Protein AF-A0A2G9LUQ7-F1 (afdb_monomer)

Secondary structure (DSSP, 8-state):
-----EEES-GGGGGGHHHHHHHHHHHHSPPPPP----S--TTSSS---S-HHHHHHHHHTT-HHHHHHHHHHHHHHHHHH-EEEEEEEEGGGSEEEEEEE-SSGGGGGGHHHHHHHHHHHT--SEEEEEEESSS-EEEEEEE-HHHHHHHHHH----SS---HHHHHHHHHTT--TTPEEEEEE-----SSS-HHHHHHHHHHHSSEEEEEE-PPSS---EEEEEEEEETTEEEEEEEE-SSS-EEEEEEETTEEEEEEE-TT-EEEEEEEPPSEEEEEEE---SS-GGGSEEEEEE-S-SS-EEEEE-SS--HHHHHHHHHSTT-EEEEEBTTB------SEEEE-S--GGGS-HHHHHHHHHHHHTT-EEEEE--GGGGSHHHHHHHTTT-SEEEEEEEEEE-EEE-S--TTTTT--PPPEEEEEEEEEPTT-EEEEEETTEEEEEEEEETTEEEEEE---GGGB-GGGSTHHHHHHHHHHHHHTT---HHHHEEETT-EEEEEEEE-TTS-EEEEEEE--SSEEEEESEEEEEE---TTTT--S-SS--EEGGG------EEEEEEETHHHHHHHHHHHHHHHHHHHHHHTS--

Structure (mmCIF, N/CA/C/O backbone):
data_AF-A0A2G9LUQ7-F1
#
_entry.id   AF-A0A2G9LUQ7-F1
#
loop_
_atom_site.group_PDB
_atom_site.id
_atom_site.type_symbol
_atom_site.label_atom_id
_atom_site.label_alt_id
_atom_site.label_comp_id
_atom_site.label_asym_id
_atom_site.label_entity_id
_atom_site.label_seq_id
_atom_site.pdbx_PDB_ins_code
_atom_site.Cartn_x
_atom_site.Cartn_y
_atom_site.Cartn_z
_atom_site.occupancy
_atom_site.B_iso_or_equiv
_atom_site.auth_seq_id
_atom_site.auth_comp_id
_atom_site.auth_asym_id
_atom_site.auth_atom_id
_atom_site.pdbx_PDB_model_num
ATOM 1 N N . MET A 1 1 ? -30.993 6.635 41.232 1.00 43.72 1 MET A N 1
ATOM 2 C CA . MET A 1 1 ? -30.503 7.859 41.894 1.00 43.72 1 MET A CA 1
ATOM 3 C C . MET A 1 1 ? -30.486 7.572 43.381 1.00 43.72 1 MET A C 1
ATOM 5 O O . MET A 1 1 ? -31.549 7.466 43.979 1.00 43.72 1 MET A O 1
ATOM 9 N N . VAL A 1 2 ? -29.311 7.284 43.932 1.00 43.28 2 VAL A N 1
ATOM 10 C CA . VAL A 1 2 ? -29.129 7.077 45.373 1.00 43.28 2 VAL A CA 1
ATOM 11 C C . VAL A 1 2 ? -28.555 8.386 45.906 1.00 43.28 2 VAL A C 1
ATOM 13 O O . VAL A 1 2 ? -27.612 8.917 45.327 1.00 43.28 2 VAL A O 1
ATOM 16 N N . TRP A 1 3 ? -29.207 8.967 46.910 1.00 48.19 3 TRP A N 1
ATOM 17 C CA . TRP A 1 3 ? -28.890 10.291 47.446 1.00 48.19 3 TRP A CA 1
ATOM 18 C C . TRP A 1 3 ? -27.879 10.120 48.579 1.00 48.19 3 TRP A C 1
ATOM 20 O O . TRP A 1 3 ? -28.262 9.639 49.643 1.00 48.19 3 TRP A O 1
ATOM 30 N N . GLU A 1 4 ? -26.602 10.444 48.357 1.00 57.06 4 GLU A N 1
ATOM 31 C CA . GLU A 1 4 ? -25.546 10.017 49.292 1.00 57.06 4 GLU A CA 1
ATOM 32 C C . GLU A 1 4 ? -25.001 11.121 50.211 1.00 57.06 4 GLU A C 1
ATOM 34 O O . GLU A 1 4 ? -24.679 10.806 51.352 1.00 57.06 4 GLU A O 1
ATOM 39 N N . SER A 1 5 ? -24.942 12.404 49.818 1.00 65.19 5 SER A N 1
ATOM 40 C CA . SER A 1 5 ? -24.610 13.495 50.765 1.00 65.19 5 SER A CA 1
ATOM 41 C C . SER A 1 5 ? -24.759 14.912 50.186 1.00 65.19 5 SER A C 1
ATOM 43 O O . SER A 1 5 ? -24.704 15.121 48.973 1.00 65.19 5 SER A O 1
ATOM 45 N N . TRP A 1 6 ? -24.936 15.891 51.081 1.00 73.44 6 TRP A N 1
ATOM 46 C CA . TRP A 1 6 ? -24.823 17.325 50.796 1.00 73.44 6 TRP A CA 1
ATOM 47 C C . TRP A 1 6 ? -23.454 17.834 51.243 1.00 73.44 6 TRP A C 1
ATOM 49 O O . TRP A 1 6 ? -23.021 17.531 52.356 1.00 73.44 6 TRP A O 1
ATOM 59 N N . SER A 1 7 ? -22.810 18.663 50.426 1.00 78.94 7 SER A N 1
ATOM 60 C CA . SER A 1 7 ? -21.583 19.372 50.799 1.00 78.94 7 SER A CA 1
ATOM 61 C C . SER A 1 7 ? -21.677 20.852 50.415 1.00 78.94 7 SER A C 1
ATOM 63 O O . SER A 1 7 ? -22.489 21.241 49.577 1.00 78.94 7 SER A O 1
ATOM 65 N N . PHE A 1 8 ? -20.878 21.706 51.055 1.00 79.81 8 PHE A N 1
ATOM 66 C CA . PHE A 1 8 ? -20.805 23.136 50.742 1.00 79.81 8 PHE A CA 1
ATOM 67 C C . PHE A 1 8 ? -19.434 23.449 50.151 1.00 79.81 8 PHE A C 1
ATOM 69 O O . PHE A 1 8 ? -18.422 22.982 50.673 1.00 79.81 8 PHE A O 1
ATOM 76 N N . GLN A 1 9 ? -19.397 24.223 49.064 1.00 81.06 9 GLN A N 1
ATOM 77 C CA . GLN A 1 9 ? -18.142 24.652 48.445 1.00 81.06 9 GLN A CA 1
ATOM 78 C C . GLN A 1 9 ? -17.357 25.597 49.354 1.00 81.06 9 GLN A C 1
ATOM 80 O O . GLN A 1 9 ? -16.138 25.485 49.447 1.00 81.06 9 GLN A O 1
ATOM 85 N N . ASP A 1 10 ? -18.068 26.508 50.012 1.00 81.81 10 ASP A N 1
ATOM 86 C CA . ASP A 1 10 ? -17.504 27.431 50.982 1.00 81.81 10 ASP A CA 1
ATOM 87 C C . ASP A 1 10 ? -18.441 27.521 52.190 1.00 81.81 10 ASP A C 1
ATOM 89 O O . ASP A 1 10 ? -19.545 28.075 52.135 1.00 81.81 10 ASP A O 1
ATOM 93 N N . THR A 1 11 ? -18.023 26.946 53.315 1.00 82.12 11 THR A N 1
ATOM 94 C CA . THR A 1 11 ? -18.792 27.017 54.563 1.00 82.12 11 THR A CA 1
ATOM 95 C C . THR A 1 11 ? -18.866 28.446 55.097 1.00 82.12 11 THR A C 1
ATOM 97 O O . THR A 1 11 ? -19.777 28.754 55.870 1.00 82.12 11 THR A O 1
ATOM 100 N N . ALA A 1 12 ? -17.983 29.350 54.647 1.00 83.94 12 ALA A N 1
ATOM 101 C CA . ALA A 1 12 ? -18.000 30.738 55.066 1.00 83.94 12 ALA A CA 1
ATOM 102 C C . ALA A 1 12 ? -19.220 31.511 54.528 1.00 83.94 12 ALA A C 1
ATOM 104 O O . ALA A 1 12 ? -19.687 32.461 55.160 1.00 83.94 12 ALA A O 1
ATOM 105 N N . GLY A 1 13 ? -19.801 31.070 53.407 1.00 80.88 13 GLY A N 1
ATOM 106 C CA . GLY A 1 13 ? -21.020 31.662 52.852 1.00 80.88 13 GLY A CA 1
ATOM 107 C C . GLY A 1 13 ? -22.205 31.638 53.827 1.00 80.88 13 GLY A C 1
ATOM 108 O O . GLY A 1 13 ? -23.035 32.544 53.807 1.00 80.88 13 GLY A O 1
ATOM 109 N N . LEU A 1 14 ? -22.246 30.674 54.754 1.00 82.81 14 LEU A N 1
ATOM 110 C CA . LEU A 1 14 ? -23.303 30.572 55.767 1.00 82.81 14 LEU A CA 1
ATOM 111 C C . LEU A 1 14 ? -23.251 31.693 56.818 1.00 82.81 14 LEU A C 1
ATOM 113 O O . LEU A 1 14 ? -24.289 32.024 57.393 1.00 82.81 14 LEU A O 1
ATOM 117 N N . TRP A 1 15 ? -22.098 32.343 57.036 1.00 86.50 15 TRP A N 1
ATOM 118 C CA . TRP A 1 15 ? -21.996 33.485 57.960 1.00 86.50 15 TRP A CA 1
ATOM 119 C C . TRP A 1 15 ? -22.852 34.675 57.518 1.00 86.50 15 TRP A C 1
ATOM 121 O O . TRP A 1 15 ? -23.251 35.482 58.357 1.00 86.50 15 TRP A O 1
ATOM 131 N N . TRP A 1 16 ? -23.222 34.759 56.235 1.00 83.75 16 TRP A N 1
ATOM 132 C CA . TRP A 1 16 ? -24.143 35.783 55.739 1.00 83.75 16 TRP A CA 1
ATOM 133 C C . TRP A 1 16 ? -25.535 35.715 56.368 1.00 83.75 16 TRP A C 1
ATOM 135 O O . TRP A 1 16 ? -26.227 36.732 56.394 1.00 83.75 16 TRP A O 1
ATOM 145 N N . LEU A 1 17 ? -25.928 34.592 56.976 1.00 86.12 17 LEU A N 1
ATOM 146 C CA . LEU A 1 17 ? -27.158 34.512 57.770 1.00 86.12 17 LEU A CA 1
ATOM 147 C C . LEU A 1 17 ? -27.162 35.491 58.960 1.00 86.12 17 LEU A C 1
ATOM 149 O O . LEU A 1 17 ? -28.233 35.933 59.379 1.00 86.12 17 LEU A O 1
ATOM 153 N N . LEU A 1 18 ? -25.989 35.915 59.456 1.00 86.44 18 LEU A N 1
ATOM 154 C CA . LEU A 1 18 ? -25.878 36.955 60.487 1.00 86.44 18 LEU A CA 1
ATOM 155 C C . LEU A 1 18 ? -26.422 38.314 60.019 1.00 86.44 18 LEU A C 1
ATOM 157 O O . LEU A 1 18 ? -26.925 39.083 60.837 1.00 86.44 18 LEU A O 1
ATOM 161 N N . SER A 1 19 ? -26.393 38.605 58.714 1.00 82.94 19 SER A N 1
ATOM 162 C CA . SER A 1 19 ? -27.030 39.814 58.171 1.00 82.94 19 SER A CA 1
ATOM 163 C C . SER A 1 19 ? -28.553 39.788 58.354 1.00 82.94 19 SER A C 1
ATOM 165 O O . SER A 1 19 ? -29.164 40.820 58.627 1.00 82.94 19 SER A O 1
ATOM 167 N N . GLY A 1 20 ? -29.163 38.598 58.326 1.00 82.75 20 GLY A N 1
ATOM 168 C CA . GLY A 1 20 ? -30.579 38.403 58.634 1.00 82.75 20 GLY A CA 1
ATOM 169 C C . GLY A 1 20 ? -30.907 38.803 60.068 1.00 82.75 20 GLY A C 1
ATOM 170 O O . GLY A 1 20 ? -31.894 39.496 60.300 1.00 82.75 20 GLY A O 1
ATOM 171 N N . LEU A 1 21 ? -30.039 38.459 61.027 1.00 82.00 21 LEU A N 1
ATOM 172 C CA . LEU A 1 21 ? -30.194 38.880 62.421 1.00 82.00 21 LEU A CA 1
ATOM 173 C C . LEU A 1 21 ? -30.191 40.410 62.549 1.00 82.00 21 LEU A C 1
ATOM 175 O O . LEU A 1 21 ? -31.018 40.962 63.273 1.00 82.00 21 LEU A O 1
ATOM 179 N N . LEU A 1 22 ? -29.315 41.102 61.814 1.00 83.44 22 LEU A N 1
ATOM 180 C CA . LEU A 1 22 ? -29.279 42.565 61.792 1.00 83.44 22 LEU A CA 1
ATOM 181 C C . LEU A 1 22 ? -30.588 43.161 61.251 1.00 83.44 22 LEU A C 1
ATOM 183 O O . LEU A 1 22 ? -31.129 44.086 61.854 1.00 83.44 22 LEU A O 1
ATOM 187 N N . VAL A 1 23 ? -31.131 42.607 60.162 1.00 82.44 23 VAL A N 1
ATOM 188 C CA . VAL A 1 23 ? -32.421 43.040 59.597 1.00 82.44 23 VAL A CA 1
ATOM 189 C C . VAL A 1 23 ? -33.559 42.835 60.595 1.00 82.44 23 VAL A C 1
ATOM 191 O O . VAL A 1 23 ? -34.378 43.735 60.781 1.00 82.44 23 VAL A O 1
ATOM 194 N N . VAL A 1 24 ? -33.583 41.701 61.302 1.00 80.25 24 VAL A N 1
ATOM 195 C CA . VAL A 1 24 ? -34.562 41.453 62.371 1.00 80.25 24 VAL A CA 1
ATOM 196 C C . VAL A 1 24 ? -34.416 42.480 63.493 1.00 80.25 24 VAL A C 1
ATOM 198 O O . VAL A 1 24 ? -35.418 43.027 63.944 1.00 80.25 24 VAL A O 1
ATOM 201 N N . ILE A 1 25 ? -33.190 42.792 63.925 1.00 80.69 25 ILE A N 1
ATOM 202 C CA . ILE A 1 25 ? -32.943 43.801 64.964 1.00 80.69 25 ILE A CA 1
ATOM 203 C C . ILE A 1 25 ? -33.455 45.174 64.517 1.00 80.69 25 ILE A C 1
ATOM 205 O O . ILE A 1 25 ? -34.190 45.807 65.272 1.00 80.69 25 ILE A O 1
ATOM 209 N N . ILE A 1 26 ? -33.131 45.618 63.298 1.00 77.12 26 ILE A N 1
ATOM 210 C CA . ILE A 1 26 ? -33.601 46.902 62.753 1.00 77.12 26 ILE A CA 1
ATOM 211 C C . ILE A 1 26 ? -35.129 46.932 62.678 1.00 77.12 26 ILE A C 1
ATOM 213 O O . ILE A 1 26 ? -35.741 47.907 63.109 1.00 77.12 26 ILE A O 1
ATOM 217 N N . TYR A 1 27 ? -35.753 45.849 62.211 1.00 74.44 27 TYR A N 1
ATOM 218 C CA . TYR A 1 27 ? -37.210 45.731 62.157 1.00 74.44 27 TYR A CA 1
ATOM 219 C C . TYR A 1 27 ? -37.859 45.813 63.552 1.00 74.44 27 TYR A C 1
ATOM 221 O O . TYR A 1 27 ? -38.970 46.321 63.710 1.00 74.44 27 TYR A O 1
ATOM 229 N N . LEU A 1 28 ? -37.162 45.346 64.591 1.00 70.25 28 LEU A N 1
ATOM 230 C CA . LEU A 1 28 ? -37.629 45.404 65.977 1.00 70.25 28 LEU A CA 1
ATOM 231 C C . LEU A 1 28 ? -37.445 46.778 66.637 1.00 70.25 28 LEU A C 1
ATOM 233 O O . LEU A 1 28 ? -38.115 47.054 67.643 1.00 70.25 28 LEU A O 1
ATOM 237 N N . ILE A 1 29 ? -36.589 47.651 66.094 1.00 72.81 29 ILE A N 1
ATOM 238 C CA . ILE A 1 29 ? -36.412 49.016 66.596 1.00 72.81 29 ILE A CA 1
ATOM 239 C C . ILE A 1 29 ? -37.678 49.815 66.279 1.00 72.81 29 ILE A C 1
ATOM 241 O O . ILE A 1 29 ? -37.953 50.217 65.151 1.00 72.81 29 ILE A O 1
ATOM 245 N N . ARG A 1 30 ? -38.485 50.051 67.317 1.00 58.09 30 ARG A N 1
ATOM 246 C CA . ARG A 1 30 ? -39.738 50.793 67.185 1.00 58.09 30 ARG A CA 1
ATOM 247 C C . ARG A 1 30 ? -39.456 52.276 66.923 1.00 58.09 30 ARG A C 1
ATOM 249 O O . ARG A 1 30 ? -38.741 52.890 67.720 1.00 58.09 30 ARG A O 1
ATOM 256 N N . PRO A 1 31 ? -40.087 52.900 65.916 1.00 58.59 31 PRO A N 1
ATOM 257 C CA . PRO A 1 31 ? -40.121 54.352 65.839 1.00 58.59 31 PRO A CA 1
ATOM 258 C C . PRO A 1 31 ? -40.833 54.913 67.078 1.00 58.59 31 PRO A C 1
ATOM 260 O O . PRO A 1 31 ? -41.803 54.329 67.577 1.00 58.59 31 PRO A O 1
ATOM 263 N N . LYS A 1 32 ? -40.335 56.039 67.605 1.00 49.41 32 LYS A N 1
ATOM 264 C CA . LYS A 1 32 ? -40.944 56.708 68.763 1.00 49.41 32 LYS A CA 1
ATOM 265 C C . LYS A 1 32 ? -42.410 57.045 68.441 1.00 49.41 32 LYS A C 1
ATOM 267 O O . LYS A 1 32 ? -42.669 57.564 67.352 1.00 49.41 32 LYS A O 1
ATOM 272 N N . PRO A 1 33 ? -43.369 56.759 69.343 1.00 59.53 33 PRO A N 1
ATOM 273 C CA . PRO A 1 33 ? -44.766 57.110 69.123 1.00 59.53 33 PRO A CA 1
ATOM 274 C C . PRO A 1 33 ? -44.883 58.612 68.869 1.00 59.53 33 PRO A C 1
ATOM 276 O O . PRO A 1 33 ? -44.291 59.405 69.599 1.00 59.53 33 PRO A O 1
ATOM 279 N N . ARG A 1 34 ? -45.642 59.012 67.847 1.00 56.34 34 ARG A N 1
ATOM 280 C CA . ARG A 1 34 ? -46.006 60.421 67.677 1.00 56.34 34 ARG A CA 1
ATOM 281 C C . ARG A 1 34 ? -47.052 60.771 68.728 1.00 56.34 34 ARG A C 1
ATOM 283 O O . ARG A 1 34 ? -48.087 60.112 68.808 1.00 56.34 34 ARG A O 1
ATOM 290 N N . GLU A 1 35 ? -46.775 61.789 69.533 1.00 59.22 35 GLU A N 1
ATOM 291 C CA . GLU A 1 35 ? -47.746 62.309 70.489 1.00 59.22 35 GLU A CA 1
ATOM 292 C C . GLU A 1 35 ? -48.876 63.006 69.728 1.00 59.22 35 GLU A C 1
ATOM 294 O O . GLU A 1 35 ? -48.674 64.020 69.063 1.00 59.22 35 GLU A O 1
ATOM 299 N N . MET A 1 36 ? -50.076 62.440 69.809 1.00 61.41 36 MET A N 1
ATOM 300 C CA . MET A 1 36 ? -51.302 63.052 69.309 1.00 61.41 36 MET A CA 1
ATOM 301 C C . MET A 1 36 ? -52.170 63.417 70.510 1.00 61.41 36 MET A C 1
ATOM 303 O O . MET A 1 36 ? -52.431 62.577 71.371 1.00 61.41 36 MET A O 1
ATOM 307 N N . LYS A 1 37 ? -52.619 64.674 70.586 1.00 59.44 37 LYS A N 1
ATOM 308 C CA . LYS A 1 37 ? -53.565 65.113 71.618 1.00 59.44 37 LYS A CA 1
ATOM 309 C C . LYS A 1 37 ? -54.962 64.622 71.244 1.00 59.44 37 LYS A C 1
ATOM 311 O O . LYS A 1 37 ? -55.503 65.039 70.225 1.00 59.44 37 LYS A O 1
ATOM 316 N N . ILE A 1 38 ? -55.532 63.749 72.072 1.00 57.12 38 ILE A N 1
ATOM 317 C CA . ILE A 1 38 ? -56.888 63.206 71.913 1.00 57.12 38 ILE A CA 1
ATOM 318 C C . ILE A 1 38 ? -57.732 63.534 73.160 1.00 57.12 38 ILE A C 1
ATOM 320 O O . ILE A 1 38 ? -57.219 63.369 74.268 1.00 57.12 38 ILE A O 1
ATOM 324 N N . PRO A 1 39 ? -59.001 63.983 73.038 1.00 52.22 39 PRO A N 1
ATOM 325 C CA . PRO A 1 39 ? -59.731 64.617 74.147 1.00 52.22 39 PRO A CA 1
ATOM 326 C C . PRO A 1 39 ? -60.454 63.677 75.131 1.00 52.22 39 PRO A C 1
ATOM 328 O O . PRO A 1 39 ? -61.321 64.136 75.865 1.00 52.22 39 PRO A O 1
ATOM 331 N N . SER A 1 40 ? -60.161 62.374 75.188 1.00 60.66 40 SER A N 1
ATOM 332 C CA . SER A 1 40 ? -60.711 61.505 76.247 1.00 60.66 40 SER A CA 1
ATOM 333 C C . SER A 1 40 ? -59.892 60.222 76.439 1.00 60.66 40 SER A C 1
ATOM 335 O O . SER A 1 40 ? -59.704 59.430 75.520 1.00 60.66 40 SER A O 1
ATOM 337 N N . LEU A 1 41 ? -59.394 60.004 77.664 1.00 59.09 41 LEU A N 1
ATOM 338 C CA . LEU A 1 41 ? -58.559 58.848 78.043 1.00 59.09 41 LEU A CA 1
ATOM 339 C C . LEU A 1 41 ? -59.366 57.599 78.452 1.00 59.09 41 LEU A C 1
ATOM 341 O O . LEU A 1 41 ? -58.784 56.561 78.769 1.00 59.09 41 LEU A O 1
ATOM 345 N N . MET A 1 42 ? -60.699 57.684 78.466 1.00 57.47 42 MET A N 1
ATOM 346 C CA . MET A 1 42 ? -61.556 56.700 79.138 1.00 57.47 42 MET A CA 1
ATOM 347 C C . MET A 1 42 ? -61.666 55.351 78.399 1.00 57.47 42 MET A C 1
ATOM 349 O O . MET A 1 42 ? -61.981 54.345 79.024 1.00 57.47 42 MET A O 1
ATOM 353 N N . PHE A 1 43 ? -61.323 55.288 77.105 1.00 55.19 43 PHE A N 1
ATOM 354 C CA . PHE A 1 43 ? -61.396 54.052 76.304 1.00 55.19 43 PHE A CA 1
ATOM 355 C C . PHE A 1 43 ? -60.106 53.209 76.275 1.00 55.19 43 PHE A C 1
ATOM 357 O O . PHE A 1 43 ? -60.154 52.041 75.901 1.00 55.19 43 PHE A O 1
ATOM 364 N N . PHE A 1 44 ? -58.952 53.744 76.694 1.00 58.38 44 PHE A N 1
ATOM 365 C CA . PHE A 1 44 ? -57.655 53.047 76.567 1.00 58.38 44 PHE A CA 1
ATOM 366 C C . PHE A 1 44 ? -57.160 52.349 77.845 1.00 58.38 44 PHE A C 1
ATOM 368 O O . PHE A 1 44 ? -56.140 51.656 77.816 1.00 58.38 44 PHE A O 1
ATOM 375 N N . LEU A 1 45 ? -57.870 52.500 78.967 1.00 56.66 45 LEU A N 1
ATOM 376 C CA . LEU A 1 45 ? -57.484 51.915 80.258 1.00 56.66 45 LEU A CA 1
ATOM 377 C C . LEU A 1 45 ? -58.078 50.519 80.521 1.00 56.66 45 LEU A C 1
ATOM 379 O O . LEU A 1 45 ? -57.624 49.844 81.440 1.00 56.66 45 LEU A O 1
ATOM 383 N N . ALA A 1 46 ? -59.013 50.040 79.692 1.00 52.91 46 ALA A N 1
ATOM 384 C CA . ALA A 1 46 ? -59.708 48.764 79.909 1.00 52.91 46 ALA A CA 1
ATOM 385 C C . ALA A 1 46 ? -59.066 47.533 79.236 1.00 52.91 46 ALA A C 1
ATOM 387 O O . ALA A 1 46 ? -59.596 46.431 79.347 1.00 52.91 46 ALA A O 1
ATOM 388 N N . GLN A 1 47 ? -57.915 47.657 78.565 1.00 52.94 47 GLN A N 1
ATOM 389 C CA . GLN A 1 47 ? -57.260 46.486 77.968 1.00 52.94 47 GLN A CA 1
ATOM 390 C C . GLN A 1 47 ? -55.736 46.623 77.932 1.00 52.94 47 GLN A C 1
ATOM 392 O O . GLN A 1 47 ? -55.099 46.751 76.889 1.00 52.94 47 GLN A O 1
ATOM 397 N N . LYS A 1 48 ? -55.121 46.589 79.116 1.00 55.38 48 LYS A N 1
ATOM 398 C CA . LYS A 1 48 ? -53.675 46.387 79.269 1.00 55.38 48 LYS A CA 1
ATOM 399 C C . LYS A 1 48 ? -53.397 45.242 80.234 1.00 55.38 48 LYS A C 1
ATOM 401 O O . LYS A 1 48 ? -53.031 45.466 81.382 1.00 55.38 48 LYS A O 1
ATOM 406 N N . ARG A 1 49 ? -53.503 44.008 79.741 1.00 53.34 49 ARG A N 1
ATOM 407 C CA . ARG A 1 49 ? -52.698 42.866 80.205 1.00 53.34 49 ARG A CA 1
ATOM 408 C C . ARG A 1 49 ? -52.891 41.679 79.258 1.00 53.34 49 ARG A C 1
ATOM 410 O O . ARG A 1 49 ? -54.018 41.407 78.876 1.00 53.34 49 ARG A O 1
ATOM 417 N N . ALA A 1 50 ? -51.772 41.010 78.952 1.00 48.28 50 ALA A N 1
ATOM 418 C CA . ALA A 1 50 ? -51.576 39.905 77.995 1.00 48.28 50 ALA A CA 1
ATOM 419 C C . ALA A 1 50 ? -51.528 40.378 76.517 1.00 48.28 50 ALA A C 1
ATOM 421 O O . ALA A 1 50 ? -52.418 41.076 76.065 1.00 48.28 50 ALA A O 1
ATOM 422 N N . GLU A 1 51 ? -50.513 40.154 75.675 1.00 53.75 51 GLU A N 1
ATOM 423 C CA . GLU A 1 51 ? -49.330 39.285 75.679 1.00 53.75 51 GLU A CA 1
ATOM 424 C C . GLU A 1 51 ? -48.219 39.980 74.849 1.00 53.75 51 GLU A C 1
ATOM 426 O O . GLU A 1 51 ? -48.322 40.124 73.624 1.00 53.75 51 GLU A O 1
ATOM 431 N N . ARG A 1 52 ? -47.131 40.448 75.481 1.00 53.03 52 ARG A N 1
ATOM 432 C CA . ARG A 1 52 ? -46.012 41.085 74.742 1.00 53.03 52 ARG A CA 1
ATOM 433 C C . ARG A 1 52 ? -45.245 40.098 73.852 1.00 53.03 52 ARG A C 1
ATOM 435 O O . ARG A 1 52 ? -44.697 40.519 72.842 1.00 53.03 52 ARG A O 1
ATOM 442 N N . LEU A 1 53 ? -45.231 38.812 74.208 1.00 50.31 53 LEU A N 1
ATOM 443 C CA . LEU A 1 53 ? -44.497 37.766 73.485 1.00 50.31 53 LEU A CA 1
ATOM 444 C C . LEU A 1 53 ? -45.315 37.148 72.336 1.00 50.31 53 LEU A C 1
ATOM 446 O O . LEU A 1 53 ? -44.769 36.903 71.265 1.00 50.31 53 LEU A O 1
ATOM 450 N N . ALA A 1 54 ? -46.632 36.976 72.492 1.00 51.44 54 ALA A N 1
ATOM 451 C CA . ALA A 1 54 ? -47.473 36.456 71.409 1.00 51.44 54 ALA A CA 1
ATOM 452 C C . ALA A 1 54 ? -47.684 37.489 70.287 1.00 51.44 54 ALA A C 1
ATOM 454 O O . ALA A 1 54 ? -47.670 37.135 69.112 1.00 51.44 54 ALA A O 1
ATOM 455 N N . SER A 1 55 ? -47.802 38.783 70.614 1.00 56.88 55 SER A N 1
ATOM 456 C CA . SER A 1 55 ? -47.867 39.856 69.604 1.00 56.88 55 SER A CA 1
ATOM 457 C C . SER A 1 55 ? -46.553 40.049 68.830 1.00 56.88 55 SER A C 1
ATOM 459 O O . SER A 1 55 ? -46.595 40.459 67.671 1.00 56.88 55 SER A O 1
ATOM 461 N N . PHE A 1 56 ? -45.410 39.704 69.436 1.00 56.44 56 PHE A N 1
ATOM 462 C CA . PHE A 1 56 ? -44.085 39.698 68.807 1.00 56.44 56 PHE A CA 1
ATOM 463 C C . PHE A 1 56 ? -44.007 38.660 67.676 1.00 56.44 56 PHE A C 1
ATOM 465 O O . PHE A 1 56 ? -43.823 39.040 66.520 1.00 56.44 56 PHE A O 1
ATOM 472 N N . PHE A 1 57 ? -4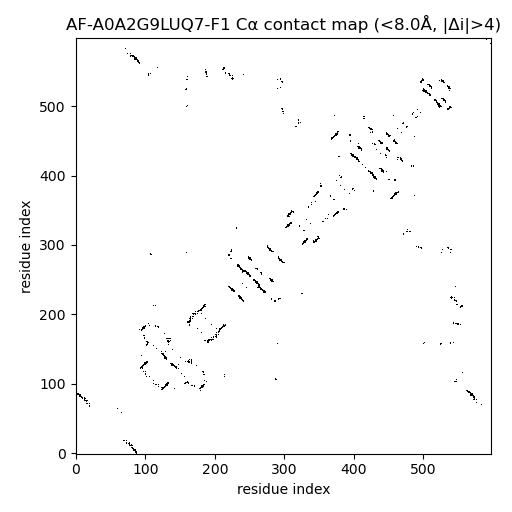4.264 37.377 67.966 1.00 58.59 57 PHE A N 1
ATOM 473 C CA . PHE A 1 57 ? -44.244 36.320 66.942 1.00 58.59 57 PHE A CA 1
ATOM 474 C C . PHE A 1 57 ? -45.381 36.466 65.931 1.00 58.59 57 PHE A C 1
ATOM 476 O O . PHE A 1 57 ? -45.192 36.249 64.737 1.00 58.59 57 PHE A O 1
ATOM 483 N N . ARG A 1 58 ? -46.566 36.892 66.382 1.00 60.41 58 ARG A N 1
ATOM 484 C CA . ARG A 1 58 ? -47.732 37.046 65.507 1.00 60.41 58 ARG A CA 1
ATOM 485 C C . ARG A 1 58 ? -47.566 38.187 64.504 1.00 60.41 58 ARG A C 1
ATOM 487 O O . ARG A 1 58 ? -48.201 38.119 63.464 1.00 60.41 58 ARG A O 1
ATOM 494 N N . ARG A 1 59 ? -46.752 39.216 64.778 1.00 61.09 59 ARG A N 1
ATOM 495 C CA . ARG A 1 59 ? -46.435 40.280 63.806 1.00 61.09 59 ARG A CA 1
ATOM 496 C C . ARG A 1 59 ? -45.242 39.909 62.924 1.00 61.09 59 ARG A C 1
ATOM 498 O O . ARG A 1 59 ? -45.336 40.113 61.723 1.00 61.09 59 ARG A O 1
ATOM 505 N N . PHE A 1 60 ? -44.212 39.279 63.496 1.00 61.16 60 PHE A N 1
ATOM 506 C CA . PHE A 1 60 ? -43.075 38.706 62.764 1.00 61.16 60 PHE A CA 1
ATOM 507 C C . PHE A 1 60 ? -43.546 37.736 61.662 1.00 61.16 60 PHE A C 1
ATOM 509 O O . PHE A 1 60 ? -43.161 37.859 60.511 1.00 61.16 60 PHE A O 1
ATOM 516 N N . ILE A 1 61 ? -44.482 36.835 61.971 1.00 61.81 61 ILE A N 1
ATOM 517 C CA . ILE A 1 61 ? -45.017 35.862 61.000 1.00 61.81 61 ILE A CA 1
ATOM 518 C C . ILE A 1 61 ? -46.040 36.492 60.030 1.00 61.81 61 ILE A C 1
ATOM 520 O O . ILE A 1 61 ? -46.292 35.946 58.961 1.00 61.81 61 ILE A O 1
ATOM 524 N N . LYS A 1 62 ? -46.652 37.633 60.377 1.00 64.56 62 LYS A N 1
ATOM 525 C CA . LYS A 1 62 ? -47.715 38.262 59.567 1.00 64.56 62 LYS A CA 1
ATOM 526 C C . LYS A 1 62 ? -47.244 39.393 58.660 1.00 64.56 62 LYS A C 1
ATOM 528 O O . LYS A 1 62 ? -48.066 39.898 57.897 1.00 64.56 62 LYS A O 1
ATOM 533 N N . ASP A 1 63 ? -45.980 39.804 58.733 1.00 74.88 63 ASP A N 1
ATOM 534 C CA . ASP A 1 63 ? -45.431 40.769 57.786 1.00 74.88 63 ASP A CA 1
ATOM 535 C C . ASP A 1 63 ? -44.731 40.040 56.629 1.00 74.88 63 ASP A C 1
ATOM 537 O O . ASP A 1 63 ? -43.597 39.579 56.792 1.00 74.88 63 ASP A O 1
ATOM 541 N N . PRO A 1 64 ? -45.384 39.900 55.458 1.00 75.06 64 PRO A N 1
ATOM 542 C CA . PRO A 1 64 ? -44.802 39.178 54.337 1.00 75.06 64 PRO A CA 1
ATOM 543 C C . PRO A 1 64 ? -43.495 39.820 53.871 1.00 75.06 64 PRO A C 1
ATOM 545 O O . PRO A 1 64 ? -42.580 39.082 53.535 1.00 75.06 64 PRO A O 1
ATOM 548 N N . MET A 1 65 ? -43.347 41.150 53.939 1.00 79.81 65 MET A N 1
ATOM 549 C CA . MET A 1 65 ? -42.115 41.835 53.519 1.00 79.81 65 MET A CA 1
ATOM 550 C C . MET A 1 65 ? -40.899 41.346 54.301 1.00 79.81 65 MET A C 1
ATOM 552 O O . MET A 1 65 ? -39.861 41.028 53.730 1.00 79.81 65 MET A O 1
ATOM 556 N N . MET A 1 66 ? -41.032 41.222 55.618 1.00 80.50 66 MET A N 1
ATOM 557 C CA . MET A 1 66 ? -39.942 40.751 56.464 1.00 80.50 66 MET A CA 1
ATOM 558 C C . MET A 1 66 ? -39.594 39.278 56.170 1.00 80.50 66 MET A C 1
ATOM 560 O O . MET A 1 66 ? -38.417 38.919 56.158 1.00 80.50 66 MET A O 1
ATOM 564 N N . LEU A 1 67 ? -40.589 38.437 55.860 1.00 82.12 67 LEU A N 1
ATOM 565 C CA . LEU A 1 67 ? -40.354 37.058 55.415 1.00 82.12 67 LEU A CA 1
ATOM 566 C C . LEU A 1 67 ? -39.624 37.003 54.062 1.00 82.12 67 LEU A C 1
ATOM 568 O O . LEU A 1 67 ? -38.715 36.188 53.914 1.00 82.12 67 LEU A O 1
ATOM 572 N N . PHE A 1 68 ? -39.957 37.887 53.114 1.00 83.88 68 PHE A N 1
ATOM 573 C CA . PHE A 1 68 ? -39.259 38.001 51.827 1.00 83.88 68 PHE A CA 1
ATOM 574 C C . PHE A 1 68 ? -37.788 38.393 52.002 1.00 83.88 68 PHE A C 1
ATOM 576 O O . PHE A 1 68 ? -36.917 37.733 51.440 1.00 83.88 68 PHE A O 1
ATOM 583 N N . HIS A 1 69 ? -37.490 39.387 52.845 1.00 85.38 69 HIS A N 1
ATOM 584 C CA . HIS A 1 69 ? -36.109 39.803 53.120 1.00 85.38 69 HIS A CA 1
ATOM 585 C C . HIS A 1 69 ? -35.288 38.685 53.779 1.00 85.38 69 HIS A C 1
ATOM 587 O O . HIS A 1 69 ? -34.138 38.456 53.407 1.00 85.38 69 HIS A O 1
ATOM 593 N N . LEU A 1 70 ? -35.873 37.948 54.728 1.00 86.50 70 LEU A N 1
ATOM 594 C CA . LEU A 1 70 ? -35.205 36.804 55.356 1.00 86.50 70 LEU A CA 1
ATOM 595 C C . LEU A 1 70 ? -34.966 35.657 54.372 1.00 86.50 70 LEU A C 1
ATOM 597 O O . LEU A 1 70 ? -33.894 35.053 54.386 1.00 86.50 70 LEU A O 1
ATOM 601 N N . LEU A 1 71 ? -35.937 35.374 53.502 1.00 87.38 71 LEU A N 1
ATOM 602 C CA . LEU A 1 71 ? -35.815 34.350 52.471 1.00 87.38 71 LEU A CA 1
ATOM 603 C C . LEU A 1 71 ? -34.767 34.733 51.416 1.00 87.38 71 L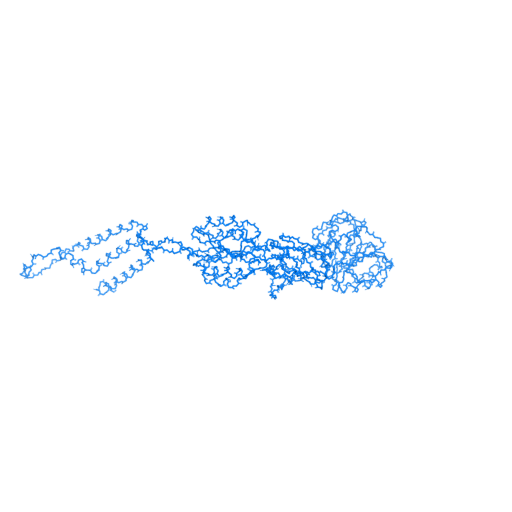EU A C 1
ATOM 605 O O . LEU A 1 71 ? -33.997 33.877 50.987 1.00 87.38 71 LEU A O 1
ATOM 609 N N . LEU A 1 72 ? -34.679 36.016 51.058 1.00 86.56 72 LEU A N 1
ATOM 610 C CA . LEU A 1 72 ? -33.651 36.540 50.164 1.00 86.56 72 LEU A CA 1
ATOM 611 C C . LEU A 1 72 ? -32.252 36.385 50.771 1.00 86.56 72 LEU A C 1
ATOM 613 O O . LEU A 1 72 ? -31.345 35.907 50.098 1.00 86.56 72 LEU A O 1
ATOM 617 N N . ILE A 1 73 ? -32.079 36.734 52.049 1.00 88.44 73 ILE A N 1
ATOM 618 C CA . ILE A 1 73 ? -30.800 36.583 52.760 1.00 88.44 73 ILE A CA 1
ATOM 619 C C . ILE A 1 73 ? -30.404 35.109 52.876 1.00 88.44 73 ILE A C 1
ATOM 621 O O . ILE A 1 73 ? -29.245 34.770 52.639 1.00 88.44 73 ILE A O 1
ATOM 625 N N . LEU A 1 74 ? -31.354 34.224 53.191 1.00 89.06 74 LEU A N 1
ATOM 626 C CA . LEU A 1 74 ? -31.128 32.778 53.209 1.00 89.06 74 LEU A CA 1
ATOM 627 C C . LEU A 1 74 ? -30.645 32.279 51.845 1.00 89.06 74 LEU A C 1
ATOM 629 O O . LEU A 1 74 ? -29.679 31.525 51.756 1.00 89.06 74 LEU A O 1
ATOM 633 N N . LEU A 1 75 ? -31.302 32.718 50.778 1.00 87.31 75 LEU A N 1
ATOM 634 C CA . LEU A 1 75 ? -30.998 32.290 49.425 1.00 87.31 75 LEU A CA 1
ATOM 635 C C . LEU A 1 75 ? -29.653 32.860 48.941 1.00 87.31 75 LEU A C 1
ATOM 637 O O . LEU A 1 75 ? -28.883 32.129 48.327 1.00 87.31 75 LEU A O 1
ATOM 641 N N . LEU A 1 76 ? -29.308 34.101 49.297 1.00 86.50 76 LEU A N 1
ATOM 642 C CA . LEU A 1 76 ? -27.979 34.681 49.061 1.00 86.50 76 LEU A CA 1
ATOM 643 C C . LEU A 1 76 ? -26.881 33.921 49.812 1.00 86.50 76 LEU A C 1
ATOM 645 O O . LEU A 1 76 ? -25.856 33.598 49.215 1.00 86.50 76 LEU A O 1
ATOM 649 N N . ALA A 1 77 ? -27.105 33.581 51.084 1.00 88.44 77 ALA A N 1
ATOM 650 C CA . ALA A 1 77 ? -26.172 32.770 51.865 1.00 88.44 77 ALA A CA 1
ATOM 651 C C . ALA A 1 77 ? -25.970 31.379 51.236 1.00 88.44 77 ALA A C 1
ATOM 653 O O . ALA A 1 77 ? -24.843 30.892 51.168 1.00 88.44 77 ALA A O 1
ATOM 654 N N . LEU A 1 78 ? -27.034 30.764 50.706 1.00 88.19 78 LEU A N 1
ATOM 655 C CA . LEU A 1 78 ? -26.946 29.504 49.963 1.00 88.19 78 LEU A CA 1
ATOM 656 C C . LEU A 1 78 ? -26.220 29.670 48.620 1.00 88.19 78 LEU A C 1
ATOM 658 O O . LEU A 1 78 ? -25.398 28.828 48.283 1.00 88.19 78 LEU A O 1
ATOM 662 N N . ILE A 1 79 ? -26.449 30.748 47.864 1.00 86.62 79 ILE A N 1
ATOM 663 C CA . ILE A 1 79 ? -25.699 31.022 46.625 1.00 86.62 79 ILE A CA 1
ATOM 664 C C . ILE A 1 79 ? -24.199 31.152 46.923 1.00 86.62 79 ILE A C 1
ATOM 666 O O . ILE A 1 79 ? -23.392 30.531 46.236 1.00 86.62 79 ILE A O 1
ATOM 670 N N . LEU A 1 80 ? -23.838 31.922 47.955 1.00 85.06 80 LEU A N 1
ATOM 671 C CA . LEU A 1 80 ? -22.451 32.157 48.374 1.00 85.06 80 LEU A CA 1
ATOM 672 C C . LEU A 1 80 ? -21.786 30.897 48.928 1.00 85.06 80 LEU A C 1
ATOM 674 O O . LEU A 1 80 ? -20.609 30.666 48.675 1.00 85.06 80 LEU A O 1
ATOM 678 N N . SER A 1 81 ? -22.533 30.074 49.665 1.00 85.25 81 SER A N 1
ATOM 679 C CA . SER A 1 81 ? -22.003 28.831 50.223 1.00 85.25 81 SER A CA 1
ATOM 680 C C . SER A 1 81 ? -21.831 27.727 49.172 1.00 85.25 81 SER A C 1
ATOM 682 O O . SER A 1 81 ? -21.047 26.795 49.363 1.00 85.25 81 SER A O 1
ATOM 684 N N . GLY A 1 82 ? -22.543 27.840 48.045 1.00 82.62 82 GLY A N 1
ATOM 685 C CA . GLY A 1 82 ? -22.444 26.926 46.913 1.00 82.62 82 GLY A CA 1
ATOM 686 C C . GLY A 1 82 ? -22.734 25.476 47.307 1.00 82.62 82 GLY A C 1
ATOM 687 O O . GLY A 1 82 ? -21.818 24.654 47.243 1.00 82.62 82 GLY A O 1
ATOM 688 N N . PRO A 1 83 ? -23.966 25.133 47.736 1.00 83.31 83 PRO A N 1
ATOM 689 C CA . PRO A 1 83 ? -24.325 23.761 48.049 1.00 83.31 83 PRO A CA 1
ATOM 690 C C . PRO A 1 83 ? -24.168 22.886 46.806 1.00 83.31 83 PRO A C 1
ATOM 692 O O . PRO A 1 83 ? -24.631 23.214 45.704 1.00 83.31 83 PRO A O 1
ATOM 695 N N . LYS A 1 84 ? -23.503 21.761 47.023 1.00 81.44 84 LYS A N 1
ATOM 696 C CA . LYS A 1 84 ? -23.216 20.725 46.048 1.00 81.44 84 LYS A CA 1
ATOM 697 C C . LYS A 1 84 ? -23.942 19.450 46.444 1.00 81.44 84 LYS A C 1
ATOM 699 O O . LYS A 1 84 ? -24.072 19.121 47.624 1.00 81.44 84 LYS A O 1
ATOM 704 N N . PHE A 1 85 ? -24.405 18.743 45.427 1.00 76.81 85 PHE A N 1
ATOM 705 C CA . PHE A 1 85 ? -25.048 17.447 45.573 1.00 76.81 85 PHE A CA 1
ATOM 706 C C . PHE A 1 85 ? -24.243 16.387 44.858 1.00 76.81 85 PHE A C 1
ATOM 708 O O . PHE A 1 85 ? -24.123 16.454 43.637 1.00 76.81 85 PHE A O 1
ATOM 715 N N . ALA A 1 86 ? -23.766 15.388 45.593 1.00 70.50 86 ALA A N 1
ATOM 716 C CA . ALA A 1 86 ? -23.155 14.223 44.977 1.00 70.50 86 ALA A CA 1
ATOM 717 C C . ALA A 1 86 ? -24.243 13.384 44.285 1.00 70.50 86 ALA A C 1
ATOM 719 O O . ALA A 1 86 ? -25.150 12.855 44.933 1.00 70.50 86 ALA A O 1
ATOM 720 N N . ILE A 1 87 ? -24.163 13.286 42.960 1.00 69.56 87 ILE A N 1
ATOM 721 C CA . ILE A 1 87 ? -24.985 12.409 42.129 1.00 69.56 87 ILE A CA 1
ATOM 722 C C . ILE A 1 87 ? -24.084 11.296 41.607 1.00 69.56 87 ILE A C 1
ATOM 724 O O . ILE A 1 87 ? -23.024 11.559 41.042 1.00 69.56 87 ILE A O 1
ATOM 728 N N . THR A 1 88 ? -24.519 10.052 41.777 1.00 61.44 88 THR A N 1
ATOM 729 C CA . THR A 1 88 ? -23.858 8.890 41.180 1.00 61.44 88 THR A CA 1
ATOM 730 C C . THR A 1 88 ? -24.367 8.701 39.753 1.00 61.44 88 THR A C 1
ATOM 732 O O . THR A 1 88 ? -25.514 8.294 39.550 1.00 61.44 88 THR A O 1
ATOM 735 N N . GLU A 1 89 ? -23.521 9.000 38.770 1.00 63.78 89 GLU A N 1
ATOM 736 C CA . GLU A 1 89 ? -23.760 8.732 37.348 1.00 63.78 89 GLU A CA 1
ATOM 737 C C . GLU A 1 89 ? -22.878 7.575 36.863 1.00 63.78 89 GLU A C 1
ATOM 739 O O . GLU A 1 89 ? -21.845 7.259 37.454 1.00 63.78 89 GLU A O 1
ATOM 744 N N . ASN A 1 90 ? -23.283 6.912 35.779 1.00 62.59 90 ASN A N 1
ATOM 745 C CA . ASN A 1 90 ? -22.451 5.884 35.162 1.00 62.59 90 ASN A CA 1
ATOM 746 C C . ASN A 1 90 ? -21.332 6.564 34.366 1.00 62.59 90 ASN A C 1
ATOM 748 O O . ASN A 1 90 ? -21.579 7.102 33.291 1.00 62.59 90 ASN A O 1
ATOM 752 N N . ALA A 1 91 ? -20.096 6.478 34.853 1.00 58.81 91 ALA A N 1
ATOM 753 C CA . ALA A 1 91 ? -18.908 7.047 34.214 1.00 58.81 91 ALA A CA 1
ATOM 754 C C . ALA A 1 91 ? -18.712 6.529 32.775 1.00 58.81 91 ALA A C 1
ATOM 756 O O . ALA A 1 91 ? -18.305 7.260 31.875 1.00 58.81 91 ALA A O 1
ATOM 757 N N . ALA A 1 92 ? -19.126 5.278 32.531 1.00 57.56 92 ALA A N 1
ATOM 758 C CA . ALA A 1 92 ? -19.127 4.645 31.214 1.00 57.56 92 ALA A CA 1
ATOM 759 C C . ALA A 1 92 ? -20.056 5.327 30.187 1.00 57.56 92 ALA A C 1
ATOM 761 O O . ALA A 1 92 ? -20.068 4.919 29.025 1.00 57.56 92 ALA A O 1
ATOM 762 N N . ALA A 1 93 ? -20.853 6.317 30.593 1.00 63.34 93 ALA A N 1
ATOM 763 C CA . ALA A 1 93 ? -21.699 7.106 29.711 1.00 63.34 93 ALA A CA 1
ATOM 764 C C . ALA A 1 93 ? -21.081 8.457 29.317 1.00 63.34 93 ALA A C 1
ATOM 766 O O . ALA A 1 93 ? -21.641 9.089 28.440 1.00 63.34 93 ALA A O 1
ATOM 767 N N . GLN A 1 94 ? -19.954 8.903 29.887 1.00 76.81 94 GLN A N 1
ATOM 768 C CA . GLN A 1 94 ? -19.436 10.263 29.657 1.00 76.81 94 GLN A CA 1
ATOM 769 C C . GLN A 1 94 ? -18.484 10.349 28.449 1.00 76.81 94 GLN A C 1
ATOM 771 O O . GLN A 1 94 ? -18.946 10.504 27.319 1.00 76.81 94 GLN A O 1
ATOM 776 N N . GLN A 1 95 ? -17.168 10.229 28.655 1.00 88.25 95 GLN A N 1
ATOM 777 C CA . GLN A 1 95 ? -16.162 10.335 27.591 1.00 88.25 95 GLN A CA 1
ATOM 778 C C . GLN A 1 95 ? -15.572 8.966 27.246 1.00 88.25 95 GLN A C 1
ATOM 780 O O . GLN A 1 95 ? -15.016 8.280 28.108 1.00 88.25 95 GLN A O 1
ATOM 785 N N . LYS A 1 96 ? -15.654 8.583 25.968 1.00 93.06 96 LYS A N 1
ATOM 786 C CA . LYS A 1 96 ? -15.073 7.346 25.443 1.00 93.06 96 LYS A CA 1
ATOM 787 C C . LYS A 1 96 ? -14.030 7.588 24.372 1.00 93.06 96 LYS A C 1
ATOM 789 O O . LYS A 1 96 ? -14.256 8.351 23.437 1.00 93.06 96 LYS A O 1
ATOM 794 N N . VAL A 1 97 ? -12.922 6.868 24.489 1.00 96.44 97 VAL A N 1
ATOM 795 C CA . VAL A 1 97 ? -11.900 6.760 23.450 1.00 96.44 97 VAL A CA 1
ATOM 796 C C . VAL A 1 97 ? -11.989 5.361 22.866 1.00 96.44 97 VAL A C 1
ATOM 798 O O . VAL A 1 97 ? -11.831 4.369 23.574 1.00 96.44 97 VAL A O 1
ATOM 801 N N . ILE A 1 98 ? -12.313 5.279 21.585 1.00 97.56 98 ILE A N 1
ATOM 802 C CA . ILE A 1 98 ? -12.629 4.032 20.903 1.00 97.56 98 ILE A CA 1
ATOM 803 C C . ILE A 1 98 ? -11.585 3.802 19.821 1.00 97.56 98 ILE A C 1
ATOM 805 O O . ILE A 1 98 ? -11.412 4.649 18.949 1.00 97.56 98 ILE A O 1
ATOM 809 N N . VAL A 1 99 ? -10.929 2.647 19.859 1.00 98.38 99 VAL A N 1
ATOM 810 C CA . VAL A 1 99 ? -10.081 2.154 18.773 1.00 98.38 99 VAL A CA 1
ATOM 811 C C . VAL A 1 99 ? -10.843 1.042 18.068 1.00 98.38 99 VAL A C 1
ATOM 813 O O . VAL A 1 99 ? -11.237 0.062 18.702 1.00 98.38 99 VAL A O 1
ATOM 816 N N . LEU A 1 100 ? -11.088 1.216 16.774 1.00 98.31 100 LEU A N 1
ATOM 817 C CA . LEU A 1 100 ? -11.769 0.240 15.932 1.00 98.31 100 LEU A CA 1
ATOM 818 C C . LEU A 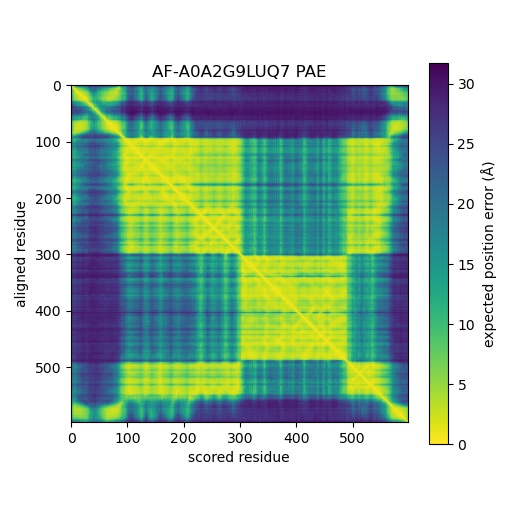1 100 ? -10.821 -0.211 14.831 1.00 98.31 100 LEU A C 1
ATOM 820 O O . LEU A 1 100 ? -10.402 0.606 14.014 1.00 98.31 100 LEU A O 1
ATOM 824 N N . ASP A 1 101 ? -10.535 -1.504 14.792 1.00 97.81 101 ASP A N 1
ATOM 825 C CA . ASP A 1 101 ? -9.755 -2.090 13.713 1.00 97.81 101 ASP A CA 1
ATOM 826 C C . ASP A 1 101 ? -10.550 -2.154 12.406 1.00 97.81 101 ASP A C 1
ATOM 828 O O . ASP A 1 101 ? -11.724 -2.549 12.382 1.00 97.81 101 ASP A O 1
ATOM 832 N N . ILE A 1 102 ? -9.913 -1.705 11.328 1.00 97.25 102 ILE A N 1
ATOM 833 C CA . ILE A 1 102 ? -10.449 -1.672 9.970 1.00 97.25 102 ILE A CA 1
ATOM 834 C C . ILE A 1 102 ? -9.488 -2.313 8.964 1.00 97.25 102 ILE A C 1
ATOM 836 O O . ILE A 1 102 ? -9.657 -2.084 7.767 1.00 97.25 102 ILE A O 1
ATOM 840 N N . SER A 1 103 ? -8.505 -3.089 9.420 1.00 97.00 103 SER A N 1
ATOM 841 C CA . SER A 1 103 ? -7.567 -3.807 8.559 1.00 97.00 103 SER A CA 1
ATOM 842 C C . SER A 1 103 ? -8.240 -4.903 7.718 1.00 97.00 103 SER A C 1
ATOM 844 O O . SER A 1 103 ? -9.447 -5.164 7.826 1.00 97.00 103 SER A O 1
ATOM 846 N N . SER A 1 104 ? -7.463 -5.544 6.842 1.00 96.31 104 SER A N 1
ATOM 847 C CA . SER A 1 104 ? -7.981 -6.555 5.921 1.00 96.31 104 SER A CA 1
ATOM 848 C C . SER A 1 104 ? -8.554 -7.772 6.650 1.00 96.31 104 SER A C 1
ATOM 850 O O . SER A 1 104 ? -9.686 -8.162 6.355 1.00 96.31 104 SER A O 1
ATOM 852 N N . SER A 1 105 ? -7.861 -8.317 7.653 1.00 95.56 105 SER A N 1
ATOM 853 C CA . SER A 1 105 ? -8.287 -9.480 8.457 1.00 95.56 105 SER A CA 1
ATOM 854 C C . SER A 1 105 ? -9.668 -9.301 9.101 1.00 95.56 105 SER A C 1
ATOM 856 O O . SER A 1 105 ? -10.431 -10.261 9.242 1.00 95.56 105 SER A O 1
ATOM 858 N N . MET A 1 106 ? -10.091 -8.059 9.358 1.00 96.31 106 MET A N 1
ATOM 859 C CA . MET A 1 106 ? -11.439 -7.733 9.837 1.00 96.31 106 MET A CA 1
ATOM 860 C C . MET A 1 106 ? -12.554 -8.060 8.822 1.00 96.31 106 MET A C 1
ATOM 862 O O . MET A 1 106 ? -13.736 -8.090 9.190 1.00 96.31 106 MET A O 1
ATOM 866 N N . LYS A 1 107 ? -12.228 -8.340 7.554 1.00 95.19 107 LYS A N 1
ATOM 867 C CA . LYS A 1 107 ? -13.169 -8.862 6.545 1.00 95.19 107 LYS A CA 1
ATOM 868 C C . LYS A 1 107 ? -13.493 -10.341 6.751 1.00 95.19 107 LYS A C 1
ATOM 870 O O . LYS A 1 107 ? -14.555 -10.776 6.301 1.00 95.19 107 LYS A O 1
ATOM 875 N N . ALA A 1 108 ? -12.651 -11.093 7.461 1.00 94.31 108 ALA A N 1
ATOM 876 C CA . ALA A 1 108 ? -12.871 -12.514 7.688 1.00 94.31 108 ALA A CA 1
ATOM 877 C C . ALA A 1 108 ? -14.121 -12.763 8.547 1.00 94.31 108 ALA A C 1
ATOM 879 O O . ALA A 1 108 ? -14.335 -12.097 9.563 1.00 94.31 108 ALA A O 1
ATOM 880 N N . GLN A 1 109 ? -14.973 -13.710 8.133 1.00 89.94 109 GLN A N 1
ATOM 881 C CA . GLN A 1 109 ? -16.151 -14.199 8.882 1.00 89.94 109 GLN A CA 1
ATOM 882 C C . GLN A 1 109 ? -17.034 -13.117 9.555 1.00 89.94 109 GLN A C 1
ATOM 884 O O . GLN A 1 109 ? -17.611 -13.330 10.624 1.00 89.94 109 GLN A O 1
ATOM 889 N N . GLY A 1 110 ? -17.155 -11.921 8.965 1.00 90.75 110 GLY A N 1
ATOM 890 C CA . GLY A 1 110 ? -17.968 -10.836 9.533 1.00 90.75 110 GLY A CA 1
ATOM 891 C C . GLY A 1 110 ? -17.426 -10.224 10.838 1.00 90.75 110 GLY A C 1
ATOM 892 O O . GLY A 1 110 ? -18.200 -9.617 11.594 1.00 90.75 110 GLY A O 1
ATOM 893 N N . ARG A 1 111 ? -16.114 -10.339 11.104 1.00 94.81 111 ARG A N 1
ATOM 894 C CA . ARG A 1 111 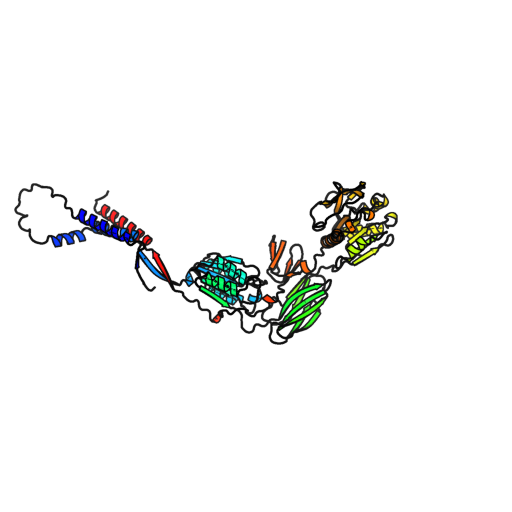? -15.408 -9.708 12.239 1.00 94.81 111 ARG A CA 1
ATOM 895 C C . ARG A 1 111 ? -15.715 -8.214 12.343 1.00 94.81 111 ARG A C 1
ATOM 897 O O . ARG A 1 111 ? -16.179 -7.756 13.389 1.00 94.81 111 ARG A O 1
ATOM 904 N N . PHE A 1 112 ? -15.584 -7.465 11.246 1.00 96.44 112 PHE A N 1
ATOM 905 C CA . PHE A 1 112 ? -15.868 -6.027 11.213 1.00 96.44 112 PHE A CA 1
ATOM 906 C C . PHE A 1 112 ? -17.320 -5.690 11.578 1.00 96.44 112 PHE A C 1
ATOM 908 O O . PHE A 1 112 ? -17.573 -4.753 12.335 1.00 96.44 112 PHE A O 1
ATOM 915 N N . ALA A 1 113 ? -18.296 -6.460 11.088 1.00 95.75 113 ALA A N 1
ATOM 916 C CA . ALA A 1 113 ? -19.702 -6.232 11.425 1.00 95.75 113 ALA A CA 1
ATOM 917 C C . ALA A 1 113 ? -19.957 -6.439 12.929 1.00 95.75 113 ALA A C 1
ATOM 919 O O . ALA A 1 113 ? -20.665 -5.647 13.558 1.00 95.75 113 ALA A O 1
ATOM 920 N N . SER A 1 114 ? -19.328 -7.460 13.519 1.00 95.31 114 SER A N 1
ATOM 921 C CA . SER A 1 114 ? -19.350 -7.696 14.967 1.00 95.31 114 SER A CA 1
ATOM 922 C C . SER A 1 114 ? -18.708 -6.535 15.730 1.00 95.31 114 SER A C 1
ATOM 924 O O . SER A 1 114 ? -19.326 -5.994 16.649 1.00 95.31 114 SER A O 1
ATOM 926 N N . ALA A 1 115 ? -17.529 -6.083 15.295 1.00 96.44 115 ALA A N 1
ATOM 927 C CA . ALA A 1 115 ? -16.802 -4.974 15.903 1.00 96.44 115 ALA A CA 1
ATOM 928 C C . ALA A 1 115 ? -17.605 -3.664 15.875 1.00 96.44 115 ALA A C 1
ATOM 930 O O . ALA A 1 115 ? -17.820 -3.023 16.907 1.00 96.44 115 ALA A O 1
ATOM 931 N N . LYS A 1 116 ? -18.154 -3.316 14.708 1.00 96.75 116 LYS A N 1
ATOM 932 C CA . LYS A 1 116 ? -19.017 -2.146 14.506 1.00 96.75 116 LYS A CA 1
ATOM 933 C C . LYS A 1 116 ? -20.242 -2.178 15.421 1.00 96.75 116 LYS A C 1
ATOM 935 O O . LYS A 1 116 ? -20.578 -1.166 16.034 1.00 96.75 116 LYS A O 1
ATOM 940 N N . ASN A 1 117 ? -20.888 -3.335 15.569 1.00 95.12 117 ASN A N 1
ATOM 941 C CA . ASN A 1 117 ? -22.038 -3.494 16.461 1.00 95.12 117 ASN A CA 1
ATOM 942 C C . ASN A 1 117 ? -21.670 -3.319 17.942 1.00 95.12 117 ASN A C 1
ATOM 944 O O . ASN A 1 117 ? -22.446 -2.722 18.693 1.00 95.12 117 ASN A O 1
ATOM 948 N N . ILE A 1 118 ? -20.501 -3.807 18.366 1.00 94.44 118 ILE A N 1
ATOM 949 C CA . ILE A 1 118 ? -19.992 -3.619 19.733 1.00 94.44 118 ILE A CA 1
ATOM 950 C C . ILE A 1 118 ? -19.777 -2.131 20.004 1.00 94.44 118 ILE A C 1
ATOM 952 O O . ILE A 1 118 ? -20.281 -1.621 21.005 1.00 94.44 118 ILE A O 1
ATOM 956 N N . VAL A 1 119 ? -19.116 -1.419 19.090 1.00 95.44 119 VAL A N 1
ATOM 957 C CA . VAL A 1 119 ? -18.887 0.026 19.217 1.00 95.44 119 VAL A CA 1
ATOM 958 C C . VAL A 1 119 ? -20.213 0.794 19.284 1.00 95.44 119 VAL A C 1
ATOM 960 O O . VAL A 1 119 ? -20.416 1.588 20.201 1.00 95.44 119 VAL A O 1
ATOM 963 N N . LEU A 1 120 ? -21.159 0.517 18.378 1.00 94.81 120 LEU A N 1
ATOM 964 C CA . LEU A 1 120 ? -22.461 1.201 18.324 1.00 94.81 120 LEU A CA 1
ATOM 965 C C . LEU A 1 120 ? -23.291 1.045 19.607 1.00 94.81 120 LEU A C 1
ATOM 967 O O . LEU A 1 120 ? -23.996 1.978 19.999 1.00 94.81 120 LEU A O 1
ATOM 971 N N . LYS A 1 121 ? -23.213 -0.120 20.263 1.00 91.75 121 LYS A N 1
ATOM 972 C CA . LYS A 1 121 ? -23.894 -0.392 21.541 1.00 91.75 121 LYS A CA 1
ATOM 973 C C . LYS A 1 121 ? -23.218 0.279 22.738 1.00 91.75 121 LYS A C 1
ATOM 975 O O . LYS A 1 121 ? -23.838 0.390 23.790 1.00 91.75 121 LYS A O 1
ATOM 980 N N . ASN A 1 122 ? -21.969 0.715 22.585 1.00 91.19 122 ASN A N 1
ATOM 981 C CA . ASN A 1 122 ? -21.125 1.187 23.676 1.00 91.19 122 ASN A CA 1
ATOM 982 C C . ASN A 1 122 ? -20.632 2.624 23.474 1.00 91.19 122 ASN A C 1
ATOM 984 O O . ASN A 1 122 ? -19.608 2.986 24.042 1.00 91.19 122 ASN A O 1
ATOM 988 N N . LEU A 1 123 ? -21.358 3.463 22.734 1.00 92.56 123 LEU A N 1
ATOM 989 C CA . LEU A 1 123 ? -21.056 4.896 22.642 1.00 92.56 123 LEU A CA 1
ATOM 990 C C . LEU A 1 123 ? -21.284 5.601 23.994 1.00 92.56 123 LEU A C 1
ATOM 992 O O . LEU A 1 123 ? -22.218 5.262 24.722 1.00 92.56 123 LEU A O 1
ATOM 996 N N . GLY A 1 124 ? -20.422 6.560 24.331 1.00 89.75 124 GLY A N 1
ATOM 997 C CA . GLY A 1 124 ? -20.615 7.515 25.429 1.00 89.75 124 GLY A CA 1
ATOM 998 C C . GLY A 1 124 ? -21.301 8.793 24.938 1.00 89.75 124 GLY A C 1
ATOM 999 O O . GLY A 1 124 ? -21.620 8.910 23.757 1.00 89.75 124 GLY A O 1
ATOM 1000 N N . GLU A 1 125 ? -21.506 9.770 25.816 1.00 89.50 125 GLU A N 1
ATOM 1001 C CA . GLU A 1 125 ? -21.993 11.120 25.502 1.00 89.50 125 GLU A CA 1
ATOM 1002 C C . GLU A 1 125 ? -21.013 11.876 24.599 1.00 89.50 125 GLU A C 1
ATOM 1004 O O . GLU A 1 125 ? -21.430 12.627 23.714 1.00 89.50 125 GLU A O 1
ATOM 1009 N N . ARG A 1 126 ? -19.713 11.638 24.792 1.00 92.75 126 ARG A N 1
ATOM 1010 C CA . ARG A 1 126 ? -18.619 12.179 23.990 1.00 92.75 126 ARG A CA 1
ATOM 1011 C C . ARG A 1 126 ? -17.687 11.061 23.543 1.00 92.75 126 ARG A C 1
ATOM 1013 O O . ARG A 1 126 ? -17.271 10.237 24.354 1.00 92.75 126 ARG A O 1
ATOM 1020 N N . ASN A 1 127 ? -17.376 11.011 22.252 1.00 95.69 127 ASN A N 1
ATOM 1021 C CA . ASN A 1 127 ? -16.673 9.891 21.633 1.00 95.69 127 ASN A CA 1
ATOM 1022 C C . ASN A 1 127 ? -15.519 10.388 20.766 1.00 95.69 127 ASN A C 1
ATOM 1024 O O . ASN A 1 127 ? -15.727 11.150 19.823 1.00 95.69 127 ASN A O 1
ATOM 1028 N N . THR A 1 128 ? -14.326 9.881 21.034 1.00 97.44 128 THR A N 1
ATOM 1029 C CA . THR A 1 128 ? -13.182 9.960 20.127 1.00 97.44 128 THR A CA 1
ATOM 1030 C C . THR A 1 128 ? -13.021 8.595 19.467 1.00 97.44 128 THR A C 1
ATOM 1032 O O . THR A 1 128 ? -12.973 7.591 20.172 1.00 97.44 128 THR A O 1
ATOM 1035 N N . ILE A 1 129 ? -12.978 8.539 18.134 1.00 98.19 129 ILE A N 1
ATOM 1036 C CA . ILE A 1 129 ? -12.861 7.291 17.365 1.00 98.19 129 ILE A CA 1
ATOM 1037 C C . ILE A 1 129 ? -11.562 7.328 16.567 1.00 98.19 129 ILE A C 1
ATOM 1039 O O . ILE A 1 129 ? -11.368 8.207 15.726 1.00 98.19 129 ILE A O 1
ATOM 1043 N N . ILE A 1 130 ? -10.704 6.345 16.819 1.00 98.44 130 ILE A N 1
ATOM 1044 C CA . ILE A 1 130 ? -9.473 6.077 16.087 1.00 98.44 130 ILE A CA 1
ATOM 1045 C C . ILE A 1 130 ? -9.689 4.792 15.290 1.00 98.44 130 ILE A C 1
ATOM 1047 O O . ILE A 1 130 ? -10.100 3.772 15.843 1.00 98.44 130 ILE A O 1
ATOM 1051 N N . LEU A 1 131 ? -9.443 4.849 13.987 1.00 98.12 131 LEU A N 1
ATOM 1052 C CA . LEU A 1 131 ? -9.496 3.696 13.101 1.00 98.12 131 LEU A CA 1
ATOM 1053 C C . LEU A 1 131 ? -8.085 3.118 12.973 1.00 98.12 131 LEU A C 1
ATOM 1055 O O . LEU A 1 131 ? -7.156 3.855 12.632 1.00 98.12 131 LEU A O 1
ATOM 1059 N N . ALA A 1 132 ? -7.927 1.831 13.279 1.00 96.75 132 ALA A N 1
ATOM 1060 C CA . ALA A 1 132 ? -6.665 1.126 13.103 1.00 96.75 132 ALA A CA 1
ATOM 1061 C C . ALA A 1 132 ? -6.604 0.524 11.695 1.00 96.75 132 ALA A C 1
ATOM 1063 O O . ALA A 1 132 ? -7.457 -0.263 11.302 1.00 96.75 132 ALA A O 1
ATOM 1064 N N . ALA A 1 133 ? -5.606 0.959 10.945 1.00 94.06 133 ALA A N 1
ATOM 1065 C CA . ALA A 1 133 ? -5.195 0.451 9.644 1.00 94.06 133 ALA A CA 1
ATOM 1066 C C . ALA A 1 133 ? -3.658 0.461 9.647 1.00 94.06 133 ALA A C 1
ATOM 1068 O O . ALA A 1 133 ? -3.052 0.711 10.690 1.00 94.06 133 ALA A O 1
ATOM 1069 N N . ASP A 1 134 ? -3.016 0.289 8.500 1.00 93.75 134 ASP A N 1
ATOM 1070 C CA . ASP A 1 134 ? -1.561 0.387 8.330 1.00 93.75 134 ASP A CA 1
ATOM 1071 C C . ASP A 1 134 ? -1.000 1.768 8.722 1.00 93.75 134 ASP A C 1
ATOM 1073 O O . ASP A 1 134 ? 0.179 1.932 9.024 1.00 93.75 134 ASP A O 1
ATOM 1077 N N . THR A 1 135 ? -1.851 2.795 8.758 1.00 93.50 135 THR A N 1
ATOM 1078 C CA . THR A 1 135 ? -1.578 4.030 9.498 1.00 93.50 135 THR A CA 1
ATOM 1079 C C . THR A 1 135 ? -2.823 4.458 10.269 1.00 93.50 135 THR A C 1
ATOM 1081 O O . THR A 1 135 ? -3.892 4.568 9.661 1.00 93.50 135 THR A O 1
ATOM 1084 N N . PRO A 1 136 ? -2.714 4.735 11.581 1.00 95.12 136 PRO A N 1
ATOM 1085 C CA . PRO A 1 136 ? -3.857 5.141 12.388 1.00 95.12 136 PRO A CA 1
ATOM 1086 C C . PRO A 1 136 ? -4.521 6.426 11.888 1.00 95.12 136 PRO A C 1
ATOM 1088 O O . PRO A 1 136 ? -3.848 7.413 11.588 1.00 95.12 136 PRO A O 1
ATOM 1091 N N . LEU A 1 137 ? -5.856 6.445 11.880 1.00 95.62 137 LEU A N 1
ATOM 1092 C CA . LEU A 1 137 ? -6.647 7.618 11.507 1.00 95.62 137 LEU A CA 1
ATOM 1093 C C . LEU A 1 137 ? -7.561 8.049 12.655 1.00 95.62 137 LEU A C 1
ATOM 1095 O O . LEU A 1 137 ? -8.476 7.326 13.048 1.00 95.62 137 LEU A O 1
ATOM 1099 N N . VAL A 1 138 ? -7.370 9.270 13.155 1.00 97.69 138 VAL A N 1
ATOM 1100 C CA . VAL A 1 138 ? -8.297 9.888 14.114 1.00 97.69 138 VAL A CA 1
ATOM 1101 C C . VAL A 1 138 ? -9.513 10.411 13.350 1.00 97.69 138 VAL A C 1
ATOM 1103 O O . VAL A 1 138 ? -9.479 11.484 12.753 1.00 97.69 138 VAL A O 1
ATOM 1106 N N . ALA A 1 139 ? -10.587 9.627 13.334 1.00 97.00 139 ALA A N 1
ATOM 1107 C CA . ALA A 1 139 ? -11.764 9.888 12.510 1.00 97.00 139 ALA A CA 1
ATOM 1108 C C . ALA A 1 139 ? -12.813 10.777 13.202 1.00 97.00 139 ALA A C 1
ATOM 1110 O O . ALA A 1 139 ? -13.608 11.436 12.532 1.00 97.00 139 ALA A O 1
ATOM 1111 N N . LEU A 1 140 ? -12.829 10.802 14.537 1.00 97.56 140 LEU A N 1
ATOM 1112 C CA . LEU A 1 140 ? -13.701 11.665 15.336 1.00 97.56 140 LEU A CA 1
ATOM 1113 C C . LEU A 1 140 ? -12.995 12.063 16.627 1.00 97.56 140 LEU A C 1
ATOM 1115 O O . LEU A 1 140 ? -12.375 11.213 17.260 1.00 97.56 140 LEU A O 1
ATOM 1119 N N . ILE A 1 141 ? -13.142 13.319 17.044 1.00 96.81 141 ILE A N 1
ATOM 1120 C CA . ILE A 1 141 ? -12.633 13.825 18.322 1.00 96.81 141 ILE A CA 1
ATOM 1121 C C . ILE A 1 141 ? -13.806 14.429 19.082 1.00 96.81 141 ILE A C 1
ATOM 1123 O O . ILE A 1 141 ? -14.469 15.320 18.555 1.00 96.81 141 ILE A O 1
ATOM 1127 N N . ASP A 1 142 ? -14.041 13.950 20.306 1.00 93.94 142 ASP A N 1
ATOM 1128 C CA . ASP A 1 142 ? -15.029 14.518 21.232 1.00 93.94 142 ASP A CA 1
ATOM 1129 C C . ASP A 1 142 ? -16.423 14.716 20.583 1.00 93.94 142 ASP A C 1
ATOM 1131 O O . ASP A 1 142 ? -17.086 15.733 20.756 1.00 93.94 142 ASP A O 1
ATOM 1135 N N . GLY A 1 143 ? -16.866 13.756 19.769 1.00 95.31 143 GLY A N 1
ATOM 1136 C CA . GLY A 1 143 ? -18.119 13.835 19.017 1.00 95.31 143 GLY A CA 1
ATOM 1137 C C . GLY A 1 143 ? -19.324 13.278 19.774 1.00 95.31 143 GLY A C 1
ATOM 1138 O O . GLY A 1 143 ? -19.211 12.386 20.620 1.00 95.31 143 GLY A O 1
ATOM 1139 N N . SER A 1 144 ? -20.511 13.775 19.443 1.00 95.19 144 SER A N 1
ATOM 1140 C CA . SER A 1 144 ? -21.785 13.270 19.964 1.00 95.19 144 SER A CA 1
ATOM 1141 C C . SER A 1 144 ? -22.071 11.826 19.504 1.00 95.19 144 SER A C 1
ATOM 1143 O O . SER A 1 144 ? -21.539 11.370 18.485 1.00 95.19 144 SER A O 1
ATOM 1145 N N . PRO A 1 145 ? -22.982 11.090 20.174 1.00 94.50 145 PRO A N 1
ATOM 1146 C CA . PRO A 1 145 ? -23.372 9.749 19.738 1.00 94.50 145 PRO A CA 1
ATOM 1147 C C . PRO A 1 145 ? -23.975 9.732 18.326 1.00 94.50 145 PRO A C 1
ATOM 1149 O O . PRO A 1 145 ? -23.896 8.725 17.627 1.00 94.50 145 PRO A O 1
ATOM 1152 N N . ALA A 1 146 ? -24.625 10.822 17.906 1.00 95.94 146 ALA A N 1
ATOM 1153 C CA . ALA A 1 146 ? -25.214 10.935 16.574 1.00 95.94 146 ALA A CA 1
ATOM 1154 C C . ALA A 1 146 ? -24.131 11.053 15.488 1.00 95.94 146 ALA A C 1
ATOM 1156 O O . ALA A 1 146 ? -24.198 10.348 14.480 1.00 95.94 146 ALA A O 1
ATOM 1157 N N . GLU A 1 147 ? -23.106 11.877 15.722 1.00 96.88 147 GLU A N 1
ATOM 1158 C CA . GLU A 1 147 ? -21.948 12.013 14.826 1.00 96.88 147 GLU A CA 1
ATOM 1159 C C . GLU A 1 147 ? -21.163 10.704 14.737 1.00 96.88 147 GLU A C 1
ATOM 1161 O O . GLU A 1 147 ? -20.872 10.243 13.634 1.00 96.88 147 GLU A O 1
ATOM 1166 N N . ALA A 1 148 ? -20.921 10.045 15.875 1.00 96.50 148 ALA A N 1
ATOM 1167 C CA . ALA A 1 148 ? -20.274 8.737 15.922 1.00 96.50 148 ALA A CA 1
ATOM 1168 C C . ALA A 1 148 ? -21.031 7.680 15.097 1.00 96.50 148 ALA A C 1
ATOM 1170 O O . ALA A 1 148 ? -20.421 6.961 14.308 1.00 96.50 148 ALA A O 1
ATOM 1171 N N . ARG A 1 149 ? -22.367 7.608 15.211 1.00 96.94 149 ARG A N 1
ATOM 1172 C CA . ARG A 1 149 ? -23.189 6.692 14.395 1.00 96.94 149 ARG A CA 1
ATOM 1173 C C . ARG A 1 149 ? -23.114 7.012 12.903 1.00 96.94 149 ARG A C 1
ATOM 1175 O O . ARG A 1 149 ? -23.007 6.091 12.098 1.00 96.94 149 ARG A O 1
ATOM 1182 N N . SER A 1 150 ? -23.161 8.294 12.543 1.00 96.88 150 SER A N 1
ATOM 1183 C CA . SER A 1 150 ? -23.059 8.751 11.151 1.00 96.88 150 SER A CA 1
ATOM 1184 C C . SER A 1 150 ? -21.697 8.417 10.535 1.00 96.88 150 SER A C 1
ATOM 1186 O O . SER A 1 150 ? -21.633 7.945 9.400 1.00 96.88 150 SER A O 1
ATOM 1188 N N . LEU A 1 151 ? -20.613 8.593 11.298 1.00 97.06 151 LEU A N 1
ATOM 1189 C CA . LEU A 1 151 ? -19.268 8.192 10.893 1.00 97.06 151 LEU A CA 1
ATOM 1190 C C . LEU A 1 151 ? -19.195 6.675 10.700 1.00 97.06 151 LEU A C 1
ATOM 1192 O O . LEU A 1 151 ? -18.885 6.213 9.605 1.00 97.06 151 LEU A O 1
ATOM 1196 N N . LEU A 1 152 ? -19.543 5.899 11.730 1.00 96.06 152 LEU A N 1
ATOM 1197 C CA . LEU A 1 152 ? -19.468 4.436 11.693 1.00 96.06 152 LEU A CA 1
ATOM 1198 C C . LEU A 1 152 ? -20.321 3.843 10.571 1.00 96.06 152 LEU A C 1
ATOM 1200 O O . LEU A 1 152 ? -19.947 2.815 10.017 1.00 96.06 152 LEU A O 1
ATOM 1204 N N . ALA A 1 153 ? -21.436 4.478 10.190 1.00 95.75 153 ALA A N 1
ATOM 1205 C CA . ALA A 1 153 ? -22.247 4.056 9.049 1.00 95.75 153 ALA A CA 1
ATOM 1206 C C . ALA A 1 153 ? -21.454 4.032 7.729 1.00 95.75 153 ALA A C 1
ATOM 1208 O O . ALA A 1 153 ? -21.683 3.130 6.927 1.00 95.75 153 ALA A O 1
ATOM 1209 N N . LYS A 1 154 ? -20.509 4.964 7.546 1.00 94.62 154 LYS A N 1
ATOM 1210 C CA . LYS A 1 154 ? -19.680 5.120 6.338 1.00 94.62 154 LYS A CA 1
ATOM 1211 C C . LYS A 1 154 ? -18.373 4.326 6.377 1.00 94.62 154 LYS A C 1
ATOM 1213 O O . LYS A 1 154 ? -17.782 4.109 5.328 1.00 94.62 154 LYS A O 1
ATOM 1218 N N . VAL A 1 155 ? -17.914 3.920 7.562 1.00 95.25 155 VAL A N 1
ATOM 1219 C CA . VAL A 1 155 ? -16.671 3.152 7.716 1.00 95.25 155 VAL A CA 1
ATOM 1220 C C . VAL A 1 155 ? -16.872 1.716 7.226 1.00 95.25 155 VAL A C 1
ATOM 1222 O O . VAL A 1 155 ? -17.837 1.040 7.609 1.00 95.25 155 VAL A O 1
ATOM 1225 N N . SER A 1 156 ? -15.924 1.261 6.411 1.00 94.31 156 SER A N 1
ATOM 1226 C CA . SER A 1 156 ? -15.766 -0.105 5.912 1.00 94.31 156 SER A CA 1
ATOM 1227 C C . SER A 1 156 ? -14.320 -0.566 6.125 1.00 94.31 156 SER A C 1
ATOM 1229 O O . SER A 1 156 ? -13.431 0.287 6.130 1.00 94.31 156 SER A O 1
ATOM 1231 N N . PRO A 1 157 ? -14.067 -1.878 6.263 1.00 95.31 157 PRO A N 1
ATOM 1232 C CA . PRO A 1 157 ? -12.711 -2.397 6.373 1.00 95.31 157 PRO A CA 1
ATOM 1233 C C . PRO A 1 157 ? -11.948 -2.175 5.062 1.00 95.31 157 PRO A C 1
ATOM 1235 O O . PRO A 1 157 ? -12.518 -2.287 3.968 1.00 95.31 157 PRO A O 1
ATOM 1238 N N . LEU A 1 158 ? -10.669 -1.850 5.187 1.00 95.31 158 LEU A N 1
ATOM 1239 C CA . LEU A 1 158 ? -9.725 -1.644 4.094 1.00 95.31 158 LEU A CA 1
ATOM 1240 C C . LEU A 1 158 ? -9.075 -2.975 3.706 1.00 95.31 158 LEU A C 1
ATOM 1242 O O . LEU A 1 158 ? -9.305 -3.997 4.344 1.00 95.31 158 LEU A O 1
ATOM 1246 N N . ASP A 1 159 ? -8.303 -2.984 2.626 1.00 95.88 159 ASP A N 1
ATOM 1247 C CA . ASP A 1 159 ? -7.424 -4.101 2.276 1.00 95.88 159 ASP A CA 1
ATOM 1248 C C . ASP A 1 159 ? -5.969 -3.798 2.649 1.00 95.88 159 ASP A C 1
ATOM 1250 O O . ASP A 1 159 ? -5.070 -4.006 1.847 1.00 95.88 159 ASP A O 1
ATOM 1254 N N . THR A 1 160 ? -5.729 -3.259 3.841 1.00 95.69 160 THR A N 1
ATOM 1255 C CA . THR A 1 160 ? -4.384 -2.933 4.338 1.00 95.69 160 THR A CA 1
ATOM 1256 C C . THR A 1 160 ? -4.034 -3.758 5.574 1.00 95.69 160 THR A C 1
ATOM 1258 O O . THR A 1 160 ? -4.904 -4.399 6.168 1.00 95.69 160 THR A O 1
ATOM 1261 N N . GLU A 1 161 ? -2.753 -3.761 5.944 1.00 95.00 161 GLU A N 1
ATOM 1262 C CA . GLU A 1 161 ? -2.290 -4.336 7.212 1.00 95.00 161 GLU A CA 1
ATOM 1263 C C . GLU A 1 161 ? -2.855 -3.568 8.420 1.00 95.00 161 GLU A C 1
ATOM 1265 O O . GLU A 1 161 ? -3.349 -2.448 8.280 1.00 95.00 161 GLU A O 1
ATOM 1270 N N . SER A 1 162 ? -2.761 -4.146 9.617 1.00 93.62 162 SER A N 1
ATOM 1271 C CA . SER A 1 162 ? -3.101 -3.483 10.877 1.00 93.62 162 SER A CA 1
ATOM 1272 C C . SER A 1 162 ? -1.862 -2.938 11.595 1.00 93.62 162 SER A C 1
ATOM 1274 O O . SER A 1 162 ? -0.960 -3.693 11.955 1.00 93.62 162 SER A O 1
ATOM 1276 N N . ALA A 1 163 ? -1.842 -1.635 11.891 1.00 96.12 163 ALA A N 1
ATOM 1277 C CA . ALA A 1 163 ? -0.939 -1.019 12.869 1.00 96.12 163 ALA A CA 1
ATOM 1278 C C . ALA A 1 163 ? -1.691 -0.743 14.188 1.00 96.12 163 ALA A C 1
ATOM 1280 O O . ALA A 1 163 ? -1.751 0.388 14.688 1.00 96.12 163 ALA A O 1
ATOM 1281 N N . LEU A 1 164 ? -2.331 -1.783 14.744 1.00 96.94 164 LEU A N 1
ATOM 1282 C CA . LEU A 1 164 ? -3.191 -1.682 15.929 1.00 96.94 164 LEU A CA 1
ATOM 1283 C C . LEU A 1 164 ? -2.486 -1.030 17.121 1.00 96.94 164 LEU A C 1
ATOM 1285 O O . LEU A 1 164 ? -3.069 -0.164 17.776 1.00 96.94 164 LEU A O 1
ATOM 1289 N N . GLY A 1 165 ? -1.241 -1.419 17.408 1.00 96.75 165 GLY A N 1
ATOM 1290 C CA . GLY A 1 165 ? -0.487 -0.852 18.524 1.00 96.75 165 GLY A CA 1
ATOM 1291 C C . GLY A 1 165 ? -0.291 0.656 18.385 1.00 96.75 165 GLY A C 1
ATOM 1292 O O . GLY A 1 165 ? -0.517 1.392 19.343 1.00 96.75 165 GLY A O 1
ATOM 1293 N N . ASP A 1 166 ? 0.011 1.143 17.181 1.00 97.69 166 ASP A N 1
ATOM 1294 C CA . ASP A 1 166 ? 0.172 2.575 16.908 1.00 97.69 166 ASP A CA 1
ATOM 1295 C C . ASP A 1 166 ? -1.162 3.332 17.031 1.00 97.69 166 ASP A C 1
ATOM 1297 O O . ASP A 1 166 ? -1.208 4.469 17.516 1.00 97.69 166 ASP A O 1
ATOM 1301 N N . ALA A 1 167 ? -2.281 2.700 16.662 1.00 97.75 167 ALA A N 1
ATOM 1302 C CA . ALA A 1 167 ? -3.616 3.268 16.848 1.00 97.75 167 ALA A CA 1
ATOM 1303 C C . ALA A 1 167 ? -4.003 3.361 18.331 1.00 97.75 167 ALA A C 1
ATOM 1305 O O . ALA A 1 167 ? -4.558 4.371 18.773 1.00 97.75 167 ALA A O 1
ATOM 1306 N N . VAL A 1 168 ? -3.652 2.345 19.121 1.00 97.69 168 VAL A N 1
ATOM 1307 C CA . VAL A 1 168 ? -3.817 2.348 20.579 1.00 97.69 168 VAL A CA 1
ATOM 1308 C C . VAL A 1 168 ? -2.912 3.402 21.228 1.00 97.69 168 VAL A C 1
ATOM 1310 O O . VAL A 1 168 ? -3.376 4.148 22.088 1.00 97.69 168 VAL A O 1
ATOM 1313 N N . MET A 1 169 ? -1.667 3.558 20.773 1.00 97.38 169 MET A N 1
ATOM 1314 C CA . MET A 1 169 ? -0.782 4.641 21.224 1.00 97.38 169 MET A CA 1
ATOM 1315 C C . MET A 1 169 ? -1.328 6.023 20.859 1.00 97.38 169 MET A C 1
ATOM 1317 O O . MET A 1 169 ? -1.264 6.949 21.665 1.00 97.38 169 MET A O 1
ATOM 1321 N N . THR A 1 170 ? -1.941 6.167 19.686 1.00 97.69 170 THR A N 1
ATOM 1322 C CA . THR A 1 170 ? -2.634 7.405 19.308 1.00 97.69 170 THR A CA 1
ATOM 1323 C C . THR A 1 170 ? -3.797 7.690 20.257 1.00 97.69 170 THR A C 1
ATOM 1325 O O . THR A 1 170 ? -3.991 8.834 20.669 1.00 97.69 170 THR A O 1
ATOM 1328 N N . ALA A 1 171 ? -4.537 6.658 20.670 1.00 96.94 171 ALA A N 1
ATOM 1329 C CA . ALA A 1 171 ? -5.626 6.781 21.633 1.00 96.94 171 ALA A CA 1
ATOM 1330 C C . ALA A 1 171 ? -5.162 7.263 23.019 1.00 96.94 171 ALA A C 1
ATOM 1332 O O . ALA A 1 171 ? -5.910 7.994 23.668 1.00 96.94 171 ALA A O 1
ATOM 1333 N N . VAL A 1 172 ? -3.933 6.941 23.451 1.00 96.62 172 VAL A N 1
ATOM 1334 C CA . VAL A 1 172 ? -3.350 7.438 24.717 1.00 96.62 172 VAL A CA 1
ATOM 1335 C C . VAL A 1 172 ? -3.368 8.968 24.777 1.00 96.62 172 VAL A C 1
ATOM 1337 O O . VAL A 1 172 ? -3.691 9.528 25.820 1.00 96.62 172 VAL A O 1
ATOM 1340 N N . ASN A 1 173 ? -3.117 9.652 23.656 1.00 95.44 173 ASN A N 1
ATOM 1341 C CA . ASN A 1 173 ? -3.103 11.121 23.593 1.00 95.44 173 ASN A CA 1
ATOM 1342 C C . ASN A 1 173 ? -4.485 11.759 23.804 1.00 95.44 173 ASN A C 1
ATOM 1344 O O . ASN A 1 173 ? -4.578 12.939 24.138 1.00 95.44 173 ASN A O 1
ATOM 1348 N N . TYR A 1 174 ? -5.554 10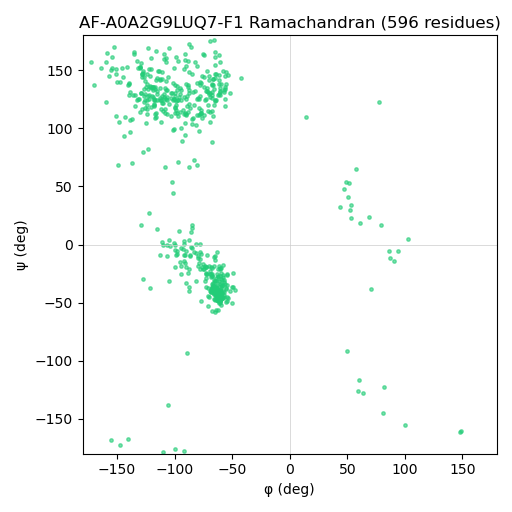.990 23.598 1.00 94.50 174 TYR A N 1
ATOM 1349 C CA . TYR A 1 174 ? -6.936 11.436 23.779 1.00 94.50 174 TYR A CA 1
ATOM 1350 C C . TYR A 1 174 ? -7.587 10.850 25.036 1.00 94.50 174 TYR A C 1
ATOM 1352 O O . TYR A 1 174 ? -8.688 11.267 25.407 1.00 94.50 174 TYR A O 1
ATOM 1360 N N . ALA A 1 175 ? -6.931 9.886 25.685 1.00 92.12 175 ALA A N 1
ATOM 1361 C CA . ALA A 1 175 ? -7.378 9.299 26.933 1.00 92.12 175 ALA A CA 1
ATOM 1362 C C . ALA A 1 175 ? -7.054 10.235 28.106 1.00 92.12 175 ALA A C 1
ATOM 1364 O O . ALA A 1 175 ? -5.926 10.685 28.290 1.00 92.12 175 ALA A O 1
ATOM 1365 N N . GLY A 1 176 ? -8.068 10.522 28.918 1.00 84.38 176 GLY A N 1
ATOM 1366 C CA . GLY A 1 176 ? -7.919 11.168 30.221 1.00 84.38 176 GLY A CA 1
ATOM 1367 C C . GLY A 1 176 ? -8.194 10.193 31.364 1.00 84.38 176 GLY A C 1
ATOM 1368 O O . GLY A 1 176 ? -8.867 9.176 31.171 1.00 84.38 176 GLY A O 1
ATOM 1369 N N . LYS A 1 177 ? -7.778 10.555 32.585 1.00 80.44 177 LYS A N 1
ATOM 1370 C CA . LYS A 1 177 ? -8.004 9.752 33.807 1.00 80.44 177 LYS A CA 1
ATOM 1371 C C . LYS A 1 177 ? -9.478 9.455 34.107 1.00 80.44 177 LYS A C 1
ATOM 1373 O O . LYS A 1 177 ? -9.759 8.547 34.879 1.00 80.44 177 LYS A O 1
ATOM 1378 N N . GLU A 1 178 ? -10.401 10.208 33.508 1.00 82.31 178 GLU A N 1
ATOM 1379 C CA . GLU A 1 178 ? -11.849 10.007 33.636 1.00 82.31 178 GLU A CA 1
ATOM 1380 C C . GLU A 1 178 ? -12.494 9.352 32.397 1.00 82.31 178 GLU A C 1
ATOM 1382 O O . GLU A 1 178 ? -13.693 9.090 32.379 1.00 82.31 178 GLU A O 1
ATOM 1387 N N . SER A 1 179 ? -11.711 9.065 31.353 1.00 87.12 179 SER A N 1
ATOM 1388 C CA . SER A 1 179 ? -12.208 8.490 30.100 1.00 87.12 179 SER A CA 1
ATOM 1389 C C . SER A 1 179 ? -12.252 6.960 30.130 1.00 87.12 179 SER A C 1
ATOM 1391 O O . SER A 1 179 ? -11.408 6.312 30.752 1.00 87.12 179 SER A O 1
ATOM 1393 N N . PHE A 1 180 ? -13.215 6.378 29.415 1.00 90.94 180 PHE A N 1
ATOM 1394 C CA . PHE A 1 180 ? -13.305 4.936 29.176 1.00 90.94 180 PHE A CA 1
ATOM 1395 C C . PHE A 1 180 ? -12.702 4.593 27.819 1.00 90.94 180 PHE A C 1
ATOM 1397 O O . PHE A 1 180 ? -13.144 5.108 26.793 1.00 90.94 180 PHE A O 1
ATOM 1404 N N . ALA A 1 181 ? -11.730 3.690 27.804 1.00 94.25 181 ALA A N 1
ATOM 1405 C CA . ALA A 1 181 ? -11.134 3.187 26.581 1.00 94.25 181 ALA A CA 1
ATOM 1406 C C . ALA A 1 181 ? -11.811 1.881 26.133 1.00 94.25 181 ALA A C 1
ATOM 1408 O O . ALA A 1 181 ? -12.009 0.964 26.932 1.00 94.25 181 ALA A O 1
ATOM 1409 N N . LEU A 1 182 ? -12.149 1.787 24.847 1.00 95.25 182 LEU A N 1
ATOM 1410 C CA . LEU A 1 182 ? -12.673 0.579 24.209 1.00 95.25 182 LEU A CA 1
ATOM 1411 C C . LEU A 1 182 ?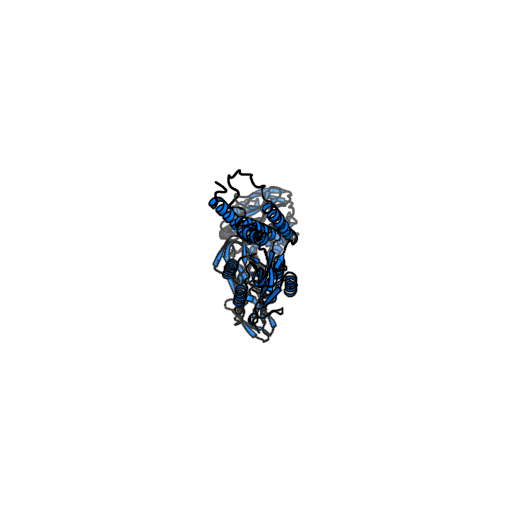 -11.844 0.276 22.960 1.00 95.25 182 LEU A C 1
ATOM 1413 O O . LEU A 1 182 ? -11.863 1.053 22.012 1.00 95.25 182 LEU A O 1
ATOM 1417 N N . VAL A 1 183 ? -11.148 -0.855 22.943 1.00 97.50 183 VAL A N 1
ATOM 1418 C CA . VAL A 1 183 ? -10.378 -1.324 21.783 1.00 97.50 183 VAL A CA 1
ATOM 1419 C C . VAL A 1 183 ? -11.070 -2.556 21.224 1.00 97.50 183 VAL A C 1
ATOM 1421 O O . VAL A 1 183 ? -11.256 -3.533 21.949 1.00 97.50 183 VAL A O 1
ATOM 1424 N N . VAL A 1 184 ? -11.473 -2.509 19.956 1.00 97.56 184 VAL A N 1
ATOM 1425 C CA . VAL A 1 184 ? -12.159 -3.611 19.273 1.00 97.56 184 VAL A CA 1
ATOM 1426 C C . VAL A 1 184 ? -11.378 -3.990 18.022 1.00 97.56 184 VAL A C 1
ATOM 1428 O O . VAL A 1 184 ? -11.301 -3.206 17.079 1.00 97.56 184 VAL A O 1
ATOM 1431 N N . SER A 1 185 ? -10.805 -5.188 18.035 1.00 96.94 185 SER A N 1
ATOM 1432 C CA . SER A 1 185 ? -9.957 -5.748 16.978 1.00 96.94 185 SER A CA 1
ATOM 1433 C C . SER A 1 185 ? -10.063 -7.274 17.021 1.00 96.94 185 SER A C 1
ATOM 1435 O O . SER A 1 185 ? -10.651 -7.843 17.947 1.00 96.94 185 SER A O 1
ATOM 1437 N N . ASP A 1 186 ? -9.528 -7.960 16.025 1.00 94.50 186 ASP A N 1
ATOM 1438 C CA . ASP A 1 186 ? -9.234 -9.383 16.127 1.00 94.50 186 ASP A CA 1
ATOM 1439 C C . ASP A 1 186 ? -7.904 -9.670 16.848 1.00 94.50 186 ASP A C 1
ATOM 1441 O O . ASP A 1 186 ? -7.661 -10.820 17.204 1.00 94.50 186 ASP A O 1
ATOM 1445 N N . PHE A 1 187 ? -7.114 -8.632 17.160 1.00 95.25 187 PHE A N 1
ATOM 1446 C CA . PHE A 1 187 ? -5.812 -8.712 17.827 1.00 95.25 187 PHE A CA 1
ATOM 1447 C C . PHE A 1 187 ? -4.848 -9.675 17.124 1.00 95.25 187 PHE A C 1
ATOM 1449 O O . PHE A 1 187 ? -4.074 -10.355 17.801 1.00 95.25 187 PHE A O 1
ATOM 1456 N N . GLY A 1 188 ? -4.927 -9.760 15.792 1.00 92.19 188 GLY A N 1
ATOM 1457 C CA . GLY A 1 188 ? -3.985 -10.514 14.968 1.00 92.19 188 GLY A CA 1
ATOM 1458 C C . GLY A 1 188 ? -2.585 -9.885 14.924 1.00 92.19 188 GLY A C 1
ATOM 1459 O O . GLY A 1 188 ? -2.357 -8.813 15.502 1.00 92.19 188 GLY A O 1
ATOM 1460 N N . PRO A 1 189 ? -1.613 -10.551 14.278 1.00 92.44 189 PRO A N 1
ATOM 1461 C CA . PRO A 1 189 ? -0.306 -9.964 14.020 1.00 92.44 189 PRO A CA 1
ATOM 1462 C C . PRO A 1 189 ? -0.438 -8.723 13.135 1.00 92.44 189 PRO A C 1
ATOM 1464 O O . PRO A 1 189 ? -1.269 -8.669 12.235 1.00 92.44 189 PRO A O 1
ATOM 1467 N N . GLY A 1 190 ? 0.424 -7.739 13.361 1.00 90.44 190 GLY A N 1
ATOM 1468 C CA . GLY A 1 190 ? 0.409 -6.487 12.615 1.00 90.44 190 GLY A CA 1
ATOM 1469 C C . GLY A 1 190 ? 1.771 -5.810 12.621 1.00 90.44 190 GLY A C 1
ATOM 1470 O O . GLY A 1 190 ? 2.776 -6.400 13.026 1.00 90.44 190 GLY A O 1
ATOM 1471 N N . THR A 1 191 ? 1.801 -4.560 12.179 1.00 92.06 191 THR A N 1
ATOM 1472 C CA . THR A 1 191 ? 3.010 -3.733 12.136 1.00 92.06 191 THR A CA 1
ATOM 1473 C C . THR A 1 191 ? 3.023 -2.672 13.237 1.00 92.06 191 THR A C 1
ATOM 1475 O O . THR A 1 191 ? 2.032 -2.437 13.931 1.00 92.06 191 THR A O 1
ATOM 1478 N N . GLY A 1 192 ? 4.180 -2.033 13.419 1.00 92.81 192 GLY A N 1
ATOM 1479 C CA . GLY A 1 192 ? 4.349 -0.954 14.390 1.00 92.81 192 GLY A CA 1
ATOM 1480 C C . GLY A 1 192 ? 4.560 -1.450 15.820 1.00 92.81 192 GLY A C 1
ATOM 1481 O O . GLY A 1 192 ? 5.252 -2.440 16.063 1.00 92.81 192 GLY A O 1
ATOM 1482 N N . THR A 1 193 ? 4.020 -0.703 16.780 1.00 93.69 193 THR A N 1
ATOM 1483 C CA . THR A 1 193 ? 4.160 -0.980 18.216 1.00 93.69 193 THR A CA 1
ATOM 1484 C C . THR A 1 193 ? 3.487 -2.301 18.605 1.00 93.69 193 THR A C 1
ATOM 1486 O O . THR A 1 193 ? 2.397 -2.608 18.128 1.00 93.69 193 THR A O 1
ATOM 1489 N N . ASP A 1 194 ? 4.085 -3.050 19.539 1.00 93.75 194 ASP A N 1
ATOM 1490 C CA . ASP A 1 194 ? 3.445 -4.228 20.139 1.00 93.75 194 ASP A CA 1
ATOM 1491 C C . ASP A 1 194 ? 2.084 -3.841 20.764 1.00 93.75 194 ASP A C 1
ATOM 1493 O O . ASP A 1 194 ? 2.045 -3.006 21.684 1.00 93.75 194 ASP A O 1
ATOM 1497 N N . PRO A 1 195 ? 0.956 -4.426 20.309 1.00 93.94 195 PRO A N 1
ATOM 1498 C CA . PRO A 1 195 ? -0.350 -4.068 20.837 1.00 93.94 195 PRO A CA 1
ATOM 1499 C C . PRO A 1 195 ? -0.506 -4.392 22.330 1.00 93.94 195 PRO A C 1
ATOM 1501 O O . PRO A 1 195 ? -1.273 -3.708 23.007 1.00 93.94 195 PRO A O 1
ATOM 1504 N N . ALA A 1 196 ? 0.228 -5.364 22.887 1.00 93.88 196 ALA A N 1
ATOM 1505 C CA . ALA A 1 196 ? 0.176 -5.666 24.318 1.00 93.88 196 ALA A CA 1
ATOM 1506 C C . ALA A 1 196 ? 0.714 -4.491 25.146 1.00 93.88 196 ALA A C 1
ATOM 1508 O O . ALA A 1 196 ? 0.049 -4.025 26.075 1.00 93.88 196 ALA A O 1
ATOM 1509 N N . LEU A 1 197 ? 1.871 -3.955 24.745 1.00 94.56 197 LEU A N 1
ATOM 1510 C CA . LEU A 1 197 ? 2.490 -2.789 25.373 1.00 94.56 197 LEU A CA 1
ATOM 1511 C C . LEU A 1 197 ? 1.614 -1.537 25.218 1.00 94.56 197 LEU A C 1
ATOM 1513 O O . LEU A 1 197 ? 1.416 -0.783 26.173 1.00 94.56 197 LEU A O 1
ATOM 1517 N N . ALA A 1 198 ? 1.038 -1.330 24.031 1.00 95.94 198 ALA A N 1
ATOM 1518 C CA . ALA A 1 198 ? 0.153 -0.196 23.783 1.00 95.94 198 ALA A CA 1
ATOM 1519 C C . ALA A 1 198 ? -1.116 -0.254 24.658 1.00 95.94 198 ALA A C 1
ATOM 1521 O O . ALA A 1 198 ? -1.544 0.761 25.215 1.00 95.94 198 ALA A O 1
ATOM 1522 N N . LEU A 1 199 ? -1.702 -1.445 24.844 1.00 95.94 199 LEU A N 1
ATOM 1523 C CA . LEU A 1 199 ? -2.851 -1.642 25.733 1.00 95.94 199 LEU A CA 1
ATOM 1524 C C . LEU A 1 199 ? -2.502 -1.361 27.201 1.00 95.94 199 LEU A C 1
ATOM 1526 O O . LEU A 1 199 ? -3.341 -0.830 27.929 1.00 95.94 199 LEU A O 1
ATOM 1530 N N . GLU A 1 200 ? -1.290 -1.685 27.655 1.00 95.25 200 GLU A N 1
ATOM 1531 C CA . GLU A 1 200 ? -0.827 -1.318 28.999 1.00 95.25 200 GLU A CA 1
ATOM 1532 C C . GLU A 1 200 ? -0.725 0.201 29.174 1.00 95.25 200 GLU A C 1
ATOM 1534 O O . GLU A 1 200 ? -1.233 0.738 30.164 1.00 95.25 200 GLU A O 1
ATOM 1539 N N . ALA A 1 201 ? -0.160 0.903 28.189 1.00 95.69 201 ALA A N 1
ATOM 1540 C CA . ALA A 1 201 ? -0.090 2.362 28.194 1.00 95.69 201 ALA A CA 1
ATOM 1541 C C . ALA A 1 201 ? -1.491 3.003 28.220 1.00 95.69 201 ALA A C 1
ATOM 1543 O O . ALA A 1 201 ? -1.761 3.889 29.036 1.00 95.69 201 ALA A O 1
ATOM 1544 N N . LEU A 1 202 ? -2.421 2.511 27.394 1.00 95.50 202 LEU A N 1
ATOM 1545 C CA . LEU A 1 202 ? -3.800 3.003 27.370 1.00 95.50 202 LEU A CA 1
ATOM 1546 C C . LEU A 1 202 ? -4.552 2.694 28.670 1.00 95.50 202 LEU A C 1
ATOM 1548 O O . LEU A 1 202 ? -5.326 3.528 29.146 1.00 95.50 202 LEU A O 1
ATOM 1552 N N . ARG A 1 203 ? -4.298 1.537 29.292 1.00 94.56 203 ARG A N 1
ATOM 1553 C CA . ARG A 1 203 ? -4.851 1.195 30.610 1.00 94.56 203 ARG A CA 1
ATOM 1554 C C . ARG A 1 203 ? -4.363 2.155 31.695 1.00 94.56 203 ARG A C 1
ATOM 1556 O O . ARG A 1 203 ? -5.145 2.497 32.571 1.00 94.56 203 ARG A O 1
ATOM 1563 N N . ALA A 1 204 ? -3.107 2.596 31.639 1.00 93.88 204 ALA A N 1
ATOM 1564 C CA . ALA A 1 204 ? -2.561 3.565 32.590 1.00 93.88 204 ALA A CA 1
ATOM 1565 C C . ALA A 1 204 ? -3.104 4.994 32.381 1.00 93.88 204 ALA A C 1
ATOM 1567 O O . ALA A 1 204 ? -3.180 5.769 33.337 1.00 93.88 204 ALA A O 1
ATOM 1568 N N . ALA A 1 205 ? -3.480 5.348 31.148 1.00 93.19 205 ALA A N 1
ATOM 1569 C CA . ALA A 1 205 ? -3.983 6.676 30.790 1.00 93.19 205 ALA A CA 1
ATOM 1570 C C . ALA A 1 205 ? -5.503 6.856 30.977 1.00 93.19 205 ALA A C 1
ATOM 1572 O O . ALA A 1 205 ? -5.973 7.989 31.091 1.00 93.19 205 ALA A O 1
ATOM 1573 N N . SER A 1 206 ? -6.271 5.763 31.010 1.00 89.31 206 SER A N 1
ATOM 1574 C CA . SER A 1 206 ? -7.740 5.764 31.085 1.00 89.31 206 SER A CA 1
ATOM 1575 C C . SER A 1 206 ? -8.264 5.322 32.455 1.00 89.31 206 SER A C 1
ATOM 1577 O O . SER A 1 206 ? -7.564 4.670 33.226 1.00 89.31 206 SER A O 1
ATOM 1579 N N . MET A 1 207 ? -9.519 5.663 32.771 1.00 85.19 207 MET A N 1
ATOM 1580 C CA . MET A 1 207 ? -10.189 5.176 33.987 1.00 85.19 207 MET A CA 1
ATOM 1581 C C . MET A 1 207 ? -10.374 3.654 33.938 1.00 85.19 207 MET A C 1
ATOM 1583 O O . MET A 1 207 ? -10.271 2.961 34.950 1.00 85.19 207 MET A O 1
ATOM 1587 N N . ASN A 1 208 ? -10.694 3.138 32.751 1.00 89.12 208 ASN A N 1
ATOM 1588 C CA . ASN A 1 208 ? -10.869 1.721 32.487 1.00 89.12 208 ASN A CA 1
ATOM 1589 C C . ASN A 1 208 ? -10.623 1.434 31.002 1.00 89.12 208 ASN A C 1
ATOM 1591 O O . ASN A 1 208 ? -10.940 2.264 30.148 1.00 89.12 208 ASN A O 1
ATOM 1595 N N . LEU A 1 209 ? -10.142 0.226 30.712 1.00 91.75 209 LEU A N 1
ATOM 1596 C CA . LEU A 1 209 ? -9.895 -0.269 29.363 1.00 91.75 209 LEU A CA 1
ATOM 1597 C C . LEU A 1 209 ? -10.607 -1.604 29.151 1.00 91.75 209 LEU A C 1
ATOM 1599 O O . LEU A 1 209 ? -10.322 -2.590 29.838 1.00 91.75 209 LEU A O 1
ATOM 1603 N N . ASP A 1 210 ? -11.468 -1.648 28.140 1.00 93.06 210 ASP A N 1
ATOM 1604 C CA . ASP A 1 210 ? -12.030 -2.879 27.602 1.00 93.06 210 ASP A CA 1
ATOM 1605 C C . ASP A 1 210 ? -11.399 -3.193 26.239 1.00 93.06 210 ASP A C 1
ATOM 1607 O O . ASP A 1 210 ? -11.617 -2.484 25.261 1.00 93.06 210 ASP A O 1
ATOM 1611 N N . ALA A 1 211 ? -10.612 -4.270 26.181 1.00 95.06 211 ALA A N 1
ATOM 1612 C CA . ALA A 1 211 ? -10.088 -4.845 24.944 1.00 95.06 211 ALA A CA 1
ATOM 1613 C C . ALA A 1 211 ? -10.972 -6.032 24.537 1.00 95.06 211 ALA A C 1
ATOM 1615 O O . ALA A 1 211 ? -11.035 -7.032 25.262 1.00 95.06 211 ALA A O 1
ATOM 1616 N N . VAL A 1 212 ? -11.694 -5.897 23.424 1.00 95.62 212 VAL A N 1
ATOM 1617 C CA . VAL A 1 212 ? -12.736 -6.834 22.986 1.00 95.62 212 VAL A CA 1
ATOM 1618 C C . VAL A 1 212 ? -12.345 -7.478 21.663 1.00 95.62 212 VAL A C 1
ATOM 1620 O O . VAL A 1 212 ? -12.280 -6.803 20.637 1.00 95.62 212 VAL A O 1
ATOM 1623 N N . GLY A 1 213 ? -12.085 -8.783 21.705 1.00 95.44 213 GLY A N 1
ATOM 1624 C CA . GLY A 1 213 ? -11.684 -9.584 20.555 1.00 95.44 213 GLY A CA 1
ATOM 1625 C C . GLY A 1 213 ? -12.877 -10.014 19.713 1.00 95.44 213 GLY A C 1
ATOM 1626 O O . GLY A 1 213 ? -13.860 -10.535 20.252 1.00 95.44 213 GLY A O 1
ATOM 1627 N N . VAL A 1 214 ? -12.782 -9.829 18.395 1.00 95.38 214 VAL A N 1
ATOM 1628 C CA . VAL A 1 214 ? -13.778 -10.329 17.427 1.00 95.38 214 VAL A CA 1
ATOM 1629 C C . VAL A 1 214 ? -13.297 -11.526 16.607 1.00 95.38 214 VAL A C 1
ATOM 1631 O O . VAL A 1 214 ? -14.074 -12.043 15.804 1.00 95.38 214 VAL A O 1
ATOM 1634 N N . ALA A 1 215 ? -12.062 -11.988 16.828 1.00 91.69 215 ALA A N 1
ATOM 1635 C CA . ALA A 1 215 ? -11.547 -13.212 16.227 1.00 91.69 215 ALA A CA 1
ATOM 1636 C C . ALA A 1 215 ? -12.460 -14.404 16.553 1.00 91.69 215 ALA A C 1
ATOM 1638 O O . ALA A 1 215 ? -12.955 -14.555 17.674 1.00 91.69 215 ALA A O 1
ATOM 1639 N N . LYS A 1 216 ? -12.691 -15.248 15.550 1.00 88.50 216 LYS A N 1
ATOM 1640 C CA . LYS A 1 216 ? -13.443 -16.495 15.692 1.00 88.50 216 LYS A CA 1
ATOM 1641 C C . LYS A 1 216 ? -12.488 -17.649 16.012 1.00 88.50 216 LYS A C 1
ATOM 1643 O O . LYS A 1 216 ? -11.321 -17.569 15.630 1.00 88.50 216 LYS A O 1
ATOM 1648 N N . PRO A 1 217 ? -12.957 -18.681 16.736 1.00 86.50 217 PRO A N 1
ATOM 1649 C CA . PRO A 1 217 ? -12.149 -19.865 17.003 1.00 86.50 217 PRO A CA 1
ATOM 1650 C C . PRO A 1 217 ? -11.841 -20.607 15.700 1.00 86.50 217 PRO A C 1
ATOM 1652 O O . PRO A 1 217 ? -12.668 -20.613 14.789 1.00 86.50 217 PRO A O 1
ATOM 1655 N N . ASP A 1 218 ? -10.660 -21.221 15.651 1.00 87.69 218 ASP A N 1
ATOM 1656 C CA . ASP A 1 218 ? -10.187 -22.090 14.568 1.00 87.69 218 ASP A CA 1
ATOM 1657 C C . ASP A 1 218 ? -10.357 -21.499 13.150 1.00 87.69 218 ASP A C 1
ATOM 1659 O O . ASP A 1 218 ? -10.969 -22.134 12.285 1.00 87.69 218 ASP A O 1
ATOM 1663 N N . PRO A 1 219 ? -9.851 -20.274 12.890 1.00 92.44 219 PRO A N 1
ATOM 1664 C CA . PRO A 1 219 ? -9.969 -19.668 11.573 1.00 92.44 219 PRO A CA 1
ATOM 1665 C C . PRO A 1 219 ? -9.126 -20.443 10.559 1.00 92.44 219 PRO A C 1
ATOM 1667 O O . PRO A 1 219 ? -7.986 -20.818 10.843 1.00 92.44 219 PRO A O 1
ATOM 1670 N N . ARG A 1 220 ? -9.671 -20.650 9.361 1.00 94.75 220 ARG A N 1
ATOM 1671 C CA . ARG A 1 220 ? -8.973 -21.309 8.259 1.00 94.75 220 ARG A CA 1
ATOM 1672 C C . ARG A 1 220 ? -8.479 -20.280 7.263 1.00 94.75 220 ARG A C 1
ATOM 1674 O O . ARG A 1 220 ? -9.266 -19.441 6.830 1.00 94.75 220 ARG A O 1
ATOM 1681 N N . ASN A 1 221 ? -7.207 -20.360 6.878 1.00 96.50 221 ASN A N 1
ATOM 1682 C CA . ASN A 1 221 ? -6.667 -19.493 5.835 1.00 96.50 221 ASN A CA 1
ATOM 1683 C C . ASN A 1 221 ? -5.524 -20.134 5.039 1.00 96.50 221 ASN A C 1
ATOM 1685 O O . ASN A 1 221 ? -4.639 -20.776 5.615 1.00 96.50 221 ASN A O 1
ATOM 1689 N N . VAL A 1 222 ? -5.520 -19.913 3.724 1.00 97.00 222 VAL A N 1
ATOM 1690 C CA . VAL A 1 222 ? -4.357 -20.126 2.861 1.00 97.00 222 VAL A CA 1
ATOM 1691 C C . VAL A 1 222 ? -4.228 -18.912 1.952 1.00 97.00 222 VAL A C 1
ATOM 1693 O O . VAL A 1 222 ? -5.113 -18.653 1.152 1.00 97.00 222 VAL A O 1
ATOM 1696 N N . GLY A 1 223 ? -3.110 -18.198 2.044 1.00 96.88 223 GLY A N 1
ATOM 1697 C CA . GLY A 1 223 ? -2.990 -16.865 1.455 1.00 96.88 223 GLY A CA 1
ATOM 1698 C C . GLY A 1 223 ? -1.749 -16.667 0.602 1.00 96.88 223 GLY A C 1
ATOM 1699 O O . GLY A 1 223 ? -0.706 -17.280 0.854 1.00 96.88 223 GLY A O 1
ATOM 1700 N N . ILE A 1 224 ? -1.834 -15.772 -0.387 1.00 97.94 224 ILE A N 1
ATOM 1701 C CA . ILE A 1 224 ? -0.662 -15.257 -1.104 1.00 97.94 224 ILE A CA 1
ATOM 1702 C C . ILE A 1 224 ? 0.001 -14.183 -0.234 1.00 97.94 224 ILE A C 1
ATOM 1704 O O . ILE A 1 224 ? -0.532 -13.086 -0.060 1.00 97.94 224 ILE A O 1
ATOM 1708 N N . ILE A 1 225 ? 1.193 -14.485 0.280 1.00 97.38 225 ILE A N 1
ATOM 1709 C CA . ILE A 1 225 ? 1.894 -13.635 1.252 1.00 97.38 225 ILE A CA 1
ATOM 1710 C C . ILE A 1 225 ? 2.987 -12.765 0.629 1.00 97.38 225 ILE A C 1
ATOM 1712 O O . ILE A 1 225 ? 3.381 -11.777 1.236 1.00 97.38 225 ILE A O 1
ATOM 1716 N N . ASP A 1 226 ? 3.489 -13.096 -0.565 1.00 96.44 226 ASP A N 1
ATOM 1717 C CA . ASP A 1 226 ? 4.476 -12.257 -1.255 1.00 96.44 226 ASP A CA 1
ATOM 1718 C C . ASP A 1 226 ? 4.557 -12.522 -2.767 1.00 96.44 226 ASP A C 1
ATOM 1720 O O . ASP A 1 226 ? 4.231 -13.611 -3.253 1.00 96.44 226 ASP A O 1
ATOM 1724 N N . LEU A 1 227 ? 5.043 -11.514 -3.498 1.00 95.19 227 LEU A N 1
ATOM 1725 C CA . LEU A 1 227 ? 5.393 -11.580 -4.914 1.00 95.19 227 LEU A CA 1
ATOM 1726 C C . LEU A 1 227 ? 6.797 -11.014 -5.143 1.00 95.19 227 LEU A C 1
ATOM 1728 O O . LEU A 1 227 ? 7.020 -9.807 -5.047 1.00 95.19 227 LEU A O 1
ATOM 1732 N N . THR A 1 228 ? 7.725 -11.870 -5.563 1.00 90.69 228 THR A N 1
ATOM 1733 C CA . THR A 1 228 ? 9.088 -11.462 -5.919 1.00 90.69 228 THR A CA 1
ATOM 1734 C C . THR A 1 228 ? 9.308 -11.579 -7.428 1.00 90.69 228 THR A C 1
ATOM 1736 O O . THR A 1 228 ? 9.300 -12.669 -8.001 1.00 90.69 228 THR A O 1
ATOM 1739 N N . PHE A 1 229 ? 9.524 -10.446 -8.100 1.00 86.88 229 PHE A N 1
ATOM 1740 C CA . PHE A 1 229 ? 9.728 -10.392 -9.552 1.00 86.88 229 PHE A CA 1
ATOM 1741 C C . PHE A 1 229 ? 11.202 -10.573 -9.939 1.00 86.88 229 PHE A C 1
ATOM 1743 O O . PHE A 1 229 ? 12.090 -9.926 -9.384 1.00 86.88 229 PHE A O 1
ATOM 1750 N N . SER A 1 230 ? 11.460 -11.394 -10.960 1.00 76.62 230 SER A N 1
ATOM 1751 C CA . SER A 1 230 ? 12.791 -11.629 -11.529 1.00 76.62 230 SER A CA 1
ATOM 1752 C C . SER A 1 230 ? 12.734 -11.703 -13.054 1.00 76.62 230 SER A C 1
ATOM 1754 O O . SER A 1 230 ? 12.274 -12.689 -13.628 1.00 76.62 230 SER A O 1
ATOM 1756 N N . LYS A 1 231 ? 13.238 -10.667 -13.738 1.00 72.81 231 LYS A N 1
ATOM 1757 C CA . LYS A 1 231 ? 13.261 -10.536 -15.211 1.00 72.81 231 LYS A CA 1
ATOM 1758 C C . LYS A 1 231 ? 11.890 -10.799 -15.861 1.00 72.81 231 LYS A C 1
ATOM 1760 O O . LYS A 1 231 ? 11.106 -9.878 -16.030 1.00 72.81 231 LYS A O 1
ATOM 1765 N N . ARG A 1 232 ? 11.616 -12.050 -16.247 1.00 77.75 232 ARG A N 1
ATOM 1766 C CA . ARG A 1 232 ? 10.382 -12.511 -16.912 1.00 77.75 232 ARG A CA 1
ATOM 1767 C C . ARG A 1 232 ? 9.579 -13.497 -16.066 1.00 77.75 232 ARG A C 1
ATOM 1769 O O . ARG A 1 232 ? 8.710 -14.184 -16.589 1.00 77.75 232 ARG A O 1
ATOM 1776 N N . LYS A 1 233 ? 9.898 -13.618 -14.786 1.00 87.56 233 LYS A N 1
ATOM 1777 C CA . LYS A 1 233 ? 9.260 -14.547 -13.869 1.00 87.56 233 LYS A CA 1
ATOM 1778 C C . LYS A 1 233 ? 8.809 -13.829 -12.609 1.00 87.56 233 LYS A C 1
ATOM 1780 O O . LYS A 1 233 ? 9.357 -12.785 -12.251 1.00 87.56 233 LYS A O 1
ATOM 1785 N N . VAL A 1 234 ? 7.821 -14.402 -11.945 1.00 92.81 234 VAL A N 1
ATOM 1786 C CA . VAL A 1 234 ? 7.393 -14.004 -10.608 1.00 92.81 234 VAL A CA 1
ATOM 1787 C C . VAL A 1 234 ? 7.385 -15.236 -9.723 1.00 92.81 234 VAL A C 1
ATOM 1789 O O . VAL A 1 234 ? 6.822 -16.267 -10.083 1.00 92.81 234 VAL A O 1
ATOM 1792 N N . MET A 1 235 ? 8.059 -15.134 -8.587 1.00 95.81 235 MET A N 1
ATOM 1793 C CA . MET A 1 235 ? 7.956 -16.099 -7.509 1.00 95.81 235 MET A CA 1
ATOM 1794 C C . MET A 1 235 ? 6.795 -15.674 -6.619 1.00 95.81 235 MET A C 1
ATOM 1796 O O . MET A 1 235 ? 6.791 -14.560 -6.096 1.00 95.81 235 MET A O 1
ATOM 1800 N N . VAL A 1 236 ? 5.811 -16.552 -6.484 1.00 97.25 236 VAL A N 1
ATOM 1801 C CA . VAL A 1 236 ? 4.647 -16.367 -5.618 1.00 97.25 236 VAL A CA 1
ATOM 1802 C C . VAL A 1 236 ? 4.879 -17.185 -4.357 1.00 97.25 236 VAL A C 1
ATOM 1804 O O . VAL A 1 236 ? 5.115 -18.391 -4.460 1.00 97.25 236 VAL A O 1
ATOM 1807 N N . LEU A 1 237 ? 4.820 -16.541 -3.191 1.00 97.75 237 LEU A N 1
ATOM 1808 C CA . LEU A 1 237 ? 4.855 -17.222 -1.898 1.00 97.75 237 LEU A CA 1
ATOM 1809 C C . LEU A 1 237 ? 3.429 -17.389 -1.378 1.00 97.75 237 LEU A C 1
ATOM 1811 O O . LEU A 1 237 ? 2.687 -16.414 -1.256 1.00 97.75 237 LEU A O 1
ATOM 1815 N N . ILE A 1 238 ? 3.057 -18.630 -1.078 1.00 97.88 238 ILE A N 1
ATOM 1816 C CA . ILE A 1 238 ? 1.755 -19.002 -0.526 1.00 97.88 238 ILE A CA 1
ATOM 1817 C C . ILE A 1 238 ? 1.989 -19.666 0.825 1.00 97.88 238 ILE A C 1
ATOM 1819 O O . ILE A 1 238 ? 2.863 -20.526 0.937 1.00 97.88 238 ILE A O 1
ATOM 1823 N N . LYS A 1 239 ? 1.207 -19.304 1.842 1.00 97.50 239 LYS A N 1
ATOM 1824 C CA . LYS A 1 239 ? 1.292 -19.908 3.175 1.00 97.50 239 LYS A CA 1
ATOM 1825 C C . LYS A 1 239 ? -0.022 -20.562 3.567 1.00 97.50 239 LYS A C 1
ATOM 1827 O O . LYS A 1 239 ? -1.082 -19.965 3.416 1.00 97.50 239 LYS A O 1
ATOM 1832 N N . ASN A 1 240 ? 0.068 -21.777 4.100 1.00 97.12 240 ASN A N 1
ATOM 1833 C CA . ASN A 1 240 ? -1.043 -22.462 4.748 1.00 97.12 240 ASN A CA 1
ATOM 1834 C C . ASN A 1 240 ? -1.009 -22.165 6.251 1.00 97.12 240 ASN A C 1
ATOM 1836 O O . ASN A 1 240 ? -0.065 -22.565 6.930 1.00 97.12 240 ASN A O 1
ATOM 1840 N N . TYR A 1 241 ? -2.030 -21.478 6.767 1.00 96.12 241 TYR A N 1
ATOM 1841 C CA . TYR A 1 241 ? -2.163 -21.135 8.190 1.00 96.12 241 TYR A CA 1
ATOM 1842 C C . TYR A 1 241 ? -2.944 -22.182 8.987 1.00 96.12 241 TYR A C 1
ATOM 1844 O O . TYR A 1 241 ? -3.131 -22.020 10.193 1.00 96.12 241 TYR A O 1
ATOM 1852 N N . ASN A 1 242 ? -3.399 -23.255 8.339 1.00 95.50 242 ASN A N 1
ATOM 1853 C CA . ASN A 1 242 ? -4.120 -24.340 8.986 1.00 95.50 242 ASN A CA 1
ATOM 1854 C C . ASN A 1 242 ? -3.159 -25.334 9.652 1.00 95.50 242 ASN A C 1
ATOM 1856 O O . ASN A 1 242 ? -2.007 -25.505 9.243 1.00 95.50 242 ASN A O 1
ATOM 1860 N N . ASP A 1 243 ? -3.678 -26.064 10.638 1.00 94.44 243 ASP A N 1
ATOM 1861 C CA . ASP A 1 243 ? -2.950 -27.133 11.339 1.00 94.44 243 ASP A CA 1
ATOM 1862 C C . ASP A 1 243 ? -2.939 -28.467 10.575 1.00 94.44 243 ASP A C 1
ATOM 1864 O O . ASP A 1 243 ? -2.363 -29.453 11.033 1.00 94.44 243 ASP A O 1
ATOM 1868 N N . GLN A 1 244 ? -3.565 -28.507 9.398 1.00 94.56 244 GLN A N 1
ATOM 1869 C CA . GLN A 1 244 ? -3.586 -29.661 8.503 1.00 94.56 244 GLN A CA 1
ATOM 1870 C C . GLN A 1 244 ? -2.977 -29.303 7.150 1.00 94.56 244 GLN A C 1
ATOM 1872 O O . GLN A 1 244 ? -3.041 -28.154 6.708 1.00 94.56 244 GLN A O 1
ATOM 1877 N N . GLU A 1 245 ? -2.391 -30.302 6.491 1.00 95.00 245 GLU A N 1
ATOM 1878 C CA . GLU A 1 245 ? -1.943 -30.168 5.107 1.00 95.00 245 GLU A CA 1
ATOM 1879 C C . GLU A 1 245 ? -3.127 -29.934 4.163 1.00 95.00 245 GLU A C 1
ATOM 1881 O O . GLU A 1 245 ? -4.233 -30.432 4.391 1.00 95.00 245 GLU A O 1
ATOM 1886 N N . GLN A 1 246 ? -2.899 -29.153 3.111 1.00 94.00 246 GLN A N 1
ATOM 1887 C CA . GLN A 1 246 ? -3.907 -28.830 2.112 1.00 94.00 246 GLN A CA 1
ATOM 1888 C C . GLN A 1 246 ? -3.307 -28.823 0.712 1.00 94.00 246 GLN A C 1
ATOM 1890 O O . GLN A 1 246 ? -2.237 -28.262 0.480 1.00 94.00 246 GLN A O 1
ATOM 1895 N N . THR A 1 247 ? -4.047 -29.396 -0.234 1.00 94.38 247 THR A N 1
ATOM 1896 C CA . THR A 1 247 ? -3.765 -29.258 -1.663 1.00 94.38 247 THR A CA 1
ATOM 1897 C C . THR A 1 247 ? -4.669 -28.175 -2.231 1.00 94.38 247 THR A C 1
ATOM 1899 O O . THR A 1 247 ? -5.891 -28.339 -2.255 1.00 94.38 247 THR A O 1
ATOM 1902 N N . VAL A 1 248 ? -4.084 -27.074 -2.703 1.00 94.62 248 VAL A N 1
ATOM 1903 C CA . VAL A 1 248 ? -4.842 -25.909 -3.173 1.00 94.62 248 VAL A CA 1
ATOM 1904 C C . VAL A 1 248 ? -4.552 -25.638 -4.654 1.00 94.62 248 VAL A C 1
ATOM 1906 O O . VAL A 1 248 ? -3.384 -25.531 -5.044 1.00 94.62 248 VAL A O 1
ATOM 1909 N N . PRO A 1 249 ? -5.582 -25.526 -5.517 1.00 96.06 249 PRO A N 1
ATOM 1910 C CA . PRO A 1 249 ? -5.385 -25.142 -6.906 1.00 96.06 249 PRO A CA 1
ATOM 1911 C C . PRO A 1 249 ? -5.013 -23.662 -7.031 1.00 96.06 249 PRO A C 1
ATOM 1913 O O . PRO A 1 249 ? -5.670 -22.788 -6.465 1.00 96.06 249 PRO A O 1
ATOM 1916 N N . LEU A 1 250 ? -4.006 -23.367 -7.845 1.00 96.75 250 LEU A N 1
ATOM 1917 C CA . LEU A 1 250 ? -3.597 -22.016 -8.214 1.00 96.75 250 LEU A CA 1
ATOM 1918 C C . LEU A 1 250 ? -3.773 -21.819 -9.718 1.00 96.75 250 LEU A C 1
ATOM 1920 O O . LEU A 1 250 ? -3.381 -22.658 -10.528 1.00 96.75 250 LEU A O 1
ATOM 1924 N N . THR A 1 251 ? -4.361 -20.691 -10.100 1.00 96.56 251 THR A N 1
ATOM 1925 C CA . THR A 1 251 ? -4.605 -20.323 -11.498 1.00 96.56 251 THR A CA 1
ATOM 1926 C C . THR A 1 251 ? -3.834 -19.065 -11.872 1.00 96.56 251 THR A C 1
ATOM 1928 O O . THR A 1 251 ? -3.810 -18.094 -11.113 1.00 96.56 251 THR A O 1
ATOM 1931 N N . TYR A 1 252 ? -3.207 -19.086 -13.046 1.00 95.50 252 TYR A N 1
ATOM 1932 C CA . TYR A 1 252 ? -2.531 -17.936 -13.636 1.00 95.50 252 TYR A CA 1
ATOM 1933 C C . TYR A 1 252 ? -2.733 -17.947 -15.156 1.00 95.50 252 TYR A C 1
ATOM 1935 O O . TYR A 1 252 ? -2.215 -18.815 -15.861 1.00 95.50 252 TYR A O 1
ATOM 1943 N N . GLY A 1 253 ? -3.533 -17.007 -15.666 1.00 90.12 253 GLY A N 1
ATOM 1944 C CA . GLY A 1 253 ? -4.002 -17.056 -17.053 1.00 90.12 253 GLY A CA 1
ATOM 1945 C C . GLY A 1 253 ? -4.786 -18.347 -17.323 1.00 90.12 253 GLY A C 1
ATOM 1946 O O . GLY A 1 253 ? -5.724 -18.671 -16.598 1.00 90.12 253 GLY A O 1
ATOM 1947 N N . GLU A 1 254 ? -4.386 -19.103 -18.345 1.00 88.56 254 GLU A N 1
ATOM 1948 C CA . GLU A 1 254 ? -4.964 -20.421 -18.660 1.00 88.56 254 GLU A CA 1
ATOM 1949 C C . GLU A 1 254 ? -4.297 -21.576 -17.891 1.00 88.56 254 GLU A C 1
ATOM 1951 O O . GLU A 1 254 ? -4.784 -22.709 -17.911 1.00 88.56 254 GLU A O 1
ATOM 1956 N N . GLN A 1 255 ? -3.180 -21.310 -17.207 1.00 92.38 255 GLN A N 1
ATOM 1957 C CA . GLN A 1 255 ? -2.417 -22.327 -16.494 1.00 92.38 255 GLN A CA 1
ATOM 1958 C C . GLN A 1 255 ? -3.051 -22.628 -15.135 1.00 92.38 255 GLN A C 1
ATOM 1960 O O . GLN A 1 255 ? -3.477 -21.726 -14.408 1.00 92.38 255 GLN A O 1
ATOM 1965 N N . LYS A 1 256 ? -3.078 -23.917 -14.784 1.00 94.94 256 LYS A N 1
ATOM 1966 C CA . LYS A 1 256 ? -3.523 -24.414 -13.481 1.00 94.94 256 LYS A CA 1
ATOM 1967 C C . LYS A 1 256 ? -2.410 -25.228 -12.844 1.00 94.94 256 LYS A C 1
ATOM 1969 O O . LYS A 1 256 ? -1.829 -26.096 -13.492 1.00 94.94 256 LYS A O 1
ATOM 1974 N N . PHE A 1 257 ? -2.163 -24.968 -11.574 1.00 95.06 257 PHE A N 1
ATOM 1975 C CA . PHE A 1 257 ? -1.174 -25.643 -10.751 1.00 95.06 257 PHE A CA 1
ATOM 1976 C C . PHE A 1 257 ? -1.877 -26.219 -9.524 1.00 95.06 257 PHE A C 1
ATOM 1978 O O . PHE A 1 257 ? -2.842 -25.634 -9.038 1.00 95.06 257 PHE A O 1
ATOM 1985 N N . LEU A 1 258 ? -1.413 -27.364 -9.034 1.00 95.06 258 LEU A N 1
ATOM 1986 C CA . LEU A 1 258 ? -1.819 -27.909 -7.741 1.00 95.06 258 LEU A CA 1
ATOM 1987 C C . LEU A 1 258 ? -0.638 -27.746 -6.793 1.00 95.06 258 LEU A C 1
ATOM 1989 O O . LEU A 1 258 ? 0.474 -28.150 -7.132 1.00 95.06 258 LEU A O 1
ATOM 1993 N N . LEU A 1 259 ? -0.877 -27.104 -5.654 1.00 94.56 259 LEU A N 1
ATOM 1994 C CA . LEU A 1 259 ? 0.134 -26.857 -4.636 1.00 94.56 259 LEU A CA 1
ATOM 1995 C C . LEU A 1 259 ? -0.173 -27.706 -3.413 1.00 94.56 259 LEU A C 1
ATOM 1997 O O . LEU A 1 259 ? -1.237 -27.542 -2.821 1.00 94.56 259 LEU A O 1
ATOM 2001 N N . ASP A 1 260 ? 0.769 -28.558 -3.025 1.00 94.00 260 ASP A N 1
ATOM 2002 C CA . ASP A 1 260 ? 0.708 -29.296 -1.768 1.00 94.00 260 ASP A CA 1
ATOM 2003 C C . ASP A 1 260 ? 1.399 -28.474 -0.678 1.00 94.00 260 ASP A C 1
ATOM 2005 O O . ASP A 1 260 ? 2.610 -28.243 -0.717 1.00 94.00 260 ASP A O 1
ATOM 2009 N N . LEU A 1 261 ? 0.612 -27.993 0.280 1.00 95.50 261 LEU A N 1
ATOM 2010 C CA . LEU A 1 261 ? 1.069 -27.175 1.395 1.00 95.50 261 LEU A CA 1
ATOM 2011 C C . LEU A 1 261 ? 0.934 -27.972 2.691 1.00 95.50 261 LEU A C 1
ATOM 2013 O O . LEU A 1 261 ? -0.174 -28.274 3.134 1.00 95.50 261 LEU A O 1
ATOM 2017 N N . GLY A 1 262 ? 2.055 -28.259 3.350 1.00 95.94 262 GLY A N 1
ATOM 2018 C CA . GLY A 1 262 ? 2.038 -28.799 4.709 1.00 95.94 262 GLY A CA 1
ATOM 2019 C C . GLY A 1 262 ? 1.380 -27.832 5.703 1.00 95.94 262 GLY A C 1
ATOM 2020 O O . GLY A 1 262 ? 1.238 -26.635 5.428 1.00 95.94 262 GLY A O 1
ATOM 2021 N N . ALA A 1 263 ? 0.999 -28.339 6.873 1.00 95.50 263 ALA A N 1
ATOM 2022 C CA . ALA A 1 263 ? 0.475 -27.516 7.963 1.00 95.50 263 ALA A CA 1
ATOM 2023 C C . ALA A 1 263 ? 1.470 -26.409 8.360 1.00 95.50 263 ALA A C 1
ATOM 2025 O O . ALA A 1 263 ? 2.668 -26.674 8.480 1.00 95.50 263 ALA A O 1
ATOM 2026 N N . GLN A 1 264 ? 0.979 -25.181 8.566 1.00 95.19 264 GLN A N 1
ATOM 2027 C CA . GLN A 1 264 ? 1.786 -24.007 8.949 1.00 95.19 264 GLN A CA 1
ATOM 2028 C C . GLN A 1 264 ? 2.993 -23.723 8.025 1.00 95.19 264 GLN A C 1
ATOM 2030 O O . GLN A 1 264 ? 3.969 -23.098 8.447 1.00 95.19 264 GLN A O 1
ATOM 2035 N N . SER A 1 265 ? 2.966 -24.199 6.775 1.00 96.31 265 SER A N 1
ATOM 2036 C CA . SER A 1 265 ? 4.116 -24.156 5.864 1.00 96.31 265 SER A CA 1
ATOM 2037 C C . SER A 1 265 ? 3.942 -23.156 4.723 1.00 96.31 265 SER A C 1
ATOM 2039 O O . SER A 1 265 ? 2.827 -22.760 4.374 1.00 96.31 265 SER A O 1
ATOM 2041 N N . VAL A 1 266 ? 5.072 -22.761 4.135 1.00 96.50 266 VAL A N 1
ATOM 2042 C CA . VAL A 1 266 ? 5.141 -21.877 2.968 1.00 96.50 266 VAL A CA 1
ATOM 2043 C C . VAL A 1 266 ? 5.554 -22.695 1.748 1.00 96.50 266 VAL A C 1
ATOM 2045 O O . VAL A 1 266 ? 6.536 -23.436 1.800 1.00 96.50 266 VAL A O 1
ATOM 2048 N N . ALA A 1 267 ? 4.841 -22.520 0.639 1.00 95.38 267 ALA A N 1
ATOM 2049 C CA . ALA A 1 267 ? 5.242 -22.998 -0.677 1.00 95.38 267 ALA A CA 1
ATOM 2050 C C . ALA A 1 267 ? 5.605 -21.817 -1.583 1.00 95.38 267 ALA A C 1
ATOM 2052 O O . ALA A 1 267 ? 5.031 -20.731 -1.489 1.00 95.38 267 ALA A O 1
ATOM 2053 N N . ALA A 1 268 ? 6.546 -22.054 -2.493 1.00 94.94 268 ALA A N 1
ATOM 2054 C CA . ALA A 1 268 ? 6.935 -21.103 -3.522 1.00 94.94 268 ALA A CA 1
ATOM 2055 C C . ALA A 1 268 ? 6.675 -21.710 -4.900 1.00 94.94 268 ALA A C 1
ATOM 2057 O O . ALA A 1 268 ? 7.071 -22.847 -5.166 1.00 94.94 268 ALA A O 1
ATOM 2058 N N . ILE A 1 269 ? 6.054 -20.942 -5.790 1.00 95.56 269 ILE A N 1
ATOM 2059 C CA . ILE A 1 269 ? 5.903 -21.311 -7.198 1.00 95.56 269 ILE A CA 1
ATOM 2060 C C . ILE A 1 269 ? 6.433 -20.198 -8.091 1.00 95.56 269 ILE A C 1
ATOM 2062 O O . ILE A 1 269 ? 6.153 -19.019 -7.884 1.00 95.56 269 ILE A O 1
ATOM 2066 N N . GLU A 1 270 ? 7.220 -20.577 -9.093 1.00 95.56 270 GLU A N 1
ATOM 2067 C CA . GLU A 1 270 ? 7.768 -19.648 -10.072 1.00 95.56 270 GLU A CA 1
ATOM 2068 C C . GLU A 1 270 ? 6.925 -19.686 -11.354 1.00 95.56 270 GLU A C 1
ATOM 2070 O O . GLU A 1 270 ? 6.794 -20.727 -11.999 1.00 95.56 270 GLU A O 1
ATOM 2075 N N . LEU A 1 271 ? 6.355 -18.542 -11.731 1.00 94.56 271 LEU A N 1
ATOM 2076 C CA . LEU A 1 271 ? 5.483 -18.386 -12.895 1.00 94.56 271 LEU A CA 1
ATOM 2077 C C . LEU A 1 271 ? 6.165 -17.519 -13.956 1.00 94.56 271 LEU A C 1
ATOM 2079 O O . LEU A 1 271 ? 6.830 -16.536 -13.630 1.00 94.56 271 LEU A O 1
ATOM 2083 N N . ASN A 1 272 ? 5.981 -17.849 -15.237 1.00 90.69 272 ASN A N 1
ATOM 2084 C CA . ASN A 1 272 ? 6.453 -17.003 -16.337 1.00 90.69 272 ASN A CA 1
ATOM 2085 C C . ASN A 1 272 ? 5.468 -15.855 -16.565 1.00 90.69 272 ASN A C 1
ATOM 2087 O O . ASN A 1 272 ? 4.293 -16.101 -16.805 1.00 90.69 272 ASN A O 1
ATOM 2091 N N . LEU A 1 273 ? 5.943 -14.613 -16.534 1.00 88.94 273 LEU A N 1
ATOM 2092 C CA . LEU A 1 273 ? 5.105 -13.432 -16.707 1.00 88.94 273 LEU A CA 1
ATOM 2093 C C . LEU A 1 273 ? 4.546 -13.348 -18.128 1.00 88.94 273 LEU A C 1
ATOM 2095 O O . LEU A 1 273 ? 5.288 -13.380 -19.111 1.00 88.94 273 LEU A O 1
ATOM 2099 N N . THR A 1 274 ? 3.233 -13.170 -18.213 1.00 86.81 274 THR A N 1
ATOM 2100 C CA . THR A 1 274 ? 2.516 -12.850 -19.447 1.00 86.81 274 THR A CA 1
ATOM 2101 C C . THR A 1 274 ? 2.330 -11.332 -19.531 1.00 86.81 274 THR A C 1
ATOM 2103 O O . THR A 1 274 ? 1.876 -10.746 -18.546 1.00 86.81 274 THR A O 1
ATOM 2106 N N . PRO A 1 275 ? 2.686 -10.678 -20.654 1.00 85.06 275 PRO A N 1
ATOM 2107 C CA . PRO A 1 275 ? 2.470 -9.245 -20.828 1.00 85.06 275 PRO A CA 1
ATOM 2108 C C . PRO A 1 275 ? 0.998 -8.844 -20.683 1.00 85.06 275 PRO A C 1
ATOM 2110 O O . PRO A 1 275 ? 0.098 -9.603 -21.039 1.00 85.06 275 PRO A O 1
ATOM 2113 N N . GLY A 1 276 ? 0.762 -7.625 -20.202 1.00 85.69 276 GLY A N 1
ATOM 2114 C CA . GLY A 1 276 ? -0.566 -7.066 -19.985 1.00 85.69 276 GLY A CA 1
ATOM 2115 C C . GLY A 1 276 ? -1.021 -7.128 -18.527 1.00 85.69 276 GLY A C 1
ATOM 2116 O O . GLY A 1 276 ? -0.227 -7.115 -17.587 1.00 85.69 276 GLY A O 1
ATOM 2117 N N . THR A 1 277 ? -2.338 -7.127 -18.345 1.00 90.50 277 THR A N 1
ATOM 2118 C CA . THR A 1 277 ? -2.985 -7.187 -17.030 1.00 90.50 277 THR A CA 1
ATOM 2119 C C . THR A 1 277 ? -3.431 -8.617 -16.754 1.00 90.50 277 THR A C 1
ATOM 2121 O O . THR A 1 277 ? -4.144 -9.205 -17.564 1.00 90.50 277 THR A O 1
ATOM 2124 N N . GLY A 1 278 ? -3.045 -9.165 -15.607 1.00 92.38 278 GLY A N 1
ATOM 2125 C CA . GLY A 1 278 ? -3.433 -10.504 -15.174 1.00 92.38 278 GLY A CA 1
ATOM 2126 C C . GLY A 1 278 ? -3.562 -10.595 -13.660 1.00 92.38 278 GLY A C 1
ATOM 2127 O O . GLY A 1 278 ? -3.492 -9.593 -12.950 1.00 92.38 278 GLY A O 1
ATOM 2128 N N . TYR A 1 279 ? -3.758 -11.808 -13.160 1.00 95.44 279 TYR A N 1
ATOM 2129 C CA . TYR A 1 279 ? -3.768 -12.090 -11.731 1.00 95.44 279 TYR A CA 1
ATOM 2130 C C . TYR A 1 279 ? -3.386 -13.547 -11.479 1.00 95.44 279 TYR A C 1
ATOM 2132 O O . TYR A 1 279 ? -3.616 -14.421 -12.318 1.00 95.44 279 TYR A O 1
ATOM 2140 N N . VAL A 1 280 ? -2.808 -13.791 -10.311 1.00 96.38 280 VAL A N 1
ATOM 2141 C CA . VAL A 1 280 ? -2.657 -15.113 -9.713 1.00 96.38 280 VAL A CA 1
ATOM 2142 C C . VAL A 1 280 ? -3.814 -15.293 -8.746 1.00 96.38 280 VAL A C 1
ATOM 2144 O O . VAL A 1 280 ? -4.041 -14.434 -7.897 1.00 96.38 280 VAL A O 1
ATOM 2147 N N . LYS A 1 281 ? -4.566 -16.382 -8.886 1.00 97.00 281 LYS A N 1
ATOM 2148 C CA . LYS A 1 281 ? -5.703 -16.672 -8.013 1.00 97.00 281 LYS A CA 1
ATOM 2149 C C . LYS A 1 281 ? -5.574 -18.050 -7.397 1.00 97.00 281 LYS A C 1
ATOM 2151 O O . LYS A 1 281 ? -5.490 -19.044 -8.122 1.00 97.00 281 LYS A O 1
ATOM 2156 N N . LEU A 1 282 ? -5.621 -18.078 -6.076 1.00 96.19 282 LEU A N 1
ATOM 2157 C CA . LEU A 1 282 ? -5.735 -19.272 -5.268 1.00 96.19 282 LEU A CA 1
ATOM 2158 C C . LEU A 1 282 ? -7.217 -19.669 -5.165 1.00 96.19 282 LEU A C 1
ATOM 2160 O O . LEU A 1 282 ? -8.093 -18.829 -4.955 1.00 96.19 282 LEU A O 1
ATOM 2164 N N . GLN A 1 283 ? -7.520 -20.942 -5.404 1.00 93.81 283 GLN A N 1
ATOM 2165 C CA . GLN A 1 283 ? -8.871 -21.495 -5.308 1.00 93.81 283 GLN A CA 1
ATOM 2166 C C . GLN A 1 283 ? -9.049 -22.167 -3.945 1.00 93.81 283 GLN A C 1
ATOM 2168 O O . GLN A 1 283 ? -9.101 -23.392 -3.852 1.00 93.81 283 GLN A O 1
ATOM 2173 N N . SER A 1 284 ? -9.114 -21.344 -2.903 1.00 89.31 284 SER A N 1
ATOM 2174 C CA . SER A 1 284 ? -9.358 -21.758 -1.521 1.00 89.31 284 SER A CA 1
ATOM 2175 C C . SER A 1 284 ? -10.788 -21.391 -1.097 1.00 89.31 284 SER A C 1
ATOM 2177 O O . SER A 1 284 ? -11.326 -20.378 -1.546 1.00 89.31 284 SER A O 1
ATOM 2179 N N . ASP A 1 285 ? -11.418 -22.237 -0.278 1.00 89.00 285 ASP A N 1
ATOM 2180 C CA . ASP A 1 285 ? -12.700 -21.961 0.397 1.00 89.00 285 ASP A CA 1
ATOM 2181 C C . ASP A 1 285 ? -12.430 -21.748 1.892 1.00 89.00 285 ASP A C 1
ATOM 2183 O O . ASP A 1 285 ? -12.733 -22.587 2.753 1.00 89.00 285 ASP A O 1
ATOM 2187 N N . ASP A 1 286 ? -11.729 -20.653 2.162 1.00 93.19 286 ASP A N 1
ATOM 2188 C CA . ASP A 1 286 ? -11.270 -20.249 3.480 1.00 93.19 286 ASP A CA 1
ATOM 2189 C C . ASP A 1 286 ? -12.018 -19.018 4.000 1.00 93.19 286 ASP A C 1
ATOM 2191 O O . ASP A 1 286 ? -12.973 -18.511 3.405 1.00 93.19 286 ASP A O 1
ATOM 2195 N N . ASP A 1 287 ? -11.616 -18.575 5.185 1.00 94.81 287 ASP A N 1
ATOM 2196 C CA . ASP A 1 287 ? -12.312 -17.533 5.916 1.00 94.81 287 ASP A CA 1
ATOM 2197 C C . ASP A 1 287 ? -11.900 -16.117 5.490 1.00 94.81 287 ASP A C 1
ATOM 2199 O O . ASP A 1 287 ? -12.481 -15.150 5.996 1.00 94.81 287 ASP A O 1
ATOM 2203 N N . PHE A 1 288 ? -10.938 -15.971 4.568 1.00 95.25 288 PHE A N 1
ATOM 2204 C CA . PHE A 1 288 ? -10.325 -14.696 4.210 1.00 95.25 288 PHE A CA 1
ATOM 2205 C C . PHE A 1 288 ? -10.004 -14.612 2.709 1.00 95.25 288 PHE A C 1
ATOM 2207 O O . PHE A 1 288 ? -8.952 -14.971 2.219 1.00 95.25 288 PHE A O 1
ATOM 2214 N N . SER A 1 289 ? -10.937 -14.058 1.933 1.00 93.38 289 SER A N 1
ATOM 2215 C CA . SER A 1 289 ? -10.775 -13.913 0.480 1.00 93.38 289 SER A CA 1
ATOM 2216 C C . SER A 1 289 ? -9.786 -12.838 -0.033 1.00 93.38 289 SER A C 1
ATOM 2218 O O . SER A 1 289 ? -9.375 -12.956 -1.189 1.00 93.38 289 SER A O 1
ATOM 2220 N N . PRO A 1 290 ? -9.457 -11.744 0.691 1.00 91.94 290 PRO A N 1
ATOM 2221 C CA . PRO A 1 290 ? -8.587 -10.679 0.170 1.00 91.94 290 PRO A CA 1
ATOM 2222 C C . PRO A 1 290 ? -7.158 -11.088 -0.223 1.00 91.94 290 PRO A C 1
ATOM 2224 O O . PRO A 1 290 ? -6.592 -10.455 -1.113 1.00 91.94 290 PRO A O 1
ATOM 2227 N N . ASP A 1 291 ? -6.579 -12.129 0.377 1.00 96.00 291 ASP A N 1
ATOM 2228 C CA . ASP A 1 291 ? -5.229 -12.634 0.063 1.00 96.00 291 ASP A CA 1
ATOM 2229 C C . ASP A 1 291 ? -5.221 -13.763 -0.990 1.00 96.00 291 ASP A C 1
ATOM 2231 O O . ASP A 1 291 ? -4.164 -14.193 -1.455 1.00 96.00 291 ASP A O 1
ATOM 2235 N N . ASN A 1 292 ? -6.400 -14.212 -1.427 1.00 96.25 292 ASN A N 1
ATOM 2236 C CA . ASN A 1 292 ? -6.553 -15.282 -2.409 1.00 96.25 292 ASN A CA 1
ATOM 2237 C C . ASN A 1 292 ? -6.291 -14.824 -3.854 1.00 96.25 292 ASN A C 1
ATOM 2239 O O . ASN A 1 292 ? -6.209 -15.647 -4.769 1.00 96.25 292 ASN A O 1
ATOM 2243 N N . THR A 1 293 ? -6.205 -13.516 -4.115 1.00 96.12 293 THR A N 1
ATOM 2244 C CA . THR A 1 293 ? -5.964 -12.972 -5.461 1.00 96.12 293 THR A CA 1
ATOM 2245 C C . THR A 1 293 ? -4.870 -11.916 -5.438 1.00 96.12 293 THR A C 1
ATOM 2247 O O . THR A 1 293 ? -4.997 -10.904 -4.758 1.00 96.12 293 THR A O 1
ATOM 2250 N N . ALA A 1 294 ? -3.837 -12.114 -6.256 1.00 96.81 294 ALA A N 1
ATOM 2251 C CA . ALA A 1 294 ? -2.776 -11.143 -6.473 1.00 96.81 294 ALA A CA 1
ATOM 2252 C C . ALA A 1 294 ? -2.780 -10.659 -7.932 1.00 96.81 294 ALA A C 1
ATOM 2254 O O . ALA A 1 294 ? -2.517 -11.421 -8.863 1.00 96.81 294 ALA A O 1
ATOM 2255 N N . TYR A 1 295 ? -3.097 -9.386 -8.143 1.00 96.44 295 TYR A N 1
ATOM 2256 C CA . TYR A 1 295 ? -3.114 -8.723 -9.444 1.00 96.44 295 TYR A CA 1
ATOM 2257 C C . TYR A 1 295 ? -1.699 -8.435 -9.942 1.00 96.44 295 TYR A C 1
ATOM 2259 O O . TYR A 1 295 ? -0.808 -8.099 -9.163 1.00 96.44 295 TYR A O 1
ATOM 2267 N N . LEU A 1 296 ? -1.506 -8.541 -11.255 1.00 94.56 296 LEU A N 1
ATOM 2268 C CA . LEU A 1 296 ? -0.223 -8.361 -11.922 1.00 94.56 296 LEU A CA 1
ATOM 2269 C C . LEU A 1 296 ? -0.365 -7.412 -13.116 1.00 94.56 296 LEU A C 1
ATOM 2271 O O . LEU A 1 296 ? -1.152 -7.665 -14.029 1.00 94.56 296 LEU A O 1
ATOM 2275 N N . ILE A 1 297 ? 0.439 -6.350 -13.137 1.00 91.62 297 ILE A N 1
ATOM 2276 C CA . ILE A 1 297 ? 0.634 -5.467 -14.287 1.00 91.62 297 ILE A CA 1
ATOM 2277 C C . ILE A 1 297 ? 2.023 -5.701 -14.865 1.00 91.62 297 ILE A C 1
ATOM 2279 O O . ILE A 1 297 ? 3.041 -5.361 -14.260 1.00 91.62 297 ILE A O 1
ATOM 2283 N N . VAL A 1 298 ? 2.052 -6.246 -16.074 1.00 87.00 298 VAL A N 1
ATOM 2284 C CA . VAL A 1 298 ? 3.269 -6.548 -16.821 1.00 87.00 298 VAL A CA 1
ATOM 2285 C C . VAL A 1 298 ? 3.289 -5.676 -18.082 1.00 87.00 298 VAL A C 1
ATOM 2287 O O . VAL A 1 298 ? 2.331 -5.709 -18.854 1.00 87.00 298 VAL A O 1
ATOM 2290 N N . PRO A 1 299 ? 4.334 -4.866 -18.330 1.00 75.38 299 PRO A N 1
ATOM 2291 C CA . PRO A 1 299 ? 4.452 -4.097 -19.569 1.00 75.38 299 PRO A CA 1
ATOM 2292 C C . PRO A 1 299 ? 4.398 -4.989 -20.823 1.00 75.38 299 PRO A C 1
ATOM 2294 O O . PRO A 1 299 ? 4.931 -6.097 -20.813 1.00 75.38 299 PRO A O 1
ATOM 2297 N N . GLU A 1 300 ? 3.797 -4.495 -21.914 1.00 69.00 300 GLU A N 1
ATOM 2298 C CA . GLU A 1 300 ? 3.684 -5.232 -23.189 1.00 69.00 300 GLU A CA 1
ATOM 2299 C C . GLU A 1 300 ? 5.052 -5.612 -23.776 1.00 69.00 300 GLU A C 1
ATOM 2301 O O . GLU A 1 300 ? 5.257 -6.735 -24.239 1.00 69.00 300 GLU A O 1
ATOM 2306 N N . ALA A 1 301 ? 6.025 -4.705 -23.680 1.00 62.59 301 ALA A N 1
ATOM 2307 C CA . ALA A 1 301 ? 7.413 -4.977 -24.017 1.00 62.59 301 ALA A CA 1
ATOM 2308 C C . ALA A 1 301 ? 8.189 -5.394 -22.757 1.00 62.59 301 ALA A C 1
ATOM 2310 O O . ALA A 1 301 ? 8.800 -4.569 -22.086 1.00 62.59 301 ALA A O 1
ATOM 2311 N N . LEU A 1 302 ? 8.210 -6.696 -22.455 1.00 60.31 302 LEU A N 1
ATOM 2312 C CA . LEU A 1 302 ? 9.061 -7.269 -21.395 1.00 60.31 302 LEU A CA 1
ATOM 2313 C C . LEU A 1 302 ? 10.564 -7.054 -21.641 1.00 60.31 302 LEU A C 1
ATOM 2315 O O . LEU A 1 302 ? 11.372 -7.220 -20.731 1.00 60.31 302 LEU A O 1
ATOM 2319 N N . THR A 1 303 ? 10.945 -6.779 -22.890 1.00 71.62 303 THR A N 1
ATOM 2320 C CA . THR A 1 303 ? 12.332 -6.606 -23.320 1.00 71.62 303 THR A CA 1
ATOM 2321 C C . THR A 1 303 ? 12.393 -5.599 -24.462 1.00 71.62 303 THR A C 1
ATOM 2323 O O . THR A 1 303 ? 11.988 -5.961 -25.571 1.00 71.62 303 THR A O 1
ATOM 2326 N N . PRO A 1 304 ? 12.857 -4.363 -24.225 1.00 79.88 304 PRO A N 1
ATOM 2327 C CA . PRO A 1 304 ? 12.952 -3.368 -25.277 1.00 79.88 304 PRO A CA 1
ATOM 2328 C C . PRO A 1 304 ? 14.020 -3.798 -26.280 1.00 79.88 304 PRO A C 1
ATOM 2330 O O . PRO A 1 304 ? 15.130 -4.189 -25.901 1.00 79.88 304 PRO A O 1
ATOM 2333 N N . LYS A 1 305 ? 13.668 -3.761 -27.565 1.00 89.75 305 LYS A N 1
ATOM 2334 C CA . LYS A 1 305 ? 14.596 -4.077 -28.652 1.00 89.75 305 LYS A CA 1
ATOM 2335 C C . LYS A 1 305 ? 15.362 -2.819 -29.024 1.00 89.75 305 LYS A C 1
ATOM 2337 O O . LYS A 1 305 ? 14.760 -1.843 -29.469 1.00 89.75 305 LYS A O 1
ATOM 2342 N N . VAL A 1 306 ? 16.676 -2.854 -28.849 1.00 93.75 306 VAL A N 1
ATOM 2343 C CA . VAL A 1 306 ? 17.571 -1.730 -29.126 1.00 93.75 306 VAL A CA 1
ATOM 2344 C C . VAL A 1 306 ? 18.439 -2.087 -30.323 1.00 93.75 306 VAL A C 1
ATOM 2346 O O . VAL A 1 306 ? 19.126 -3.106 -30.287 1.00 93.75 306 VAL A O 1
ATOM 2349 N N . LEU A 1 307 ? 18.420 -1.255 -31.363 1.00 96.50 307 LEU A N 1
ATOM 2350 C CA . LEU A 1 307 ? 19.317 -1.373 -32.508 1.00 96.50 307 LEU A CA 1
ATOM 2351 C C . LEU A 1 307 ? 20.422 -0.322 -32.402 1.00 96.50 307 LEU A C 1
ATOM 2353 O O . LEU A 1 307 ? 20.155 0.867 -32.563 1.00 96.50 307 LEU A O 1
ATOM 2357 N N . LEU A 1 308 ? 21.656 -0.759 -32.153 1.00 97.12 308 LEU A N 1
ATOM 2358 C CA . LEU A 1 308 ? 22.843 0.090 -32.230 1.00 97.12 308 LEU A CA 1
ATOM 2359 C C . LEU A 1 308 ? 23.426 0.016 -33.643 1.00 97.12 308 LEU A C 1
ATOM 2361 O O . LEU A 1 308 ? 23.922 -1.031 -34.057 1.00 97.12 308 LEU A O 1
ATOM 2365 N N . ILE A 1 309 ? 23.368 1.127 -34.367 1.00 96.56 309 ILE A N 1
ATOM 2366 C CA . ILE A 1 309 ? 23.943 1.289 -35.700 1.00 96.56 309 ILE A CA 1
ATOM 2367 C C . ILE A 1 309 ? 25.267 2.025 -35.534 1.00 96.56 309 ILE A C 1
ATOM 2369 O O . ILE A 1 309 ? 25.296 3.148 -35.032 1.00 96.56 309 ILE A O 1
ATOM 2373 N N . THR A 1 310 ? 26.363 1.378 -35.922 1.00 96.00 310 THR A N 1
ATOM 2374 C CA . THR A 1 310 ? 27.711 1.908 -35.701 1.00 96.00 310 THR A CA 1
ATOM 2375 C C . THR A 1 310 ? 28.718 1.321 -36.685 1.00 96.00 310 THR A C 1
ATOM 2377 O O . THR A 1 310 ? 28.630 0.149 -37.052 1.00 96.00 310 THR A O 1
ATOM 2380 N N . ASN A 1 311 ? 29.701 2.119 -37.100 1.00 95.12 311 ASN A N 1
ATOM 2381 C CA . ASN A 1 311 ? 30.862 1.653 -37.862 1.00 95.12 311 ASN A CA 1
ATOM 2382 C C . ASN A 1 311 ? 32.055 1.338 -36.950 1.00 95.12 311 ASN A C 1
ATOM 2384 O O . ASN A 1 311 ? 32.958 0.606 -37.354 1.00 95.12 311 ASN A O 1
ATOM 2388 N N . ASN A 1 312 ? 32.051 1.855 -35.720 1.00 92.88 312 ASN A N 1
ATOM 2389 C CA . ASN A 1 312 ? 33.068 1.587 -34.714 1.00 92.88 312 ASN A CA 1
ATOM 2390 C C . ASN A 1 312 ? 32.411 1.402 -33.342 1.00 92.88 312 ASN A C 1
ATOM 2392 O O . ASN A 1 312 ? 32.112 2.362 -32.639 1.00 92.88 312 ASN A O 1
ATOM 2396 N N . GLN A 1 313 ? 32.184 0.145 -32.973 1.00 91.44 313 GLN A N 1
ATOM 2397 C CA . GLN A 1 313 ? 31.411 -0.203 -31.791 1.00 91.44 313 GLN A CA 1
ATOM 2398 C C . GLN A 1 313 ? 32.109 0.203 -30.482 1.00 91.44 313 GLN A C 1
ATOM 2400 O O . GLN A 1 313 ? 33.101 -0.408 -30.073 1.00 91.44 313 GLN A O 1
ATOM 2405 N N . SER A 1 314 ? 31.506 1.141 -29.742 1.00 92.69 314 SER A N 1
ATOM 2406 C CA . SER A 1 314 ? 31.924 1.455 -28.373 1.00 92.69 314 SER A CA 1
ATOM 2407 C C . SER A 1 314 ? 31.688 0.271 -27.430 1.00 92.69 314 SER A C 1
ATOM 2409 O O . SER A 1 314 ? 30.559 -0.210 -27.249 1.00 92.69 314 SER A O 1
ATOM 2411 N N . ARG A 1 315 ? 32.751 -0.170 -26.743 1.00 93.44 315 ARG A N 1
ATOM 2412 C CA . ARG A 1 315 ? 32.648 -1.182 -25.675 1.00 93.44 315 ARG A CA 1
ATOM 2413 C C . ARG A 1 315 ? 31.851 -0.677 -24.475 1.00 93.44 315 ARG A C 1
ATOM 2415 O O . ARG A 1 315 ? 31.194 -1.478 -23.815 1.00 93.44 315 ARG A O 1
ATOM 2422 N N . TYR A 1 316 ? 31.907 0.626 -24.198 1.00 94.19 316 TYR A N 1
ATOM 2423 C CA . TYR A 1 316 ? 31.245 1.217 -23.042 1.00 94.19 316 TYR A CA 1
ATOM 2424 C C . TYR A 1 316 ? 29.748 1.364 -23.288 1.00 94.19 316 TYR A C 1
ATOM 2426 O O . TYR A 1 316 ? 28.969 0.886 -22.467 1.00 94.19 316 TYR A O 1
ATOM 2434 N N . LEU A 1 317 ? 29.343 1.925 -24.433 1.00 95.00 317 LEU A N 1
ATOM 2435 C CA . LEU A 1 317 ? 27.926 2.050 -24.792 1.00 95.00 317 LEU A CA 1
ATOM 2436 C C . LEU A 1 317 ? 27.262 0.676 -24.893 1.00 95.00 317 LEU A C 1
ATOM 2438 O O . LEU A 1 317 ? 26.200 0.446 -24.321 1.00 95.00 317 LEU A O 1
ATOM 2442 N N . THR A 1 318 ? 27.931 -0.277 -25.551 1.00 95.12 318 THR A N 1
ATOM 2443 C CA . THR A 1 318 ? 27.440 -1.657 -25.653 1.00 95.12 318 THR A CA 1
ATOM 2444 C C . THR A 1 318 ? 27.270 -2.290 -24.270 1.00 95.12 318 THR A C 1
ATOM 2446 O O . THR A 1 318 ? 26.258 -2.944 -24.017 1.00 95.12 318 THR A O 1
ATOM 2449 N N . ALA A 1 319 ? 28.243 -2.119 -23.368 1.00 93.56 319 ALA A N 1
ATOM 2450 C CA . ALA A 1 319 ? 28.161 -2.655 -22.012 1.00 93.56 319 ALA A CA 1
ATOM 2451 C C . ALA A 1 319 ? 27.057 -1.976 -21.188 1.00 93.56 319 ALA A C 1
ATOM 2453 O O . ALA A 1 319 ? 26.330 -2.674 -20.484 1.00 93.56 319 ALA A O 1
ATOM 2454 N N . ALA A 1 320 ? 26.899 -0.655 -21.312 1.00 94.06 320 ALA A N 1
ATOM 2455 C CA . ALA A 1 320 ? 25.850 0.110 -20.645 1.00 94.06 320 ALA A CA 1
ATOM 2456 C C . ALA A 1 320 ? 24.456 -0.320 -21.116 1.00 94.06 320 ALA A C 1
ATOM 2458 O O . ALA A 1 320 ? 23.607 -0.621 -20.292 1.00 94.06 320 ALA A O 1
ATOM 2459 N N . LEU A 1 321 ? 24.224 -0.447 -22.424 1.00 93.06 321 LEU A N 1
ATOM 2460 C CA . LEU A 1 321 ? 22.927 -0.889 -22.946 1.00 93.06 321 LEU A CA 1
ATOM 2461 C C . LEU A 1 321 ? 22.625 -2.354 -22.593 1.00 93.06 321 LEU A C 1
ATOM 2463 O O . LEU A 1 321 ? 21.489 -2.682 -22.264 1.00 93.06 321 LEU A O 1
ATOM 2467 N N . ARG A 1 322 ? 23.629 -3.244 -22.613 1.00 91.44 322 ARG A N 1
ATOM 2468 C CA . ARG A 1 322 ? 23.459 -4.661 -22.229 1.00 91.44 322 ARG A CA 1
ATOM 2469 C C . ARG A 1 322 ? 23.253 -4.873 -20.731 1.00 91.44 322 ARG A C 1
ATOM 2471 O O . ARG A 1 322 ? 22.705 -5.908 -20.354 1.00 91.44 322 ARG A O 1
ATOM 2478 N N . SER A 1 323 ? 23.729 -3.961 -19.884 1.00 89.31 323 SER A N 1
ATOM 2479 C CA . SER A 1 323 ? 23.547 -4.071 -18.434 1.00 89.31 323 SER A CA 1
ATOM 2480 C C . SER A 1 323 ? 22.131 -3.695 -17.998 1.00 89.31 323 SER A C 1
ATOM 2482 O O . SER A 1 323 ? 21.703 -4.127 -16.927 1.00 89.31 323 SER A O 1
ATOM 2484 N N . ILE A 1 324 ? 21.386 -2.959 -18.833 1.00 86.19 324 ILE A N 1
ATOM 2485 C CA . ILE A 1 324 ? 19.990 -2.608 -18.575 1.00 86.19 324 ILE A CA 1
ATOM 2486 C C . ILE A 1 324 ? 19.142 -3.891 -18.589 1.00 86.19 324 ILE A C 1
ATOM 2488 O O . ILE A 1 324 ? 19.080 -4.591 -19.608 1.00 86.19 324 ILE A O 1
ATOM 2492 N N . PRO A 1 325 ? 18.464 -4.228 -17.476 1.00 74.50 325 PRO A N 1
ATOM 2493 C CA . PRO A 1 325 ? 17.667 -5.442 -17.388 1.00 74.50 325 PRO A CA 1
ATOM 2494 C C . PRO A 1 325 ? 16.606 -5.519 -18.488 1.00 74.50 325 PRO A C 1
ATOM 2496 O O . PRO A 1 325 ? 15.776 -4.630 -18.636 1.00 74.50 325 PRO A O 1
ATOM 2499 N N . GLY A 1 326 ? 16.621 -6.614 -19.248 1.00 73.56 326 GLY A N 1
ATOM 2500 C CA . GLY A 1 326 ? 15.626 -6.883 -20.284 1.00 73.56 326 GLY A CA 1
ATOM 2501 C C . GLY A 1 326 ? 15.942 -6.294 -21.661 1.00 73.56 326 GLY A C 1
ATOM 2502 O O . GLY A 1 326 ? 15.313 -6.721 -22.623 1.00 73.56 326 GLY A O 1
ATOM 2503 N N . VAL A 1 327 ? 16.923 -5.402 -21.822 1.00 86.06 327 VAL A N 1
ATOM 2504 C CA . VAL A 1 327 ? 17.293 -4.891 -23.156 1.00 86.06 327 VAL A CA 1
ATOM 2505 C C . VAL A 1 327 ? 17.790 -6.026 -24.061 1.00 86.06 327 VAL A C 1
ATOM 2507 O O . VAL A 1 327 ? 18.689 -6.789 -23.704 1.00 86.06 327 VAL A O 1
ATOM 2510 N N . GLN A 1 328 ? 17.216 -6.123 -25.263 1.00 89.25 328 GLN A N 1
ATOM 2511 C CA . GLN A 1 328 ? 17.736 -6.947 -26.356 1.00 89.25 328 GLN A CA 1
ATOM 2512 C C . GLN A 1 328 ? 18.493 -6.048 -27.330 1.00 89.25 328 GLN A C 1
ATOM 2514 O O . GLN A 1 328 ? 17.878 -5.369 -28.148 1.00 89.25 328 GLN A O 1
ATOM 2519 N N . LEU A 1 329 ? 19.822 -6.037 -27.216 1.00 93.25 329 LEU A N 1
ATOM 2520 C CA . LEU A 1 329 ? 20.693 -5.233 -28.072 1.00 93.25 329 LEU A CA 1
ATOM 2521 C C . LEU A 1 329 ? 21.084 -6.005 -29.342 1.00 93.25 329 LEU A C 1
ATOM 2523 O O . LEU A 1 329 ? 21.833 -6.982 -29.262 1.00 93.25 329 LEU A O 1
ATOM 2527 N N . GLU A 1 330 ? 20.627 -5.530 -30.498 1.00 95.19 330 GLU A N 1
ATOM 2528 C CA . GLU A 1 330 ? 21.127 -5.899 -31.827 1.00 95.19 330 GLU A CA 1
ATOM 2529 C C . GLU A 1 330 ? 22.117 -4.814 -32.286 1.00 95.19 330 GLU A C 1
ATOM 2531 O O . GLU A 1 330 ? 21.890 -3.624 -32.074 1.00 95.19 330 GLU A O 1
ATOM 2536 N N . VAL A 1 331 ? 23.251 -5.217 -32.864 1.00 95.81 331 VAL A N 1
ATOM 2537 C CA . VAL A 1 331 ? 24.261 -4.289 -33.397 1.00 95.81 331 VAL A CA 1
ATOM 2538 C C . VAL A 1 331 ? 24.326 -4.485 -34.903 1.00 95.81 331 VAL A C 1
ATOM 2540 O O . VAL A 1 331 ? 24.451 -5.620 -35.363 1.00 95.81 331 VAL A O 1
ATOM 2543 N N . ALA A 1 332 ? 24.247 -3.392 -35.654 1.00 95.19 332 ALA A N 1
ATOM 2544 C CA . ALA A 1 332 ? 24.324 -3.387 -37.106 1.00 95.19 332 ALA A CA 1
ATOM 2545 C C . ALA A 1 332 ? 25.371 -2.384 -37.590 1.00 95.19 332 ALA A C 1
ATOM 2547 O O . ALA A 1 332 ? 25.567 -1.327 -36.991 1.00 95.19 332 ALA A O 1
ATOM 2548 N N . GLN A 1 333 ? 26.021 -2.718 -38.699 1.00 94.56 333 GLN A N 1
ATOM 2549 C CA . GLN A 1 333 ? 27.028 -1.876 -39.327 1.00 94.56 333 GLN A CA 1
ATOM 2550 C C . GLN A 1 333 ? 26.554 -1.489 -40.736 1.00 94.56 333 GLN A C 1
ATOM 2552 O O . GLN A 1 333 ? 26.266 -2.384 -41.539 1.00 94.56 333 GLN A O 1
ATOM 2557 N N . PRO A 1 334 ? 26.472 -0.186 -41.065 1.00 91.75 334 PRO A N 1
ATOM 2558 C CA . PRO A 1 334 ? 26.153 0.266 -42.417 1.00 91.75 334 PRO A CA 1
ATOM 2559 C C . PRO A 1 334 ? 27.089 -0.344 -43.481 1.00 91.75 334 PRO A C 1
ATOM 2561 O O . PRO A 1 334 ? 28.266 -0.572 -43.191 1.00 91.75 334 PRO A O 1
ATOM 2564 N N . PRO A 1 335 ? 26.596 -0.623 -44.706 1.00 86.62 335 PRO A N 1
ATOM 2565 C CA . PRO A 1 335 ? 25.267 -0.277 -45.231 1.00 86.62 335 PRO A CA 1
ATOM 2566 C C . PRO A 1 335 ? 24.143 -1.251 -44.842 1.00 86.62 335 PRO A C 1
ATOM 2568 O O . PRO A 1 335 ? 22.982 -0.998 -45.159 1.00 86.62 335 PRO A O 1
ATOM 2571 N N . ILE A 1 336 ? 24.452 -2.374 -44.185 1.00 88.69 336 ILE A N 1
ATOM 2572 C CA . ILE A 1 336 ? 23.469 -3.425 -43.889 1.00 88.69 336 ILE A CA 1
ATOM 2573 C C . ILE A 1 336 ? 22.840 -3.161 -42.519 1.00 88.69 336 ILE A C 1
ATOM 2575 O O . ILE A 1 336 ? 23.357 -3.580 -41.484 1.00 88.69 336 ILE A O 1
ATOM 2579 N N . VAL A 1 337 ? 21.692 -2.484 -42.520 1.00 89.06 337 VAL A N 1
ATOM 2580 C CA . VAL A 1 337 ? 20.904 -2.209 -41.312 1.00 89.06 337 VAL A CA 1
ATOM 2581 C C . VAL A 1 337 ? 19.582 -2.984 -41.370 1.00 89.06 337 VAL A C 1
ATOM 2583 O O . VAL A 1 337 ? 18.861 -2.878 -42.361 1.00 89.06 337 VAL A O 1
ATOM 2586 N N . PRO A 1 338 ? 19.239 -3.787 -40.346 1.00 88.31 338 PRO A N 1
ATOM 2587 C CA . PRO A 1 338 ? 18.005 -4.558 -40.342 1.00 88.31 338 PRO A CA 1
ATOM 2588 C C . PRO A 1 338 ? 16.784 -3.648 -40.157 1.00 88.31 338 PRO A C 1
ATOM 2590 O O . PRO A 1 338 ? 16.603 -3.024 -39.112 1.00 88.31 338 PRO A O 1
A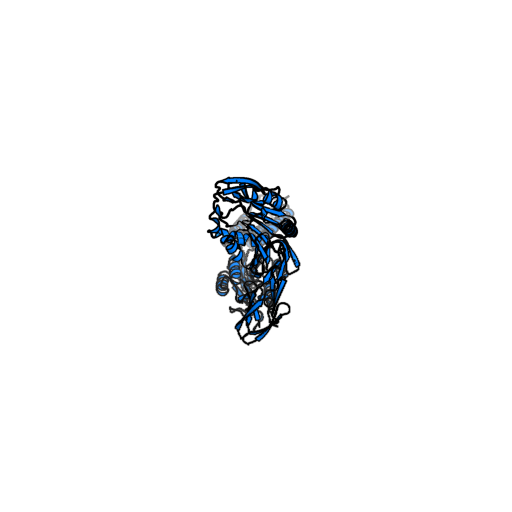TOM 2593 N N . GLU A 1 339 ? 15.880 -3.656 -41.134 1.00 85.62 339 GLU A N 1
ATOM 2594 C CA . GLU A 1 339 ? 14.565 -3.007 -41.046 1.00 85.62 339 GLU A CA 1
ATOM 2595 C C . GLU A 1 339 ? 13.584 -3.896 -40.269 1.00 85.62 339 GLU A C 1
ATOM 2597 O O . GLU A 1 339 ? 12.663 -4.511 -40.806 1.00 85.62 339 GLU A O 1
ATOM 2602 N N . ARG A 1 340 ? 13.841 -4.037 -38.968 1.00 79.75 340 ARG A N 1
ATOM 2603 C CA . ARG A 1 340 ? 12.969 -4.748 -38.025 1.00 79.75 340 ARG A CA 1
ATOM 2604 C C . ARG A 1 340 ? 12.402 -3.752 -37.023 1.00 79.75 340 ARG A C 1
ATOM 2606 O O . ARG A 1 340 ? 13.063 -2.766 -36.701 1.00 79.75 340 ARG A O 1
ATOM 2613 N N . GLY A 1 341 ? 11.195 -4.004 -36.519 1.00 79.88 341 GLY A N 1
ATOM 2614 C CA . GLY A 1 341 ? 10.533 -3.137 -35.538 1.00 79.88 341 GLY A CA 1
ATOM 2615 C C . GLY A 1 341 ? 11.243 -3.148 -34.180 1.00 79.88 341 GLY A C 1
ATOM 2616 O O . GLY A 1 341 ? 10.906 -3.964 -33.319 1.00 79.88 341 GLY A O 1
ATOM 2617 N N . HIS A 1 342 ? 12.230 -2.265 -34.013 1.00 92.06 342 HIS A N 1
ATOM 2618 C CA . HIS A 1 342 ? 12.907 -1.981 -32.747 1.00 92.06 342 HIS A CA 1
ATOM 2619 C C . HIS A 1 342 ? 12.203 -0.843 -32.000 1.00 92.06 342 HIS A C 1
ATOM 2621 O O . HIS A 1 342 ? 11.475 -0.045 -32.594 1.00 92.06 342 HIS A O 1
ATOM 2627 N N . ASP A 1 343 ? 12.416 -0.779 -30.688 1.00 90.06 343 ASP A N 1
ATOM 2628 C CA . ASP A 1 343 ? 11.822 0.239 -29.818 1.00 90.06 343 ASP A CA 1
ATOM 2629 C C . ASP A 1 343 ? 12.710 1.483 -29.698 1.00 90.06 343 ASP A C 1
ATOM 2631 O O . ASP A 1 343 ? 12.210 2.606 -29.601 1.00 90.06 343 ASP A O 1
ATOM 2635 N N . LEU A 1 344 ? 14.027 1.269 -29.755 1.00 94.00 344 LEU A N 1
ATOM 2636 C CA . LEU A 1 344 ? 15.055 2.298 -29.695 1.00 94.00 344 LEU A CA 1
ATOM 2637 C C . LEU A 1 344 ? 16.111 2.055 -30.780 1.00 94.00 344 LEU A C 1
ATOM 2639 O O . LEU A 1 344 ? 16.688 0.972 -30.864 1.00 94.00 344 LEU A O 1
ATOM 2643 N N . TYR A 1 345 ? 16.395 3.088 -31.562 1.00 96.62 345 TYR A N 1
ATOM 2644 C CA . TYR A 1 345 ? 17.479 3.144 -32.536 1.00 96.62 345 TYR A CA 1
ATOM 2645 C C . TYR A 1 345 ? 18.580 4.054 -31.989 1.00 96.62 345 TYR A C 1
ATOM 2647 O O . TYR A 1 345 ? 18.289 5.145 -31.507 1.00 96.62 345 TYR A O 1
ATOM 2655 N N . VAL A 1 346 ? 19.838 3.624 -32.049 1.00 97.44 346 VAL A N 1
ATOM 2656 C CA . VAL A 1 346 ? 20.993 4.406 -31.589 1.00 97.44 346 VAL A CA 1
ATOM 2657 C C . VAL A 1 346 ? 21.978 4.536 -32.741 1.00 97.44 346 VAL A C 1
ATOM 2659 O O . VAL A 1 346 ? 22.501 3.529 -33.209 1.00 97.44 346 VAL A O 1
ATOM 2662 N N . LEU A 1 347 ? 22.218 5.763 -33.198 1.00 96.69 347 LEU A N 1
ATOM 2663 C CA . LEU A 1 347 ? 23.264 6.102 -34.161 1.00 96.69 347 LEU A CA 1
ATOM 2664 C C . LEU A 1 347 ? 24.476 6.613 -33.385 1.00 96.69 347 LEU A C 1
ATOM 2666 O O . LEU A 1 347 ? 24.422 7.699 -32.813 1.00 96.69 347 LEU A O 1
ATOM 2670 N N . ASP A 1 348 ? 25.558 5.843 -33.359 1.00 95.38 348 ASP A N 1
ATOM 2671 C CA . ASP A 1 348 ? 26.792 6.211 -32.660 1.00 95.38 348 ASP A CA 1
ATOM 2672 C C . ASP A 1 348 ? 28.005 5.816 -33.505 1.00 95.38 348 ASP A C 1
ATOM 2674 O O . ASP A 1 348 ? 28.098 4.671 -33.950 1.00 95.38 348 ASP A O 1
ATOM 2678 N N . ARG A 1 349 ? 28.933 6.752 -33.742 1.00 93.94 349 ARG A N 1
ATOM 2679 C CA . ARG A 1 349 ? 30.148 6.520 -34.550 1.00 93.94 349 ARG A CA 1
ATOM 2680 C C . ARG A 1 349 ? 29.823 5.899 -35.923 1.00 93.94 349 ARG A C 1
ATOM 2682 O O . ARG A 1 349 ? 30.318 4.822 -36.270 1.00 93.94 349 ARG A O 1
ATOM 2689 N N . VAL A 1 350 ? 28.918 6.545 -36.655 1.00 94.75 350 VAL A N 1
ATOM 2690 C CA . VAL A 1 350 ? 28.365 6.124 -37.947 1.00 94.75 350 VAL A CA 1
ATOM 2691 C C . VAL A 1 350 ? 29.064 6.866 -39.080 1.00 94.75 350 VAL A C 1
ATOM 2693 O O . VAL A 1 350 ? 29.124 8.091 -39.096 1.00 94.75 350 VAL A O 1
ATOM 2696 N N . ASP A 1 351 ? 29.514 6.110 -40.073 1.00 93.25 351 ASP A N 1
ATOM 2697 C CA . ASP A 1 351 ? 29.905 6.641 -41.371 1.00 93.25 351 ASP A CA 1
ATOM 2698 C C . ASP A 1 351 ? 28.646 6.856 -42.224 1.00 93.25 351 ASP A C 1
ATOM 2700 O O . ASP A 1 351 ? 28.056 5.907 -42.754 1.00 93.25 351 ASP A O 1
ATOM 2704 N N . TYR A 1 352 ? 28.220 8.116 -42.333 1.00 91.56 352 TYR A N 1
ATOM 2705 C CA . TYR A 1 352 ? 27.019 8.498 -43.075 1.00 91.56 352 TYR A CA 1
ATOM 2706 C C . TYR A 1 352 ? 27.167 8.349 -44.590 1.00 91.56 352 TYR A C 1
AT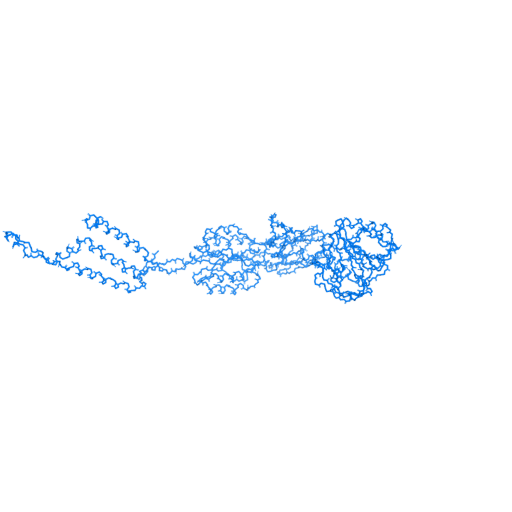OM 2708 O O . TYR A 1 352 ? 26.149 8.253 -45.265 1.00 91.56 352 TYR A O 1
ATOM 2716 N N . ASP A 1 353 ? 28.380 8.266 -45.143 1.00 90.19 353 ASP A N 1
ATOM 2717 C CA . ASP A 1 353 ? 28.550 7.988 -46.576 1.00 90.19 353 ASP A CA 1
ATOM 2718 C C . ASP A 1 353 ? 28.219 6.522 -46.908 1.00 90.19 353 ASP A C 1
ATOM 2720 O O . ASP A 1 353 ? 27.800 6.201 -48.022 1.00 90.19 353 ASP A O 1
ATOM 2724 N N . SER A 1 354 ? 28.342 5.638 -45.915 1.00 89.31 354 SER A N 1
ATOM 2725 C CA . SER A 1 354 ? 27.990 4.218 -46.001 1.00 89.31 354 SER A CA 1
ATOM 2726 C C . SER A 1 354 ? 26.532 3.922 -45.614 1.00 89.31 354 SER A C 1
ATOM 2728 O O . SER A 1 354 ? 26.097 2.774 -45.720 1.00 89.31 354 SER A O 1
ATOM 2730 N N . LEU A 1 355 ? 25.759 4.909 -45.147 1.00 89.56 355 LEU A N 1
ATOM 2731 C CA . LEU A 1 355 ? 24.369 4.725 -44.722 1.00 89.56 355 LEU A CA 1
ATOM 2732 C C . LEU A 1 355 ? 23.405 4.883 -45.908 1.00 89.56 355 LEU A C 1
ATOM 2734 O O . LEU A 1 355 ? 23.465 5.848 -46.665 1.00 89.56 355 LEU A O 1
ATOM 2738 N N . LEU A 1 356 ? 22.484 3.934 -46.091 1.00 91.25 356 LEU A N 1
ATOM 2739 C CA . LEU A 1 356 ? 21.525 4.009 -47.194 1.00 91.25 356 LEU A CA 1
ATOM 2740 C C . LEU A 1 356 ? 20.396 5.007 -46.867 1.00 91.25 356 LEU A C 1
ATOM 2742 O O . LEU A 1 356 ? 19.844 4.941 -45.767 1.00 91.25 356 LEU A O 1
ATOM 2746 N N . PRO A 1 357 ? 19.957 5.861 -47.816 1.00 88.44 357 PRO A N 1
ATOM 2747 C CA . PRO A 1 357 ? 18.843 6.790 -47.585 1.00 88.44 357 PRO A CA 1
ATOM 2748 C C . PRO A 1 357 ? 17.549 6.101 -47.124 1.00 88.44 357 PRO A C 1
ATOM 2750 O O . PRO A 1 357 ? 16.865 6.596 -46.229 1.00 88.44 357 PRO A O 1
ATOM 2753 N N . GLY A 1 358 ? 17.256 4.911 -47.665 1.00 89.31 358 GLY A N 1
ATOM 2754 C CA . GLY A 1 358 ? 16.104 4.107 -47.244 1.00 89.31 358 GLY A CA 1
ATOM 2755 C C . GLY A 1 358 ? 16.149 3.716 -45.762 1.00 89.31 358 GLY A C 1
ATOM 2756 O O . GLY A 1 358 ? 15.119 3.737 -45.096 1.00 89.31 358 GLY A O 1
ATOM 2757 N N . THR A 1 359 ? 17.341 3.476 -45.200 1.00 90.94 359 THR A N 1
ATOM 2758 C CA . THR A 1 359 ? 17.503 3.214 -43.762 1.00 90.94 359 THR A CA 1
ATOM 2759 C C . THR A 1 359 ? 17.080 4.422 -42.930 1.00 90.94 359 THR A C 1
ATOM 2761 O O . THR A 1 359 ? 16.370 4.271 -41.938 1.00 90.94 359 THR A O 1
ATOM 2764 N N . THR A 1 360 ? 17.487 5.629 -43.329 1.00 90.56 360 THR A N 1
ATOM 2765 C CA . THR A 1 360 ? 17.116 6.855 -42.607 1.00 90.56 360 THR A CA 1
ATOM 2766 C C . THR A 1 360 ? 15.628 7.169 -42.718 1.00 90.56 360 THR A C 1
ATOM 2768 O O . THR A 1 360 ? 15.016 7.534 -41.717 1.00 90.56 360 THR A O 1
ATOM 2771 N N . GLU A 1 361 ? 15.021 6.942 -43.885 1.00 92.88 361 GLU A N 1
ATOM 2772 C CA . GLU A 1 361 ? 13.574 7.090 -44.089 1.00 92.88 361 GLU A CA 1
ATOM 2773 C C . GLU A 1 361 ? 12.775 6.078 -43.254 1.00 92.88 361 GLU A C 1
ATOM 2775 O O . GLU A 1 361 ? 11.764 6.433 -42.644 1.00 92.88 361 GLU A O 1
ATOM 2780 N N . TYR A 1 362 ? 13.251 4.831 -43.162 1.00 93.81 362 TYR A N 1
ATOM 2781 C CA . TYR A 1 362 ? 12.656 3.811 -42.302 1.00 93.81 362 TYR A CA 1
ATOM 2782 C C . TYR A 1 362 ? 12.711 4.221 -40.825 1.00 93.81 362 TYR A C 1
ATOM 2784 O O . TYR A 1 362 ? 11.683 4.196 -40.147 1.00 93.81 362 TYR A O 1
ATOM 2792 N N . ILE A 1 363 ? 13.881 4.636 -40.323 1.00 94.25 363 ILE A N 1
ATOM 2793 C CA . ILE A 1 363 ? 14.037 5.080 -38.928 1.00 94.25 363 ILE A CA 1
ATOM 2794 C C . ILE A 1 363 ? 13.138 6.290 -38.651 1.00 94.25 363 ILE A C 1
ATOM 2796 O O . ILE A 1 363 ? 12.428 6.287 -37.648 1.00 94.25 363 ILE A O 1
ATOM 2800 N N . GLU A 1 364 ? 13.098 7.282 -39.548 1.00 95.00 364 GLU A N 1
ATOM 2801 C CA . GLU A 1 364 ? 12.197 8.436 -39.428 1.00 95.00 364 GLU A CA 1
ATOM 2802 C C . GLU A 1 364 ? 10.735 7.986 -39.281 1.00 95.00 364 GLU A C 1
ATOM 2804 O O . GLU A 1 364 ? 10.038 8.431 -38.366 1.00 95.00 364 GLU A O 1
ATOM 2809 N N . ALA A 1 365 ? 10.268 7.078 -40.144 1.00 94.06 365 ALA A N 1
ATOM 2810 C CA . ALA A 1 365 ? 8.902 6.567 -40.095 1.00 94.06 365 ALA A CA 1
ATOM 2811 C C . ALA A 1 365 ? 8.599 5.837 -38.775 1.00 94.06 365 ALA A C 1
ATOM 2813 O O . ALA A 1 365 ? 7.524 6.024 -38.204 1.00 94.06 365 ALA A O 1
ATOM 2814 N N . GLN A 1 366 ? 9.545 5.043 -38.261 1.00 94.25 366 GLN A N 1
ATOM 2815 C CA . GLN A 1 366 ? 9.391 4.351 -36.978 1.00 94.25 366 GLN A CA 1
ATOM 2816 C C . GLN A 1 366 ? 9.326 5.332 -35.804 1.00 94.25 366 GLN A C 1
ATOM 2818 O O . GLN A 1 366 ? 8.484 5.174 -34.922 1.00 94.25 366 GLN A O 1
ATOM 2823 N N . VAL A 1 367 ? 10.173 6.364 -35.796 1.00 94.00 367 VAL A N 1
ATOM 2824 C CA . VAL A 1 367 ? 10.142 7.396 -34.752 1.00 94.00 367 VAL A CA 1
ATOM 2825 C C . VAL A 1 367 ? 8.811 8.140 -34.783 1.00 94.00 367 VAL A C 1
ATOM 2827 O O . VAL A 1 367 ? 8.148 8.232 -33.756 1.00 94.00 367 VAL A O 1
ATOM 2830 N N . ARG A 1 368 ? 8.340 8.575 -35.960 1.00 93.44 368 ARG A N 1
ATOM 2831 C CA . ARG A 1 368 ? 7.026 9.234 -36.084 1.00 93.44 368 ARG A CA 1
ATOM 2832 C C . ARG A 1 368 ? 5.872 8.370 -35.566 1.00 93.44 368 ARG A C 1
ATOM 2834 O O . ARG A 1 368 ? 4.906 8.927 -35.051 1.00 93.44 368 ARG A O 1
ATOM 2841 N N . ALA A 1 369 ? 6.000 7.046 -35.664 1.00 87.38 369 ALA A N 1
ATOM 2842 C CA . ALA A 1 369 ? 5.053 6.052 -35.157 1.00 87.38 369 ALA A CA 1
ATOM 2843 C C . ALA A 1 369 ? 5.245 5.680 -33.667 1.00 87.38 369 ALA A C 1
ATOM 2845 O O . ALA A 1 369 ? 4.727 4.655 -33.224 1.00 87.38 369 ALA A O 1
ATOM 2846 N N . GLY A 1 370 ? 6.013 6.456 -32.894 1.00 86.56 370 GLY A N 1
ATOM 2847 C CA . GLY A 1 370 ? 6.142 6.272 -31.443 1.00 86.56 370 GLY A CA 1
ATOM 2848 C C . GLY A 1 370 ? 7.431 5.599 -30.973 1.00 86.56 370 GLY A C 1
ATOM 2849 O O . GLY A 1 370 ? 7.570 5.320 -29.782 1.00 86.56 370 GLY A O 1
ATOM 2850 N N . LYS A 1 371 ? 8.382 5.305 -31.870 1.00 91.88 371 LYS A N 1
ATOM 2851 C CA . LYS A 1 371 ? 9.693 4.751 -31.484 1.00 91.88 371 LYS A CA 1
ATOM 2852 C C . LYS A 1 371 ? 10.690 5.848 -31.121 1.00 91.88 371 LYS A C 1
ATOM 2854 O O . LYS A 1 371 ? 10.438 7.036 -31.309 1.00 91.88 371 LYS A O 1
ATOM 2859 N N . THR A 1 372 ? 11.830 5.443 -30.571 1.00 94.75 372 THR A N 1
ATOM 2860 C CA . THR A 1 372 ? 12.852 6.380 -30.088 1.00 94.75 372 THR A CA 1
ATOM 2861 C C . THR A 1 372 ? 14.115 6.318 -30.927 1.00 94.75 372 THR A C 1
ATOM 2863 O O . THR A 1 372 ? 14.554 5.233 -31.300 1.00 94.75 372 THR A O 1
ATOM 2866 N N . LEU A 1 373 ? 14.727 7.474 -31.175 1.00 96.88 373 LEU A N 1
ATOM 2867 C CA . LEU A 1 373 ? 16.031 7.600 -31.817 1.00 96.88 373 LEU A CA 1
ATOM 2868 C C . LEU A 1 373 ? 17.012 8.340 -30.903 1.00 96.88 373 LEU A C 1
ATOM 2870 O O . LEU A 1 373 ? 16.672 9.356 -30.308 1.00 96.88 373 LEU A O 1
ATOM 2874 N N . VAL A 1 374 ? 18.240 7.845 -30.820 1.00 97.94 374 VAL A N 1
ATOM 2875 C CA . VAL A 1 374 ? 19.380 8.533 -30.211 1.00 97.94 374 VAL A CA 1
ATOM 2876 C C . VAL A 1 374 ? 20.410 8.808 -31.294 1.00 97.94 374 VAL A C 1
ATOM 2878 O O . VAL A 1 374 ? 20.768 7.904 -32.048 1.00 97.94 374 VAL A O 1
ATOM 2881 N N . ILE A 1 375 ? 20.902 10.040 -31.345 1.00 97.69 375 ILE A N 1
ATOM 2882 C CA . ILE A 1 375 ? 21.962 10.485 -32.246 1.00 97.69 375 ILE A CA 1
ATOM 2883 C C . ILE A 1 375 ? 23.143 10.920 -31.379 1.00 97.69 375 ILE A C 1
ATOM 2885 O O . ILE A 1 375 ? 23.070 11.934 -30.683 1.00 97.69 375 ILE A O 1
ATOM 2889 N N . GLY A 1 376 ? 24.214 10.129 -31.392 1.00 96.56 376 GLY A N 1
ATOM 2890 C CA . GLY A 1 376 ? 25.474 10.447 -30.732 1.00 96.56 376 GLY A CA 1
ATOM 2891 C C . GLY A 1 376 ? 26.255 11.507 -31.505 1.00 96.56 376 GLY A C 1
ATOM 2892 O O . GLY A 1 376 ? 26.362 11.443 -32.735 1.00 96.56 376 GLY A O 1
ATOM 2893 N N . ALA A 1 377 ? 26.799 12.480 -30.778 1.00 95.38 377 ALA A N 1
ATOM 2894 C CA . ALA A 1 377 ? 27.696 13.480 -31.330 1.00 95.38 377 ALA A CA 1
ATOM 2895 C C . ALA A 1 377 ? 28.954 12.820 -31.900 1.00 95.38 377 ALA A C 1
ATOM 2897 O O . ALA A 1 377 ? 29.530 11.908 -31.307 1.00 95.38 377 ALA A O 1
ATOM 2898 N N . GLN A 1 378 ? 29.378 13.305 -33.061 1.00 94.75 378 GLN A N 1
ATOM 2899 C CA . GLN A 1 378 ? 30.559 12.848 -33.788 1.00 94.75 378 GLN A CA 1
ATOM 2900 C C . GLN A 1 378 ? 30.936 13.902 -34.842 1.00 94.75 378 GLN A C 1
ATOM 2902 O O . GLN A 1 378 ? 30.040 14.607 -35.322 1.00 94.75 378 GLN A O 1
ATOM 2907 N N . PRO A 1 379 ? 32.221 14.022 -35.221 1.00 92.88 379 PRO A N 1
ATOM 2908 C CA . PRO A 1 379 ? 32.675 15.026 -36.188 1.00 92.88 379 PRO A CA 1
ATOM 2909 C C . PRO A 1 379 ? 31.949 14.962 -37.540 1.00 92.88 379 PRO A C 1
ATOM 2911 O O . PRO A 1 379 ? 31.685 15.990 -38.158 1.00 92.88 379 PRO A O 1
ATOM 2914 N N . GLU A 1 380 ? 31.579 13.762 -37.987 1.00 92.06 380 GLU A N 1
ATOM 2915 C CA . GLU A 1 380 ? 30.920 13.504 -39.269 1.00 92.06 380 GLU A CA 1
ATOM 2916 C C . GLU A 1 380 ? 29.565 14.217 -39.402 1.00 92.06 380 GLU A C 1
ATOM 2918 O O . GLU A 1 380 ? 29.115 14.454 -40.524 1.00 92.06 380 GLU A O 1
ATOM 2923 N N . LEU A 1 381 ? 28.930 14.613 -38.289 1.00 93.00 381 LEU A N 1
ATOM 2924 C CA . LEU A 1 381 ? 27.672 15.364 -38.314 1.00 93.00 381 LEU A CA 1
ATOM 2925 C C . LEU A 1 381 ? 27.813 16.793 -38.869 1.00 93.00 381 LEU A C 1
ATOM 2927 O O . LEU A 1 381 ? 26.818 17.372 -39.303 1.00 93.00 381 LEU A O 1
ATOM 2931 N N . GLU A 1 382 ? 29.023 17.362 -38.907 1.00 91.56 382 GLU A N 1
ATOM 2932 C CA . GLU A 1 382 ? 29.286 18.627 -39.615 1.00 91.56 382 GLU A CA 1
ATOM 2933 C C . GLU A 1 382 ? 29.273 18.456 -41.143 1.00 91.56 382 GLU A C 1
ATOM 2935 O O . GLU A 1 382 ? 29.116 19.425 -41.887 1.00 91.56 382 GLU A O 1
ATOM 2940 N N . GLY A 1 383 ? 29.438 17.223 -41.629 1.00 89.12 383 GLY A N 1
ATOM 2941 C CA . GLY A 1 383 ? 29.493 16.904 -43.049 1.00 89.12 383 GLY A CA 1
ATOM 2942 C C . GLY A 1 383 ? 28.136 17.019 -43.749 1.00 89.12 383 GLY A C 1
ATOM 2943 O O . GLY A 1 383 ? 27.081 16.726 -43.185 1.00 89.12 383 GLY A O 1
ATOM 2944 N N . GLN A 1 384 ? 28.162 17.372 -45.040 1.00 86.56 384 GLN A N 1
ATOM 2945 C CA . GLN A 1 384 ? 26.944 17.524 -45.852 1.00 86.56 384 GLN A CA 1
ATOM 2946 C C . GLN A 1 384 ? 26.109 16.236 -45.928 1.00 86.56 384 GLN A C 1
ATOM 2948 O O . GLN A 1 384 ? 24.880 16.309 -45.935 1.00 86.56 384 GLN A O 1
ATOM 2953 N N . SER A 1 385 ? 26.755 15.064 -45.974 1.00 87.56 385 SER A N 1
ATOM 2954 C CA . SER A 1 385 ? 26.074 13.765 -46.020 1.00 87.56 385 SER A CA 1
ATOM 2955 C C . SER A 1 385 ? 25.203 13.545 -44.782 1.00 87.56 385 SER A C 1
ATOM 2957 O O . SER A 1 385 ? 24.007 13.282 -44.915 1.00 87.56 385 SER A O 1
ATOM 2959 N N . ALA A 1 386 ? 25.768 13.741 -43.587 1.00 89.06 386 ALA A N 1
ATOM 2960 C CA . ALA A 1 386 ? 25.061 13.574 -42.322 1.00 89.06 386 ALA A CA 1
ATOM 2961 C C . ALA A 1 386 ? 23.933 14.601 -42.148 1.00 89.06 386 ALA A C 1
ATOM 2963 O O . ALA A 1 386 ? 22.800 14.220 -41.852 1.00 89.06 386 ALA A O 1
ATOM 2964 N N . GLN A 1 387 ? 24.206 15.886 -42.412 1.00 89.12 387 GLN A N 1
ATOM 2965 C CA . GLN A 1 387 ? 23.193 16.945 -42.329 1.00 89.12 387 GLN A CA 1
ATOM 2966 C C . GLN A 1 387 ? 22.014 16.681 -43.267 1.00 89.12 387 GLN A C 1
ATOM 2968 O O . GLN A 1 387 ? 20.858 16.834 -42.880 1.00 89.12 387 GLN A O 1
ATOM 2973 N N . LYS A 1 388 ? 22.284 16.226 -44.496 1.00 89.69 388 LYS A N 1
ATOM 2974 C CA . LYS A 1 388 ? 21.232 15.875 -45.453 1.00 89.69 388 LYS A CA 1
ATOM 2975 C C . LYS A 1 388 ? 20.406 14.684 -44.965 1.00 89.69 388 LYS A C 1
ATOM 2977 O O . LYS A 1 388 ? 19.177 14.755 -44.998 1.00 89.69 388 LYS A O 1
ATOM 2982 N N . MET A 1 389 ? 21.063 13.615 -44.515 1.00 89.56 389 MET A N 1
ATOM 2983 C CA . MET A 1 389 ? 20.411 12.378 -44.070 1.00 89.56 389 MET A CA 1
ATOM 2984 C C . MET A 1 389 ? 19.567 12.554 -42.807 1.00 89.56 389 MET A C 1
ATOM 2986 O O . MET A 1 389 ? 18.499 11.957 -42.699 1.00 89.56 389 MET A O 1
ATOM 2990 N N . LEU A 1 390 ? 20.021 13.383 -41.868 1.00 92.44 390 LEU A N 1
ATOM 2991 C CA . LEU A 1 390 ? 19.360 13.581 -40.578 1.00 92.44 390 LEU A CA 1
ATOM 2992 C C . LEU A 1 390 ? 18.493 14.842 -40.507 1.00 92.44 390 LEU A C 1
ATOM 2994 O O . LEU A 1 390 ? 17.855 15.065 -39.481 1.00 92.44 390 LEU A O 1
ATOM 2998 N N . SER A 1 391 ? 18.416 15.629 -41.586 1.00 89.56 391 SER A N 1
ATOM 2999 C CA . SER A 1 391 ? 17.706 16.921 -41.658 1.00 89.56 391 SER A CA 1
ATOM 3000 C C . SER A 1 391 ? 16.267 16.920 -41.127 1.00 89.56 391 SER A C 1
ATOM 3002 O O . SER A 1 391 ? 15.758 17.965 -40.738 1.00 89.56 391 SER A O 1
ATOM 3004 N N . LYS A 1 392 ? 15.596 15.763 -41.118 1.00 90.75 392 LYS A N 1
ATOM 3005 C CA . LYS A 1 392 ? 14.206 15.612 -40.660 1.00 90.75 392 LYS A CA 1
ATOM 3006 C C . LYS A 1 392 ? 14.057 15.083 -39.231 1.00 90.75 392 LYS A C 1
ATOM 3008 O O . LYS A 1 392 ? 12.929 15.017 -38.745 1.00 90.75 392 LYS A O 1
ATOM 3013 N N . VAL A 1 393 ? 15.147 14.636 -38.605 1.00 93.00 393 VAL A N 1
ATOM 3014 C CA . VAL A 1 393 ? 15.118 13.919 -37.320 1.00 93.00 393 VAL A CA 1
ATOM 3015 C C . VAL A 1 393 ? 16.032 14.515 -36.255 1.00 93.00 393 VAL A C 1
ATOM 3017 O O . VAL A 1 393 ? 15.725 14.362 -35.079 1.00 93.00 393 VAL A O 1
ATOM 3020 N N . ILE A 1 394 ? 17.147 15.157 -36.620 1.00 94.06 394 ILE A N 1
ATOM 3021 C CA . ILE A 1 394 ? 18.083 15.706 -35.634 1.00 94.06 394 ILE A CA 1
ATOM 3022 C C . ILE A 1 394 ? 17.450 16.904 -34.898 1.00 94.06 394 ILE A C 1
ATOM 3024 O O . ILE A 1 394 ? 16.940 17.798 -35.566 1.00 94.06 394 ILE A O 1
ATOM 3028 N N . PRO A 1 395 ? 17.479 16.948 -33.551 1.00 93.44 395 PRO A N 1
ATOM 3029 C CA . PRO A 1 395 ? 16.804 17.992 -32.764 1.00 93.44 395 PRO A CA 1
ATOM 3030 C C . PRO A 1 395 ? 17.651 19.265 -32.583 1.00 93.44 395 PRO A C 1
ATOM 3032 O O . PRO A 1 395 ? 17.404 20.094 -31.710 1.00 93.44 395 PRO A O 1
ATOM 3035 N N . VAL A 1 396 ? 18.756 19.373 -33.318 1.00 95.25 396 VAL A N 1
ATOM 3036 C CA . VAL A 1 396 ? 19.697 20.481 -33.194 1.00 95.25 396 VAL A CA 1
ATOM 3037 C C . VAL A 1 396 ? 20.294 20.831 -34.548 1.00 95.25 396 VAL A C 1
ATOM 3039 O O . VAL A 1 396 ? 20.601 19.945 -35.346 1.00 95.25 396 VAL A O 1
ATOM 3042 N N . ASP A 1 397 ? 20.532 22.119 -34.769 1.00 94.62 397 ASP A N 1
ATOM 3043 C CA . ASP A 1 397 ? 21.351 22.596 -35.879 1.00 94.62 397 ASP A CA 1
ATOM 3044 C C . ASP A 1 397 ? 22.816 22.629 -35.453 1.00 94.62 397 ASP A C 1
ATOM 3046 O O . ASP A 1 397 ? 23.145 23.149 -34.386 1.00 94.62 397 ASP A O 1
ATOM 3050 N N . ILE A 1 398 ? 23.701 22.093 -36.292 1.00 94.06 398 ILE A N 1
ATOM 3051 C CA . ILE A 1 398 ? 25.138 21.993 -36.015 1.00 94.06 398 ILE A CA 1
ATOM 3052 C C . ILE A 1 398 ? 25.871 23.111 -36.751 1.00 94.06 398 ILE A C 1
ATOM 3054 O O . ILE A 1 398 ? 25.758 23.246 -37.968 1.00 94.06 398 ILE A O 1
ATOM 3058 N N . GLN A 1 399 ? 26.639 23.903 -36.005 1.00 91.69 399 GLN A N 1
ATOM 3059 C CA . GLN A 1 399 ? 27.304 25.113 -36.497 1.00 91.69 399 GLN A CA 1
ATOM 3060 C C . GLN A 1 399 ? 28.837 25.001 -36.531 1.00 91.69 399 GLN A C 1
ATOM 3062 O O . GLN A 1 399 ? 29.501 25.886 -37.069 1.00 91.69 399 GLN A O 1
ATOM 3067 N N . GLY A 1 400 ? 29.404 23.940 -35.953 1.00 92.06 400 GLY A N 1
ATOM 3068 C CA . GLY A 1 400 ? 30.844 23.681 -35.901 1.00 92.06 400 GLY A CA 1
ATOM 3069 C C . GLY A 1 400 ? 31.249 22.943 -34.627 1.00 92.06 400 GLY A C 1
ATOM 3070 O O . GLY A 1 400 ? 30.394 22.390 -33.935 1.00 92.06 400 GLY A O 1
ATOM 3071 N N . MET A 1 401 ? 32.537 22.995 -34.283 1.00 93.19 401 MET A N 1
ATOM 3072 C CA . MET A 1 401 ? 33.112 22.347 -33.102 1.00 93.19 401 MET A CA 1
ATOM 3073 C C . MET A 1 401 ? 33.667 23.385 -32.128 1.00 93.19 401 MET A C 1
ATOM 3075 O O . MET A 1 401 ? 34.264 24.381 -32.536 1.00 93.19 401 MET A O 1
ATOM 3079 N N . LEU A 1 402 ? 33.489 23.133 -30.835 1.00 92.69 402 LEU A N 1
ATOM 3080 C CA . LEU A 1 402 ? 34.020 23.944 -29.746 1.00 92.69 402 LEU A CA 1
ATOM 3081 C C . LEU A 1 402 ? 34.903 23.103 -28.832 1.00 92.69 402 LEU A C 1
ATOM 3083 O O . LEU A 1 402 ? 34.693 21.899 -28.651 1.00 92.69 402 LEU A O 1
ATOM 3087 N N . ASP A 1 403 ? 35.870 23.777 -28.221 1.00 89.94 403 ASP A N 1
ATOM 3088 C CA . ASP A 1 403 ? 36.785 23.187 -27.255 1.00 89.94 403 ASP A CA 1
ATOM 3089 C C . ASP A 1 403 ? 36.228 23.244 -25.824 1.00 89.94 403 ASP A C 1
ATOM 3091 O O . ASP A 1 403 ? 35.354 24.043 -25.491 1.00 89.94 403 ASP A O 1
ATOM 3095 N N . SER A 1 404 ? 36.767 22.346 -25.001 1.00 77.25 404 SER A N 1
ATOM 3096 C CA . SER A 1 404 ? 36.642 22.156 -23.553 1.00 77.25 404 SER A CA 1
ATOM 3097 C C . SER A 1 404 ? 35.510 22.902 -22.850 1.00 77.25 404 SER A C 1
ATOM 3099 O O . SER A 1 404 ? 35.591 24.108 -22.620 1.00 77.25 404 SER A O 1
ATOM 3101 N N . SER A 1 405 ? 34.495 22.174 -22.389 1.00 81.25 405 SER A N 1
ATOM 3102 C CA . SER A 1 405 ? 33.396 22.756 -21.612 1.00 81.25 405 SER A CA 1
ATOM 3103 C C . SER A 1 405 ? 32.972 21.856 -20.457 1.00 81.25 405 SER A C 1
ATOM 3105 O O . SER A 1 405 ? 32.868 20.634 -20.598 1.00 81.25 405 SER A O 1
ATOM 3107 N N . ALA A 1 406 ? 32.719 22.481 -19.306 1.00 89.38 406 ALA A N 1
ATOM 3108 C CA . ALA A 1 406 ? 32.051 21.830 -18.190 1.00 89.38 406 ALA A CA 1
ATOM 3109 C C . ALA A 1 406 ? 30.583 21.591 -18.555 1.00 89.38 406 ALA A C 1
ATOM 3111 O O . ALA A 1 406 ? 29.950 22.442 -19.188 1.00 89.38 406 ALA A O 1
ATOM 3112 N N . ILE A 1 407 ? 30.050 20.441 -18.144 1.00 93.25 407 ILE A N 1
ATOM 3113 C CA . ILE A 1 407 ? 28.662 20.079 -18.418 1.00 93.25 407 ILE A CA 1
ATOM 3114 C C . ILE A 1 407 ? 27.796 20.475 -17.224 1.00 93.25 407 ILE A C 1
ATOM 3116 O O . ILE A 1 407 ? 27.946 19.953 -16.119 1.00 93.25 407 ILE A O 1
ATOM 3120 N N . GLY A 1 408 ? 26.911 21.437 -17.455 1.00 90.06 408 GLY A N 1
ATOM 3121 C CA . GLY A 1 408 ? 25.932 21.936 -16.503 1.00 90.06 408 GLY A CA 1
ATOM 3122 C C . GLY A 1 408 ? 24.542 21.320 -16.704 1.00 90.06 408 GLY A C 1
ATOM 3123 O O . GLY A 1 408 ? 24.230 20.783 -17.773 1.00 90.06 408 GLY A O 1
ATOM 3124 N N . PRO A 1 409 ? 23.679 21.399 -15.679 1.00 91.25 409 PRO A N 1
ATOM 3125 C CA . PRO A 1 409 ? 22.307 20.920 -15.767 1.00 91.25 409 PRO A CA 1
ATOM 3126 C C . PRO A 1 409 ? 21.466 21.807 -16.694 1.00 91.25 409 PRO A C 1
ATOM 3128 O O . PRO A 1 409 ? 21.637 23.024 -16.728 1.00 91.25 409 PRO A O 1
ATOM 3131 N N . GLY A 1 410 ? 20.532 21.193 -17.420 1.00 92.56 410 GLY A N 1
ATOM 3132 C CA . GLY A 1 410 ? 19.468 21.888 -18.140 1.00 92.56 410 GLY A CA 1
ATOM 3133 C C . GLY A 1 410 ? 18.120 21.739 -17.435 1.00 92.56 410 GLY A C 1
ATOM 3134 O O . GLY A 1 410 ? 18.018 21.818 -16.210 1.00 92.56 410 GLY A O 1
ATOM 3135 N N . THR A 1 411 ? 17.072 21.502 -18.218 1.00 91.88 411 THR A N 1
ATOM 3136 C CA . THR A 1 411 ? 15.718 21.228 -17.720 1.00 91.88 411 THR A CA 1
ATOM 3137 C C . THR A 1 411 ? 15.709 19.972 -16.851 1.00 91.88 411 THR A C 1
ATOM 3139 O O . THR A 1 411 ? 16.220 18.926 -17.253 1.00 91.88 411 THR A O 1
ATOM 3142 N N . SER A 1 412 ? 15.097 20.065 -15.668 1.00 88.06 412 SER A N 1
ATOM 3143 C CA . SER A 1 412 ? 14.977 18.936 -14.741 1.00 88.06 412 SER A CA 1
ATOM 3144 C C . SER A 1 412 ? 14.193 17.782 -15.370 1.00 88.06 412 SER A C 1
ATOM 3146 O O . SER A 1 412 ? 13.093 17.979 -15.887 1.00 88.06 412 SER A O 1
ATOM 3148 N N . SER A 1 413 ? 14.759 16.577 -15.319 1.00 88.56 413 SER A N 1
ATOM 3149 C CA . SER A 1 413 ? 14.181 15.369 -15.905 1.00 88.56 413 SER A CA 1
ATOM 3150 C C . SER A 1 413 ? 14.619 14.124 -15.126 1.00 88.56 413 SER A C 1
ATOM 3152 O O . SER A 1 413 ? 15.765 14.074 -14.673 1.00 88.56 413 SER A O 1
ATOM 3154 N N . PRO A 1 414 ? 13.773 13.078 -15.017 1.00 86.00 414 PRO A N 1
ATOM 3155 C CA . PRO A 1 414 ? 14.188 11.778 -14.484 1.00 86.00 414 PRO A CA 1
ATOM 3156 C C . PRO A 1 414 ? 15.404 11.169 -15.203 1.00 86.00 414 PRO A C 1
ATOM 3158 O O . PRO A 1 414 ? 16.146 10.408 -14.592 1.00 86.00 414 PRO A O 1
ATOM 3161 N N . ILE A 1 415 ? 15.633 11.536 -16.473 1.00 90.62 415 ILE A N 1
ATOM 3162 C CA . ILE A 1 415 ? 16.755 11.059 -17.305 1.00 90.62 415 ILE A CA 1
ATOM 3163 C C . ILE A 1 415 ? 18.113 11.544 -16.775 1.00 90.62 415 ILE A C 1
ATOM 3165 O O . ILE A 1 415 ? 19.120 10.861 -16.936 1.00 90.62 415 ILE A O 1
ATOM 3169 N N . THR A 1 416 ? 18.155 12.742 -16.188 1.00 92.31 416 THR A N 1
ATOM 3170 C CA . THR A 1 416 ? 19.390 13.384 -15.705 1.00 92.31 416 THR A CA 1
ATOM 3171 C C . THR A 1 416 ? 19.456 13.459 -14.180 1.00 92.31 416 THR A C 1
ATOM 3173 O O . THR A 1 416 ? 20.420 13.981 -13.616 1.00 92.31 416 THR A O 1
ATOM 3176 N N . ALA A 1 417 ? 18.455 12.916 -13.483 1.00 88.88 417 ALA A N 1
ATOM 3177 C CA . ALA A 1 417 ? 18.386 12.922 -12.031 1.00 88.88 417 ALA A CA 1
ATOM 3178 C C . ALA A 1 417 ? 19.531 12.096 -11.422 1.00 88.88 417 ALA A C 1
ATOM 3180 O O . ALA A 1 417 ? 19.660 10.902 -11.682 1.00 88.88 417 ALA A O 1
ATOM 3181 N N . ASN A 1 418 ? 20.338 12.719 -10.558 1.00 88.88 418 ASN A N 1
ATOM 3182 C CA . ASN A 1 418 ? 21.524 12.111 -9.934 1.00 88.88 418 ASN A CA 1
ATOM 3183 C C . ASN A 1 418 ? 22.615 11.663 -10.928 1.00 88.88 418 ASN A C 1
ATOM 3185 O O . ASN A 1 418 ? 23.492 10.880 -10.563 1.00 88.88 418 ASN A O 1
ATOM 3189 N N . VAL A 1 419 ? 22.593 12.166 -12.165 1.00 91.88 419 VAL A N 1
ATOM 3190 C CA . VAL A 1 419 ? 23.671 11.952 -13.134 1.00 91.88 419 VAL A CA 1
ATOM 3191 C C . VAL A 1 419 ? 24.682 13.078 -12.980 1.00 91.88 419 VAL A C 1
ATOM 3193 O O . VAL A 1 419 ? 24.407 14.230 -13.308 1.00 91.88 419 VAL A O 1
ATOM 3196 N N . GLN A 1 420 ? 25.871 12.744 -12.485 1.00 91.38 420 GLN A N 1
ATOM 3197 C CA . GLN A 1 420 ? 26.995 13.672 -12.504 1.00 91.38 420 GLN A CA 1
ATOM 3198 C C . GLN A 1 420 ? 27.683 13.581 -13.865 1.00 91.38 420 GLN A C 1
ATOM 3200 O O . GLN A 1 420 ? 28.310 12.566 -14.172 1.00 91.38 420 GLN A O 1
ATOM 3205 N N . PHE A 1 421 ? 27.518 14.623 -14.676 1.00 92.19 421 PHE A N 1
ATOM 3206 C CA . PHE A 1 421 ? 28.175 14.748 -15.969 1.00 92.19 421 PHE A CA 1
ATOM 3207 C C . PHE A 1 421 ? 29.632 15.183 -15.803 1.00 92.19 421 PHE A C 1
ATOM 3209 O O . PHE A 1 421 ? 29.950 16.042 -14.983 1.00 92.19 421 PHE A O 1
ATOM 3216 N N . GLU A 1 422 ? 30.508 14.586 -16.606 1.00 92.06 422 GLU A N 1
ATOM 3217 C CA . GLU A 1 422 ? 31.936 14.902 -16.637 1.00 92.06 422 GLU A CA 1
ATOM 3218 C C . GLU A 1 422 ? 32.247 15.888 -17.763 1.00 92.06 422 GLU A C 1
ATOM 3220 O O . GLU A 1 422 ? 31.514 15.977 -18.750 1.00 92.06 422 GLU A O 1
ATOM 3225 N N . GLU A 1 423 ? 33.356 16.608 -17.647 1.00 92.31 423 GLU A N 1
ATOM 3226 C CA . GLU A 1 423 ? 33.814 17.505 -18.707 1.00 92.31 423 GLU A CA 1
ATOM 3227 C C . GLU A 1 423 ? 34.111 16.765 -20.027 1.00 92.31 423 GLU A C 1
ATOM 3229 O O . GLU A 1 423 ? 34.377 15.554 -20.079 1.00 92.31 423 GLU A O 1
ATOM 3234 N N . THR A 1 424 ? 34.059 17.517 -21.125 1.00 92.81 424 THR A N 1
ATOM 3235 C CA . THR A 1 424 ? 34.439 17.046 -22.460 1.00 92.81 424 THR A CA 1
ATOM 3236 C C . THR A 1 424 ? 35.478 17.979 -23.059 1.00 92.81 424 THR A C 1
ATOM 3238 O O . THR A 1 424 ? 35.378 19.193 -22.903 1.00 92.81 424 THR A O 1
ATOM 3241 N N . ARG A 1 425 ? 36.471 17.421 -23.761 1.00 93.38 425 ARG A N 1
ATOM 3242 C CA . ARG A 1 425 ? 37.548 18.179 -24.417 1.00 93.38 425 ARG A CA 1
ATOM 3243 C C . ARG A 1 425 ? 37.080 18.897 -25.671 1.00 93.38 425 ARG A C 1
ATOM 3245 O O . ARG A 1 425 ? 37.626 19.946 -25.986 1.00 93.38 425 ARG A O 1
ATOM 3252 N N . ARG A 1 426 ? 36.106 18.326 -26.379 1.00 94.12 426 ARG A N 1
ATOM 3253 C CA . ARG A 1 426 ? 35.471 18.900 -27.570 1.00 94.12 426 ARG A CA 1
ATOM 3254 C C . ARG A 1 426 ? 33.996 18.520 -27.610 1.00 94.12 426 ARG A C 1
ATOM 3256 O O . ARG A 1 426 ? 33.607 17.478 -27.077 1.00 94.12 426 ARG A O 1
ATOM 3263 N N . HIS A 1 427 ? 33.183 19.365 -28.225 1.00 94.31 427 HIS A N 1
ATOM 3264 C CA . HIS A 1 427 ? 31.759 19.130 -28.466 1.00 94.31 427 HIS A CA 1
ATOM 3265 C C . HIS A 1 427 ? 31.292 19.927 -29.686 1.00 94.31 427 HIS A C 1
ATOM 3267 O O . HIS A 1 427 ? 31.964 20.865 -30.110 1.00 94.31 427 HIS A O 1
ATOM 3273 N N . LEU A 1 428 ? 30.159 19.547 -30.272 1.00 95.12 428 LEU A N 1
ATOM 3274 C CA . LEU A 1 428 ? 29.576 20.304 -31.380 1.00 95.12 428 LEU A CA 1
ATOM 3275 C C . LEU A 1 428 ? 28.878 21.564 -30.854 1.00 95.12 428 LEU A C 1
ATOM 3277 O O . LEU A 1 428 ? 28.174 21.518 -29.846 1.00 95.12 428 LEU A O 1
ATOM 3281 N N . HIS A 1 429 ? 29.051 22.677 -31.562 1.00 95.50 429 HIS A N 1
ATOM 3282 C CA . HIS A 1 429 ? 28.280 23.895 -31.375 1.00 95.50 429 HIS A CA 1
ATOM 3283 C C . HIS A 1 429 ? 26.889 23.693 -31.961 1.00 95.50 429 HIS A C 1
ATOM 3285 O O . HIS A 1 429 ? 26.738 23.578 -33.181 1.00 95.50 429 HIS A O 1
ATOM 3291 N N . THR A 1 430 ? 25.883 23.644 -31.095 1.00 95.31 430 THR A N 1
ATOM 3292 C CA . THR A 1 430 ? 24.519 23.322 -31.504 1.00 95.31 430 THR A CA 1
ATOM 3293 C C . THR A 1 430 ? 23.499 24.347 -31.049 1.00 95.31 430 THR A C 1
ATOM 3295 O O . THR A 1 430 ? 23.620 24.901 -29.960 1.00 95.31 430 THR A O 1
ATOM 3298 N N . THR A 1 431 ? 22.447 24.539 -31.842 1.00 95.31 431 THR A N 1
ATOM 3299 C CA . THR A 1 431 ? 21.247 25.293 -31.447 1.00 95.31 431 THR A CA 1
ATOM 3300 C C . THR A 1 431 ? 20.020 24.384 -31.484 1.00 95.31 431 THR A C 1
ATOM 3302 O O . THR A 1 431 ? 19.886 23.625 -32.441 1.00 95.31 431 THR A O 1
ATOM 3305 N N . PRO A 1 432 ? 19.136 24.412 -30.471 1.00 94.31 432 PRO A N 1
ATOM 3306 C CA . PRO A 1 432 ? 17.972 23.535 -30.426 1.00 94.31 432 PRO A CA 1
ATOM 3307 C C . PRO A 1 432 ? 16.847 24.097 -31.305 1.00 94.31 432 PRO A C 1
ATOM 3309 O O . PRO A 1 432 ? 16.763 25.315 -31.496 1.00 94.31 432 PRO A O 1
ATOM 3312 N N . HIS A 1 433 ? 15.963 23.238 -31.813 1.00 93.25 433 HIS A N 1
ATOM 3313 C CA . HIS A 1 433 ? 14.764 23.708 -32.511 1.00 93.25 433 HIS A CA 1
ATOM 3314 C C . HIS A 1 433 ? 13.709 24.236 -31.526 1.00 93.25 433 HIS A C 1
ATOM 3316 O O . HIS A 1 433 ? 13.772 24.020 -30.313 1.00 93.25 433 HIS A O 1
ATOM 3322 N N . GLU A 1 434 ? 12.731 24.984 -32.041 1.00 87.94 434 GLU A N 1
ATOM 3323 C CA . GLU A 1 434 ? 11.665 25.555 -31.214 1.00 87.94 434 GLU A CA 1
ATOM 3324 C C . GLU A 1 434 ? 10.805 24.447 -30.580 1.00 87.94 434 GLU A C 1
ATOM 3326 O O . GLU A 1 434 ? 10.236 23.612 -31.278 1.00 87.94 434 GLU A O 1
ATOM 3331 N N . GLY A 1 435 ? 10.693 24.461 -29.247 1.00 85.69 435 GLY A N 1
ATOM 3332 C CA . GLY A 1 435 ? 9.933 23.467 -28.479 1.00 85.69 435 GLY A CA 1
ATOM 3333 C C . GLY A 1 435 ? 10.755 22.282 -27.961 1.00 85.69 435 GLY A C 1
ATOM 3334 O O . GLY A 1 435 ? 10.233 21.490 -27.173 1.00 85.69 435 GLY A O 1
ATOM 3335 N N . ASP A 1 436 ? 12.034 22.184 -28.327 1.00 92.56 436 ASP A N 1
ATOM 3336 C CA . ASP A 1 436 ? 12.914 21.123 -27.843 1.00 92.56 436 ASP A CA 1
ATOM 3337 C C . ASP A 1 436 ? 13.381 21.364 -26.406 1.00 92.56 436 ASP A C 1
ATOM 3339 O O . ASP A 1 436 ? 13.625 22.489 -25.964 1.00 92.56 436 ASP A O 1
ATOM 3343 N N . THR A 1 437 ? 13.525 20.275 -25.651 1.00 94.94 437 THR A N 1
ATOM 3344 C CA . THR A 1 437 ? 13.916 20.324 -24.241 1.00 94.94 437 THR A CA 1
ATOM 3345 C C . THR A 1 437 ? 15.399 20.020 -24.089 1.00 94.94 437 THR A C 1
ATOM 3347 O O . THR A 1 437 ? 15.843 18.889 -24.289 1.00 94.94 437 THR A O 1
ATOM 3350 N N . VAL A 1 438 ? 16.176 21.013 -23.665 1.00 96.94 438 VAL A N 1
ATOM 3351 C CA . VAL A 1 438 ? 17.596 20.828 -23.346 1.00 96.94 438 VAL A CA 1
ATOM 3352 C C . VAL A 1 438 ? 17.736 20.299 -21.918 1.00 96.94 438 VAL A C 1
ATOM 3354 O O . VAL A 1 438 ? 17.294 20.939 -20.963 1.00 96.94 438 VAL A O 1
ATOM 3357 N N . LEU A 1 439 ? 18.342 19.122 -21.769 1.00 96.44 439 LEU A N 1
ATOM 3358 C CA . LEU A 1 439 ? 18.538 18.403 -20.504 1.00 96.44 439 LEU A CA 1
ATOM 3359 C C . LEU A 1 439 ? 19.899 18.685 -19.852 1.00 96.44 439 LEU A C 1
ATOM 3361 O O . LEU A 1 439 ? 20.033 18.561 -18.634 1.00 96.44 439 LEU A O 1
ATOM 3365 N N . ALA A 1 440 ? 20.902 19.062 -20.646 1.00 96.12 440 ALA A N 1
ATOM 3366 C CA . ALA A 1 440 ? 22.230 19.453 -20.178 1.00 96.12 440 ALA A CA 1
ATOM 3367 C C . ALA A 1 440 ? 22.864 20.461 -21.142 1.00 96.12 440 ALA A C 1
ATOM 3369 O O . ALA A 1 440 ? 22.596 20.409 -22.346 1.00 96.12 440 ALA A O 1
ATOM 3370 N N . TYR A 1 441 ? 23.725 21.330 -20.616 1.00 95.88 441 TYR A N 1
ATOM 3371 C CA . TYR A 1 441 ? 24.458 22.346 -21.372 1.00 95.88 441 TYR A CA 1
ATOM 3372 C C . TYR A 1 441 ? 25.969 22.162 -21.216 1.00 95.88 441 TYR A C 1
ATOM 3374 O O . TYR A 1 441 ? 26.441 21.798 -20.146 1.00 95.88 441 TYR A O 1
ATOM 3382 N N . ALA A 1 442 ? 26.731 22.442 -22.266 1.00 93.94 442 ALA A N 1
ATOM 3383 C CA . ALA A 1 442 ? 28.178 22.604 -22.247 1.00 93.94 442 ALA A CA 1
ATOM 3384 C C . ALA A 1 442 ? 28.469 24.111 -22.263 1.00 93.94 442 ALA A C 1
ATOM 3386 O O . ALA A 1 442 ? 28.353 24.764 -23.300 1.00 93.94 442 ALA A O 1
ATOM 3387 N N . GLY A 1 443 ? 28.749 24.696 -21.096 1.00 89.81 443 GLY A N 1
ATOM 3388 C CA . GLY A 1 443 ? 28.657 26.153 -20.942 1.00 89.81 443 GLY A CA 1
ATOM 3389 C C . GLY A 1 443 ? 27.231 26.638 -21.234 1.00 89.81 443 GLY A C 1
ATOM 3390 O O . GLY A 1 443 ? 26.303 26.222 -20.548 1.00 89.81 443 GLY A O 1
ATOM 3391 N N . ASP A 1 444 ? 27.061 27.458 -22.273 1.00 90.12 444 ASP A N 1
ATOM 3392 C CA . ASP A 1 444 ? 25.751 27.949 -22.740 1.00 90.12 444 ASP A CA 1
ATOM 3393 C C . ASP A 1 444 ? 25.216 27.183 -23.966 1.00 90.12 444 ASP A C 1
ATOM 3395 O O . ASP A 1 444 ? 24.140 27.486 -24.486 1.00 90.12 444 ASP A O 1
ATOM 3399 N N . VAL A 1 445 ? 25.955 26.181 -24.449 1.00 95.25 445 VAL A N 1
ATOM 3400 C CA . VAL A 1 445 ? 25.606 25.416 -25.650 1.00 95.25 445 VAL A CA 1
ATOM 3401 C C . VAL A 1 445 ? 24.786 24.185 -25.253 1.00 95.25 445 VAL A C 1
ATOM 3403 O O . VAL A 1 445 ? 25.234 23.414 -24.403 1.00 95.25 445 VAL A O 1
ATOM 3406 N N . PRO A 1 446 ? 23.595 23.952 -25.832 1.00 95.31 446 PRO A N 1
ATOM 3407 C CA . PRO A 1 446 ? 22.845 22.717 -25.627 1.00 95.31 446 PRO A CA 1
ATOM 3408 C C . PRO A 1 446 ? 23.699 21.485 -25.893 1.00 95.31 446 PRO A C 1
ATOM 3410 O O . PRO A 1 446 ? 24.348 21.385 -26.924 1.00 95.31 446 PRO A O 1
ATOM 3413 N N . PHE A 1 447 ? 23.700 20.542 -24.962 1.00 95.56 447 PHE A N 1
ATOM 3414 C CA . PHE A 1 447 ? 24.604 19.397 -25.014 1.00 95.56 447 PHE A CA 1
ATOM 3415 C C . PHE A 1 447 ? 23.859 18.066 -25.029 1.00 95.56 447 PHE A C 1
ATOM 3417 O O . PHE A 1 447 ? 24.245 17.136 -25.730 1.00 95.56 447 PHE A O 1
ATOM 3424 N N . ILE A 1 448 ? 22.755 17.974 -24.291 1.00 97.25 448 ILE A N 1
ATOM 3425 C CA . ILE A 1 448 ? 21.817 16.857 -24.390 1.00 97.25 448 ILE A CA 1
ATOM 3426 C C . ILE A 1 448 ? 20.445 17.456 -24.656 1.00 97.25 448 ILE A C 1
ATOM 3428 O O . ILE A 1 448 ? 19.931 18.188 -23.812 1.00 97.25 448 ILE A O 1
ATOM 3432 N N . THR A 1 449 ? 19.853 17.137 -25.803 1.00 97.44 449 THR A N 1
ATOM 3433 C CA . THR A 1 449 ? 18.580 17.724 -26.247 1.00 97.44 449 THR A CA 1
ATOM 3434 C C . THR A 1 449 ? 17.589 16.619 -26.565 1.00 97.44 449 THR A C 1
ATOM 3436 O O . THR A 1 449 ? 17.912 15.685 -27.298 1.00 97.44 449 THR A O 1
ATOM 3439 N N . LEU A 1 450 ? 16.386 16.721 -26.007 1.00 96.12 450 LEU A N 1
ATOM 3440 C CA . LEU A 1 450 ? 15.278 15.803 -26.225 1.00 96.12 450 LEU A CA 1
ATOM 3441 C C . LEU A 1 450 ? 14.157 16.524 -26.979 1.00 96.12 450 LEU A C 1
ATOM 3443 O O . LEU A 1 450 ? 13.635 17.534 -26.510 1.00 96.12 450 LEU A O 1
ATOM 3447 N N . SER A 1 451 ? 13.762 15.957 -28.112 1.00 94.81 451 SER A N 1
ATOM 3448 C CA . SER A 1 451 ? 12.673 16.439 -28.960 1.00 94.81 451 SER A CA 1
ATOM 3449 C C . SER A 1 451 ? 11.584 15.379 -29.116 1.00 94.81 451 SER A C 1
ATOM 3451 O O . SER A 1 451 ? 11.816 14.184 -28.897 1.00 94.81 451 SER A O 1
ATOM 3453 N N . SER A 1 452 ? 10.391 15.822 -29.508 1.00 92.12 452 SER A N 1
ATOM 3454 C CA . SER A 1 452 ? 9.287 14.948 -29.910 1.00 92.12 452 SER A CA 1
ATOM 3455 C C . SER A 1 452 ? 9.116 15.008 -31.425 1.00 92.12 452 SER A C 1
ATOM 3457 O O . SER A 1 452 ? 8.952 16.085 -31.991 1.00 92.12 452 SER A O 1
ATOM 3459 N N . LEU A 1 453 ? 9.106 13.848 -32.082 1.00 91.94 453 LEU A N 1
ATOM 3460 C CA . LEU A 1 453 ? 8.908 13.740 -33.527 1.00 91.94 453 LEU A CA 1
ATOM 3461 C C . LEU A 1 453 ? 7.734 12.801 -33.810 1.00 91.94 453 LEU A C 1
ATOM 3463 O O . LEU A 1 453 ? 7.862 11.583 -33.709 1.00 91.94 453 LEU A O 1
ATOM 3467 N N . GLY A 1 454 ? 6.585 13.370 -34.184 1.00 90.06 454 GLY A N 1
ATOM 3468 C CA . GLY A 1 454 ? 5.333 12.609 -34.248 1.00 90.06 454 GLY A CA 1
ATOM 3469 C C . GLY A 1 454 ? 4.936 12.117 -32.854 1.00 90.06 454 GLY A C 1
ATOM 3470 O O . GLY A 1 454 ? 4.887 12.912 -31.921 1.00 90.06 454 GLY A O 1
ATOM 3471 N N . GLU A 1 455 ? 4.679 10.816 -32.712 1.00 85.44 455 GLU A N 1
ATOM 3472 C CA . GLU A 1 455 ? 4.411 10.186 -31.408 1.00 85.44 455 GLU A CA 1
ATOM 3473 C C . GLU A 1 455 ? 5.692 9.742 -30.673 1.00 85.44 455 GLU A C 1
ATOM 3475 O O . GLU A 1 455 ? 5.626 9.318 -29.519 1.00 85.44 455 GLU A O 1
ATOM 3480 N N . GLY A 1 456 ? 6.855 9.790 -31.334 1.00 90.06 456 GLY A N 1
ATOM 3481 C CA . GLY A 1 456 ? 8.125 9.311 -30.790 1.00 90.06 456 GLY A CA 1
ATOM 3482 C C . GLY A 1 456 ? 9.025 10.406 -30.237 1.00 90.06 456 GLY A C 1
ATOM 3483 O O . GLY A 1 456 ? 8.675 11.587 -30.195 1.00 90.06 456 GLY A O 1
ATOM 3484 N N . LYS A 1 457 ? 10.226 9.999 -29.818 1.00 94.06 457 LYS A N 1
ATOM 3485 C CA . LYS A 1 457 ? 11.227 10.889 -29.215 1.00 94.06 457 LYS A CA 1
ATOM 3486 C C . LYS A 1 457 ? 12.571 10.787 -29.924 1.00 94.06 457 LYS A C 1
ATOM 3488 O O . LYS A 1 457 ? 12.987 9.695 -30.313 1.00 94.06 457 LYS A O 1
ATOM 3493 N N . VAL A 1 458 ? 13.274 11.912 -30.027 1.00 96.50 458 VAL A N 1
ATOM 3494 C CA . VAL A 1 458 ? 14.657 11.958 -30.516 1.00 96.50 458 VAL A CA 1
ATOM 3495 C C . VAL A 1 458 ? 15.554 12.603 -29.473 1.00 96.50 458 VAL A C 1
ATOM 3497 O O . VAL A 1 458 ? 15.265 13.697 -28.996 1.00 96.50 458 VAL A O 1
ATOM 3500 N N . LEU A 1 459 ? 16.644 11.925 -29.120 1.00 97.56 459 LEU A N 1
ATOM 3501 C CA . LEU A 1 459 ? 17.679 12.440 -28.234 1.00 97.56 459 LEU A CA 1
ATOM 3502 C C . LEU A 1 459 ? 18.951 12.726 -29.033 1.00 97.56 459 LEU A C 1
ATOM 3504 O O . LEU A 1 459 ? 19.509 11.826 -29.658 1.00 97.56 459 LEU A O 1
ATOM 3508 N N . TYR A 1 460 ? 19.457 13.947 -28.936 1.00 97.75 460 TYR A N 1
ATOM 3509 C CA . TYR A 1 460 ? 20.839 14.261 -29.278 1.00 97.75 460 TYR A CA 1
ATOM 3510 C C . TYR A 1 460 ? 21.723 14.110 -28.034 1.00 97.75 460 TYR A C 1
ATOM 3512 O O . TYR A 1 460 ? 21.435 14.699 -26.988 1.00 97.75 460 TYR A O 1
ATOM 3520 N N . TYR A 1 461 ? 22.778 13.302 -28.140 1.00 97.19 461 TYR A N 1
ATOM 3521 C CA . TYR A 1 461 ? 23.715 12.998 -27.059 1.00 97.19 461 TYR A CA 1
ATOM 3522 C C . TYR A 1 461 ? 25.095 13.596 -27.362 1.00 97.19 461 TYR A C 1
ATOM 3524 O O . TYR A 1 461 ? 25.832 13.072 -28.191 1.00 97.19 461 TYR A O 1
ATOM 3532 N N . GLY A 1 462 ? 25.447 14.689 -26.679 1.00 95.81 462 GLY A N 1
ATOM 3533 C CA . GLY A 1 462 ? 26.592 15.547 -27.010 1.00 95.81 462 GLY A CA 1
ATOM 3534 C C . GLY A 1 462 ? 27.996 14.995 -26.749 1.00 95.81 462 GLY A C 1
ATOM 3535 O O . GLY A 1 462 ? 28.971 15.622 -27.165 1.00 95.81 462 GLY A O 1
ATOM 3536 N N . TYR A 1 463 ? 28.149 13.854 -26.070 1.00 95.12 463 TYR A N 1
ATOM 3537 C CA . TYR A 1 463 ? 29.481 13.301 -25.816 1.00 95.12 463 TYR A CA 1
ATOM 3538 C C . TYR A 1 463 ? 30.028 12.564 -27.036 1.00 95.12 463 TYR A C 1
ATOM 3540 O O . TYR A 1 463 ? 29.441 11.588 -27.496 1.00 95.12 463 TYR A O 1
ATOM 3548 N N . MET A 1 464 ? 31.224 12.963 -27.461 1.00 94.56 464 MET A N 1
ATOM 3549 C CA . MET A 1 464 ? 32.068 12.181 -28.362 1.00 94.56 464 MET A CA 1
ATOM 3550 C C . MET A 1 464 ? 32.964 11.263 -27.532 1.00 94.56 464 MET A C 1
ATOM 3552 O O . MET A 1 464 ? 33.648 11.726 -26.616 1.00 94.56 464 MET A O 1
ATOM 3556 N N . GLU A 1 465 ? 32.966 9.959 -27.832 1.00 89.44 465 GLU A N 1
ATOM 3557 C CA . GLU A 1 465 ? 33.604 8.963 -26.961 1.00 89.44 465 GLU A CA 1
ATOM 3558 C C . GLU A 1 465 ? 35.086 9.254 -26.703 1.00 89.44 465 GLU A C 1
ATOM 3560 O O . GLU A 1 465 ? 35.557 9.141 -25.571 1.00 89.44 465 GLU A O 1
ATOM 3565 N N . ASP A 1 466 ? 35.787 9.684 -27.750 1.00 90.56 466 ASP A N 1
ATOM 3566 C CA . ASP A 1 466 ? 37.224 9.928 -27.728 1.00 90.56 466 ASP A CA 1
ATOM 3567 C C . ASP A 1 466 ? 37.588 11.257 -27.028 1.00 90.56 466 ASP A C 1
ATOM 3569 O O . ASP A 1 466 ? 38.762 11.499 -26.750 1.00 90.56 466 ASP A O 1
ATOM 3573 N N . ASP A 1 467 ? 36.615 12.110 -26.682 1.00 93.00 467 ASP A N 1
ATOM 3574 C CA . ASP A 1 467 ? 36.827 13.446 -26.104 1.00 93.00 467 ASP A CA 1
ATOM 3575 C C . ASP A 1 467 ? 36.420 13.574 -24.626 1.00 93.00 467 ASP A C 1
ATOM 3577 O O . ASP A 1 467 ? 36.648 14.621 -24.023 1.00 93.00 467 ASP A O 1
ATOM 3581 N N . THR A 1 468 ? 35.914 12.512 -23.998 1.00 92.38 468 THR A N 1
ATOM 3582 C CA . THR A 1 468 ? 35.528 12.511 -22.578 1.00 92.38 468 THR A CA 1
ATOM 3583 C C . THR A 1 468 ? 36.017 11.259 -21.844 1.00 92.38 468 THR A C 1
ATOM 3585 O O . THR A 1 468 ? 36.371 10.254 -22.454 1.00 92.38 468 THR A O 1
ATOM 3588 N N . ASN A 1 469 ? 36.014 11.309 -20.510 1.00 92.38 469 ASN A N 1
ATOM 3589 C CA . ASN A 1 469 ? 36.170 10.135 -19.648 1.00 92.38 469 ASN A CA 1
ATOM 3590 C C . ASN A 1 469 ? 34.848 9.689 -19.006 1.00 92.38 469 ASN A C 1
ATOM 3592 O O . ASN A 1 469 ? 34.871 8.752 -18.205 1.00 92.38 469 ASN A O 1
ATOM 3596 N N . PHE A 1 470 ? 33.714 10.323 -19.337 1.00 93.88 470 PHE A N 1
ATOM 3597 C CA . PHE A 1 470 ? 32.411 10.059 -18.719 1.00 93.88 470 PHE A CA 1
ATOM 3598 C C . PHE A 1 470 ? 32.063 8.564 -18.675 1.00 93.88 470 PHE A C 1
ATOM 3600 O O . PHE A 1 470 ? 31.573 8.078 -17.659 1.00 93.88 470 PHE A O 1
ATOM 3607 N N . GLN A 1 471 ? 32.430 7.791 -19.707 1.00 92.69 471 GLN A N 1
ATOM 3608 C CA . GLN A 1 471 ? 32.119 6.358 -19.788 1.00 92.69 471 GLN A CA 1
ATOM 3609 C C . GLN A 1 471 ? 32.809 5.490 -18.726 1.00 92.69 471 GLN A C 1
ATOM 3611 O O . GLN A 1 471 ? 32.490 4.308 -18.583 1.00 92.69 471 GLN A O 1
ATOM 3616 N N . ARG A 1 472 ? 33.770 6.054 -17.986 1.00 92.50 472 ARG A N 1
ATOM 3617 C CA . ARG A 1 472 ? 34.492 5.388 -16.894 1.00 92.50 472 ARG A CA 1
ATOM 3618 C C . ARG A 1 472 ? 33.832 5.594 -15.530 1.00 92.50 472 ARG A C 1
ATOM 3620 O O . ARG A 1 472 ? 34.253 4.955 -14.569 1.00 92.50 472 ARG A O 1
ATOM 3627 N N . PHE A 1 473 ? 32.825 6.461 -15.438 1.00 93.44 473 PHE A N 1
ATOM 3628 C CA . PHE A 1 473 ? 32.145 6.792 -14.189 1.00 93.44 473 PHE A CA 1
ATOM 3629 C C . PHE A 1 473 ? 30.812 6.041 -14.046 1.00 93.44 473 PHE A C 1
ATOM 3631 O O . PHE A 1 473 ? 30.159 5.753 -15.051 1.00 93.44 473 PHE A O 1
ATOM 3638 N N . PRO A 1 474 ? 30.352 5.759 -12.809 1.00 91.50 474 PRO A N 1
ATOM 3639 C CA . PRO A 1 474 ? 29.058 5.110 -12.562 1.00 91.50 474 PRO A CA 1
ATOM 3640 C C . PRO A 1 474 ? 27.850 5.867 -13.135 1.00 91.50 474 PRO A C 1
ATOM 3642 O O . PRO A 1 474 ? 26.838 5.251 -13.467 1.00 91.50 474 PRO A O 1
ATOM 3645 N N . SER A 1 475 ? 27.968 7.187 -13.297 1.00 93.62 475 SER A N 1
ATOM 3646 C CA . SER A 1 475 ? 26.944 8.048 -13.897 1.00 93.62 475 SER A CA 1
ATOM 3647 C C . SER A 1 475 ? 26.630 7.699 -15.359 1.00 93.62 475 SER A C 1
ATOM 3649 O O . SER A 1 475 ? 25.509 7.925 -15.806 1.00 93.62 475 SER A O 1
ATOM 3651 N N . TYR A 1 476 ? 27.573 7.116 -16.111 1.00 95.06 476 TYR A N 1
ATOM 3652 C CA . TYR A 1 476 ? 27.364 6.760 -17.519 1.00 95.06 476 TYR A CA 1
ATOM 3653 C C . TYR A 1 476 ? 26.342 5.630 -17.725 1.00 95.06 476 TYR A C 1
ATOM 3655 O O . TYR A 1 476 ? 25.350 5.854 -18.421 1.00 95.06 476 TYR A O 1
ATOM 3663 N N . PRO A 1 477 ? 26.502 4.426 -17.135 1.00 94.19 477 PRO A N 1
ATOM 3664 C CA . PRO A 1 477 ? 25.471 3.396 -17.236 1.00 94.19 477 PRO A CA 1
ATOM 3665 C C . PRO A 1 477 ? 24.157 3.809 -16.555 1.00 94.19 477 PRO A C 1
ATOM 3667 O O . PRO A 1 477 ? 23.097 3.385 -17.011 1.00 94.19 477 PRO A O 1
ATOM 3670 N N . LEU A 1 478 ? 24.205 4.654 -15.515 1.00 93.12 478 LEU A N 1
ATOM 3671 C CA . LEU A 1 478 ? 23.004 5.199 -14.876 1.00 93.12 478 LEU A CA 1
ATOM 3672 C C . LEU A 1 478 ? 22.181 6.055 -15.849 1.00 93.12 478 LEU A C 1
ATOM 3674 O O . LEU A 1 478 ? 20.981 5.825 -15.971 1.00 93.12 478 LEU A O 1
ATOM 3678 N N . PHE A 1 479 ? 22.825 6.968 -16.583 1.00 95.12 479 PHE A N 1
ATOM 3679 C CA . PHE A 1 479 ? 22.170 7.796 -17.600 1.00 95.12 479 PHE A CA 1
ATOM 3680 C C . PHE A 1 479 ? 21.436 6.945 -18.642 1.00 95.12 479 PHE A C 1
ATOM 3682 O O . PHE A 1 479 ? 20.254 7.161 -18.902 1.00 95.12 479 PHE A O 1
ATOM 3689 N N . TRP A 1 480 ? 22.106 5.935 -19.211 1.00 94.75 480 TRP A N 1
ATOM 3690 C CA . TRP A 1 480 ? 21.483 5.062 -20.212 1.00 94.75 480 TRP A CA 1
ATOM 3691 C C . TRP A 1 480 ? 20.327 4.245 -19.632 1.00 94.75 480 TRP A C 1
ATOM 3693 O O . TRP A 1 480 ? 19.298 4.099 -20.292 1.00 94.75 480 TRP A O 1
ATOM 3703 N N . ALA A 1 481 ? 20.458 3.750 -18.397 1.00 89.62 481 ALA A N 1
ATOM 3704 C CA . ALA A 1 481 ? 19.378 3.044 -17.717 1.00 89.62 481 ALA A CA 1
ATOM 3705 C C . ALA A 1 481 ? 18.156 3.949 -17.497 1.00 89.62 481 ALA A C 1
ATOM 3707 O O . ALA A 1 481 ? 17.048 3.561 -17.863 1.00 89.62 481 ALA A O 1
ATOM 3708 N N . GLN A 1 482 ? 18.355 5.164 -16.977 1.00 90.06 482 GLN A N 1
ATOM 3709 C CA . GLN A 1 482 ? 17.285 6.141 -16.754 1.00 90.06 482 GLN A CA 1
ATOM 3710 C C . GLN A 1 482 ? 16.634 6.589 -18.067 1.00 90.06 482 GLN A C 1
ATOM 3712 O O . GLN A 1 482 ? 15.409 6.647 -18.154 1.00 90.06 482 GLN A O 1
ATOM 3717 N N . PHE A 1 483 ? 17.428 6.840 -19.114 1.00 91.62 483 PHE A N 1
ATOM 3718 C CA . PHE A 1 483 ? 16.923 7.201 -20.438 1.00 91.62 483 PHE A CA 1
ATOM 3719 C C . PHE A 1 483 ? 16.013 6.114 -21.020 1.00 91.62 483 PHE A C 1
ATOM 3721 O O . PHE A 1 483 ? 14.880 6.396 -21.409 1.00 91.62 483 PHE A O 1
ATOM 3728 N N . VAL A 1 484 ? 16.485 4.863 -21.051 1.00 88.62 484 VAL A N 1
ATOM 3729 C CA . VAL A 1 484 ? 15.713 3.734 -21.587 1.00 88.62 484 VAL A CA 1
ATOM 3730 C C . VAL A 1 484 ? 14.445 3.501 -20.763 1.00 88.62 484 VAL A C 1
ATOM 3732 O O . VAL A 1 484 ? 13.382 3.280 -21.340 1.00 88.62 484 VAL A O 1
ATOM 3735 N N . GLN A 1 485 ? 14.522 3.589 -19.433 1.00 79.94 485 GLN A N 1
ATOM 3736 C CA . GLN A 1 485 ? 13.359 3.436 -18.553 1.00 79.94 485 GLN A CA 1
ATOM 3737 C C . GLN A 1 485 ? 12.305 4.519 -18.788 1.00 79.94 485 GLN A C 1
ATOM 3739 O O . GLN A 1 485 ? 11.122 4.201 -18.930 1.00 79.94 485 GLN A O 1
ATOM 3744 N N . GLU A 1 486 ? 12.726 5.780 -18.863 1.00 83.00 486 GLU A N 1
ATOM 3745 C CA . GLU A 1 486 ? 11.818 6.913 -19.011 1.00 83.00 486 GLU A CA 1
ATOM 3746 C C . GLU A 1 486 ? 11.174 6.939 -20.398 1.00 83.00 486 GLU A C 1
ATOM 3748 O O . GLU A 1 486 ? 9.962 7.111 -20.536 1.00 83.00 486 GLU A O 1
ATOM 3753 N N . VAL A 1 487 ? 11.973 6.733 -21.444 1.00 81.62 487 VAL A N 1
ATOM 3754 C CA . VAL A 1 487 ? 11.502 6.884 -22.820 1.00 81.62 487 VAL A CA 1
ATOM 3755 C C . VAL A 1 487 ? 10.744 5.653 -23.317 1.00 81.62 487 VAL A C 1
ATOM 3757 O O . VAL A 1 487 ? 9.780 5.801 -24.063 1.00 81.62 487 VAL A O 1
ATOM 3760 N N . LEU A 1 488 ? 11.093 4.453 -22.848 1.00 76.19 488 LEU A N 1
ATOM 3761 C CA . LEU A 1 488 ? 10.370 3.223 -23.194 1.00 76.19 488 LEU A CA 1
ATOM 3762 C C . LEU A 1 488 ? 9.323 2.826 -22.135 1.00 76.19 488 LEU A C 1
ATOM 3764 O O . LEU A 1 488 ? 8.790 1.716 -22.178 1.00 76.19 488 LEU A O 1
ATOM 3768 N N . ALA A 1 489 ? 9.024 3.722 -21.185 1.00 61.88 489 ALA A N 1
ATOM 3769 C CA . ALA A 1 489 ? 8.055 3.544 -20.099 1.00 61.88 489 ALA A CA 1
ATOM 3770 C C . ALA A 1 489 ? 8.249 2.255 -19.270 1.00 61.88 489 ALA A C 1
ATOM 3772 O O . ALA A 1 489 ? 7.288 1.701 -18.712 1.00 61.88 489 ALA A O 1
ATOM 3773 N N . GLN A 1 490 ? 9.489 1.776 -19.163 1.00 58.75 490 GLN A N 1
ATOM 3774 C CA . GLN A 1 490 ? 9.848 0.566 -18.430 1.00 58.75 490 GLN A CA 1
ATOM 3775 C C . GLN A 1 490 ? 10.118 0.881 -16.963 1.00 58.75 490 GLN A C 1
ATOM 3777 O O . GLN A 1 490 ? 11.237 0.745 -16.479 1.00 58.75 490 GLN A O 1
ATOM 3782 N N . ALA A 1 491 ? 9.076 1.290 -16.241 1.00 56.88 491 ALA A N 1
ATOM 3783 C CA . ALA A 1 491 ? 9.122 1.193 -14.789 1.00 56.88 491 ALA A CA 1
ATOM 3784 C C . ALA A 1 491 ? 9.382 -0.286 -14.420 1.00 56.88 491 ALA A C 1
ATOM 3786 O O . ALA A 1 491 ? 8.701 -1.156 -14.988 1.00 56.88 491 ALA A O 1
ATOM 3787 N N . PRO A 1 492 ? 10.348 -0.590 -13.529 1.00 66.12 492 PRO A N 1
ATOM 3788 C CA . PRO A 1 492 ? 10.536 -1.920 -12.965 1.00 66.12 492 PRO A CA 1
ATOM 3789 C C . PRO A 1 492 ? 9.192 -2.556 -12.606 1.00 66.12 492 PRO A C 1
ATOM 3791 O O . PRO A 1 492 ? 8.280 -1.869 -12.145 1.00 66.12 492 PRO A O 1
ATOM 3794 N N . LEU A 1 493 ? 9.049 -3.870 -12.804 1.00 77.75 493 LEU A N 1
ATOM 3795 C CA . LEU A 1 493 ? 7.792 -4.581 -12.526 1.00 77.75 493 LEU A CA 1
ATOM 3796 C C . LEU A 1 493 ? 7.263 -4.270 -11.117 1.00 77.75 493 LEU A C 1
ATOM 3798 O O . LEU A 1 493 ? 6.064 -4.093 -10.936 1.00 77.75 493 LEU A O 1
ATOM 3802 N N . GLN A 1 494 ? 8.163 -4.116 -10.151 1.00 80.12 494 GLN A N 1
ATOM 3803 C CA . GLN A 1 494 ? 7.871 -3.751 -8.769 1.00 80.12 494 GLN A CA 1
ATOM 3804 C C . GLN A 1 494 ? 7.167 -2.391 -8.638 1.00 80.12 494 GLN A C 1
ATOM 3806 O O . GLN A 1 494 ? 6.256 -2.254 -7.834 1.00 80.12 494 GLN A O 1
ATOM 3811 N N . GLU A 1 495 ? 7.512 -1.396 -9.456 1.00 82.88 495 GLU A N 1
ATOM 3812 C CA . GLU A 1 495 ? 6.891 -0.064 -9.402 1.00 82.88 495 GLU A CA 1
ATOM 3813 C C . GLU A 1 495 ? 5.460 -0.049 -9.955 1.00 82.88 495 GLU A C 1
ATOM 3815 O O . GLU A 1 495 ? 4.687 0.865 -9.669 1.00 82.88 495 GLU A O 1
ATOM 3820 N N . ARG A 1 496 ? 5.085 -1.062 -10.749 1.00 86.81 496 ARG A N 1
ATOM 3821 C CA . ARG A 1 496 ? 3.708 -1.250 -11.234 1.00 86.81 496 ARG A CA 1
ATOM 3822 C C . ARG A 1 496 ? 2.891 -2.210 -10.373 1.00 86.81 496 ARG A C 1
ATOM 3824 O O . ARG A 1 496 ? 1.674 -2.249 -10.524 1.00 86.81 496 ARG A O 1
ATOM 3831 N N . ASN A 1 497 ? 3.538 -2.984 -9.508 1.00 92.69 497 ASN A N 1
ATOM 3832 C CA . ASN A 1 497 ? 2.921 -4.011 -8.672 1.00 92.69 497 ASN A CA 1
ATOM 3833 C C . ASN A 1 497 ? 3.231 -3.702 -7.208 1.00 92.69 497 ASN A C 1
ATOM 3835 O O . ASN A 1 497 ? 4.178 -4.230 -6.629 1.00 92.69 497 ASN A O 1
ATOM 3839 N N . LEU A 1 498 ? 2.438 -2.796 -6.649 1.00 94.44 498 LEU A N 1
ATOM 3840 C CA . LEU A 1 498 ? 2.624 -2.218 -5.329 1.00 94.44 498 LEU A CA 1
ATOM 3841 C C . LEU A 1 498 ? 1.877 -3.021 -4.259 1.00 94.44 498 LEU A C 1
ATOM 3843 O O . LEU A 1 498 ? 0.972 -3.813 -4.541 1.00 94.44 498 LEU A O 1
ATOM 3847 N N . ARG A 1 499 ? 2.247 -2.775 -3.004 1.00 95.50 499 ARG A N 1
ATOM 3848 C CA . ARG A 1 499 ? 1.480 -3.228 -1.842 1.00 95.50 499 ARG A CA 1
ATOM 3849 C C . ARG A 1 499 ? 0.376 -2.224 -1.525 1.00 95.50 499 ARG A C 1
ATOM 3851 O O . ARG A 1 499 ? 0.555 -1.018 -1.732 1.00 95.50 499 ARG A O 1
ATOM 3858 N N . THR A 1 500 ? -0.757 -2.704 -1.033 1.00 96.00 500 THR A N 1
ATOM 3859 C CA . THR A 1 500 ? -1.805 -1.844 -0.469 1.00 96.00 500 THR A CA 1
ATOM 3860 C C . THR A 1 500 ? -1.241 -0.954 0.640 1.00 96.00 500 THR A C 1
ATOM 3862 O O . THR A 1 500 ? -0.275 -1.317 1.305 1.00 96.00 500 THR A O 1
ATOM 3865 N N . GLY A 1 501 ? -1.794 0.249 0.789 1.00 93.50 501 GLY A N 1
ATOM 3866 C CA . GLY A 1 501 ? -1.246 1.298 1.655 1.00 93.50 501 GLY A CA 1
ATOM 3867 C C . GLY A 1 501 ? -0.260 2.246 0.957 1.00 93.50 501 GLY A C 1
ATOM 3868 O O . GLY A 1 501 ? -0.006 3.342 1.461 1.00 93.50 501 GLY A O 1
ATOM 3869 N N . SER A 1 502 ? 0.238 1.887 -0.234 1.00 93.50 502 SER A N 1
ATOM 3870 C CA . SER A 1 502 ? 1.073 2.765 -1.073 1.00 93.50 502 SER A CA 1
ATOM 3871 C C . SER A 1 502 ? 0.307 4.000 -1.559 1.00 93.50 502 SER A C 1
ATOM 3873 O O . SER A 1 502 ? -0.913 3.974 -1.714 1.00 93.50 502 SER A O 1
ATOM 3875 N N . VAL A 1 503 ? 1.025 5.087 -1.847 1.00 93.25 503 VAL A N 1
ATOM 3876 C CA . VAL A 1 503 ? 0.441 6.348 -2.330 1.00 93.25 503 VAL A CA 1
ATOM 3877 C C . VAL A 1 503 ? 0.784 6.562 -3.800 1.00 93.25 503 VAL A C 1
ATOM 3879 O O . VAL A 1 503 ? 1.939 6.420 -4.198 1.00 93.25 503 VAL A O 1
ATOM 3882 N N . VAL A 1 504 ? -0.211 6.952 -4.598 1.00 90.75 504 VAL A N 1
ATOM 3883 C CA . VAL A 1 504 ? -0.030 7.329 -6.007 1.00 90.75 504 VAL A CA 1
ATOM 3884 C C . VAL A 1 504 ? -0.634 8.696 -6.294 1.00 90.75 504 VAL A C 1
ATOM 3886 O O . VAL A 1 504 ? -1.627 9.083 -5.680 1.00 90.75 504 VAL A O 1
ATOM 3889 N N . SER A 1 505 ? -0.047 9.420 -7.249 1.00 87.38 505 SER A N 1
ATOM 3890 C CA . SER A 1 505 ? -0.482 10.762 -7.640 1.00 87.38 505 SER A CA 1
ATOM 3891 C C . SER A 1 505 ? -0.665 10.872 -9.151 1.00 87.38 505 SER A C 1
ATOM 3893 O O . SER A 1 505 ? 0.219 10.485 -9.912 1.00 87.38 505 SER A O 1
ATOM 3895 N N . ALA A 1 506 ? -1.813 11.398 -9.578 1.00 88.25 506 ALA A N 1
ATOM 3896 C CA . ALA A 1 506 ? -2.127 11.720 -10.966 1.00 88.25 506 ALA A CA 1
ATOM 3897 C C . ALA A 1 506 ? -3.262 12.755 -11.042 1.00 88.25 506 ALA A C 1
ATOM 3899 O O . ALA A 1 506 ? -4.014 12.956 -10.089 1.00 88.25 506 ALA A O 1
ATOM 3900 N N . GLU A 1 507 ? -3.453 13.387 -12.202 1.00 88.19 507 GLU A N 1
ATOM 3901 C CA . GLU A 1 507 ? -4.581 14.311 -12.401 1.00 88.19 507 GLU A CA 1
ATOM 3902 C C . GLU A 1 507 ? -5.938 13.638 -12.156 1.00 88.19 507 GLU A C 1
ATOM 3904 O O . GLU A 1 507 ? -6.835 14.233 -11.559 1.00 88.19 507 GLU A O 1
ATOM 3909 N N . THR A 1 508 ? -6.078 12.389 -12.609 1.00 92.44 508 THR A N 1
ATOM 3910 C CA . THR A 1 508 ? -7.253 11.540 -12.390 1.00 92.44 508 THR A CA 1
ATOM 3911 C C . THR A 1 508 ? -6.805 10.119 -12.070 1.00 92.44 508 THR A C 1
ATOM 3913 O O . THR A 1 508 ? -5.980 9.541 -12.779 1.00 92.44 508 THR A O 1
ATOM 3916 N N . ILE A 1 509 ? -7.379 9.560 -11.008 1.00 94.12 509 ILE A N 1
ATOM 3917 C CA . ILE A 1 509 ? -7.133 8.216 -10.502 1.00 94.12 509 ILE A CA 1
ATOM 3918 C C . ILE A 1 509 ? -8.455 7.455 -10.474 1.00 94.12 509 ILE A C 1
ATOM 3920 O O . ILE A 1 509 ? -9.415 7.907 -9.856 1.00 94.12 509 ILE A O 1
ATOM 3924 N N . ILE A 1 510 ? -8.504 6.293 -11.121 1.00 95.81 510 ILE A N 1
ATOM 3925 C CA . ILE A 1 510 ? -9.630 5.355 -11.046 1.00 95.81 510 ILE A CA 1
ATOM 3926 C C . ILE A 1 510 ? -9.252 4.253 -10.056 1.00 95.81 510 ILE A C 1
ATOM 3928 O O . ILE A 1 510 ? -8.276 3.535 -10.285 1.00 95.81 510 ILE A O 1
ATOM 3932 N N . LEU A 1 511 ? -10.016 4.141 -8.968 1.00 95.25 511 LEU A N 1
ATOM 3933 C CA . LEU A 1 511 ? -9.873 3.097 -7.949 1.00 95.25 511 LEU A CA 1
ATOM 3934 C C . LEU A 1 511 ? -10.413 1.746 -8.463 1.00 95.25 511 LEU A C 1
ATOM 3936 O O . LEU A 1 511 ? -11.239 1.740 -9.379 1.00 95.25 511 LEU A O 1
ATOM 3940 N N . PRO A 1 512 ? -10.066 0.612 -7.820 1.00 93.69 512 PRO A N 1
ATOM 3941 C CA . PRO A 1 512 ? -10.644 -0.700 -8.123 1.00 93.69 512 PRO A CA 1
ATOM 3942 C C . PRO A 1 512 ? -12.177 -0.719 -8.050 1.00 93.69 512 PRO A C 1
ATOM 3944 O O . PRO A 1 512 ? -12.832 -1.358 -8.868 1.00 93.69 512 PRO A O 1
ATOM 3947 N N . SER A 1 513 ? -12.760 0.051 -7.124 1.00 90.62 513 SER A N 1
ATOM 3948 C CA . SER A 1 513 ? -14.214 0.263 -7.022 1.00 90.62 513 SER A CA 1
ATOM 3949 C C . SER A 1 513 ? -14.856 0.996 -8.214 1.00 90.62 513 SER A C 1
ATOM 3951 O O . SER A 1 513 ? -16.078 1.090 -8.282 1.00 90.62 513 SER A O 1
ATOM 3953 N N . GLY A 1 514 ? -14.063 1.563 -9.130 1.00 91.00 514 GLY A N 1
ATOM 3954 C CA . GLY A 1 514 ? -14.520 2.416 -10.233 1.00 91.00 514 GLY A CA 1
ATOM 3955 C C . GLY A 1 514 ? -14.673 3.897 -9.867 1.00 91.00 514 GLY A C 1
ATOM 3956 O O . GLY A 1 514 ? -14.923 4.724 -10.744 1.00 91.00 514 GLY A O 1
ATOM 3957 N N . THR A 1 515 ? -14.491 4.255 -8.593 1.00 93.06 515 THR A N 1
ATOM 3958 C CA . THR A 1 515 ? -14.551 5.646 -8.120 1.00 93.06 515 THR A CA 1
ATOM 3959 C C . THR A 1 515 ? -13.393 6.464 -8.692 1.00 93.06 515 THR A C 1
ATOM 3961 O O . THR A 1 515 ? -12.256 5.994 -8.714 1.00 93.06 515 THR A O 1
ATOM 3964 N N . GLN A 1 516 ? -13.669 7.696 -9.127 1.00 94.31 516 GLN A N 1
ATOM 3965 C CA . GLN A 1 516 ? -12.648 8.629 -9.609 1.00 94.31 516 GLN A CA 1
ATOM 3966 C C . GLN A 1 516 ? -12.228 9.617 -8.520 1.00 94.31 516 GLN A C 1
ATOM 3968 O O . GLN A 1 516 ? -13.072 10.233 -7.870 1.00 94.31 516 GLN A O 1
ATOM 3973 N N . VAL A 1 517 ? -10.921 9.796 -8.361 1.00 93.94 517 VAL A N 1
ATOM 3974 C CA . VAL A 1 517 ? -10.288 10.729 -7.419 1.00 93.94 517 VAL A CA 1
ATOM 3975 C C . VAL A 1 517 ? -9.247 11.559 -8.177 1.00 93.94 517 VAL A C 1
ATOM 3977 O O . VAL A 1 517 ? -8.726 11.114 -9.194 1.00 93.94 517 VAL A O 1
ATOM 3980 N N . LYS A 1 518 ? -8.957 12.783 -7.729 1.00 92.44 518 LYS A N 1
ATOM 3981 C CA . LYS A 1 518 ? -7.949 13.663 -8.344 1.00 92.44 518 LYS A CA 1
ATOM 3982 C C . LYS A 1 518 ? -6.786 13.910 -7.390 1.00 92.44 518 LYS A C 1
ATOM 3984 O O . LYS A 1 518 ? -6.999 13.983 -6.182 1.00 92.44 518 LYS A O 1
ATOM 3989 N N . GLY A 1 519 ? -5.589 14.119 -7.933 1.00 91.38 519 GLY A N 1
ATOM 3990 C CA . GLY A 1 519 ? -4.393 14.410 -7.147 1.00 91.38 519 GLY A CA 1
ATOM 3991 C C . GLY A 1 519 ? -3.774 13.135 -6.589 1.00 91.38 519 GLY A C 1
ATOM 3992 O O . GLY A 1 519 ? -3.431 12.241 -7.349 1.00 91.38 519 GLY A O 1
ATOM 3993 N N . SER A 1 520 ? -3.621 13.052 -5.269 1.00 91.69 520 SER A N 1
ATOM 3994 C CA . SER A 1 520 ? -2.986 11.914 -4.599 1.00 91.69 520 SER A CA 1
ATOM 3995 C C . SER A 1 520 ? -4.013 11.047 -3.871 1.00 91.69 520 SER A C 1
ATOM 3997 O O . SER A 1 520 ? -4.946 11.571 -3.260 1.00 91.69 520 SER A O 1
ATOM 3999 N N . THR A 1 521 ? -3.852 9.725 -3.924 1.00 93.25 521 THR A N 1
ATOM 4000 C CA . THR A 1 521 ? -4.688 8.779 -3.177 1.00 93.25 521 THR A CA 1
ATOM 4001 C C . THR A 1 521 ? -3.871 7.609 -2.641 1.00 93.25 521 THR A C 1
ATOM 4003 O O . THR A 1 521 ? -2.847 7.234 -3.218 1.00 93.25 521 THR A O 1
ATOM 4006 N N . ARG A 1 522 ? -4.342 7.029 -1.535 1.00 93.50 522 ARG A N 1
ATOM 4007 C CA . ARG A 1 522 ? -3.775 5.821 -0.940 1.00 93.50 522 ARG A CA 1
ATOM 4008 C C . ARG A 1 522 ? -4.461 4.582 -1.514 1.00 93.50 522 ARG A C 1
ATOM 4010 O O . ARG A 1 522 ? -5.673 4.566 -1.734 1.00 93.50 522 ARG A O 1
ATOM 4017 N N . MET A 1 523 ? -3.680 3.552 -1.804 1.00 94.75 523 MET A N 1
ATOM 4018 C CA . MET A 1 523 ? -4.153 2.299 -2.383 1.00 94.75 523 MET A CA 1
ATOM 4019 C C . MET A 1 523 ? -4.699 1.364 -1.299 1.00 94.75 523 MET A C 1
ATOM 4021 O O . MET A 1 523 ? -4.067 0.372 -0.950 1.00 94.75 523 MET A O 1
ATOM 4025 N N . ASP A 1 524 ? -5.874 1.688 -0.764 1.00 94.69 524 ASP A N 1
ATOM 4026 C CA . ASP A 1 524 ? -6.478 0.951 0.360 1.00 94.69 524 ASP A CA 1
ATOM 4027 C C . ASP A 1 524 ? -7.345 -0.251 -0.066 1.00 94.69 524 ASP A C 1
ATOM 4029 O O . ASP A 1 524 ? -8.003 -0.868 0.771 1.00 94.69 524 ASP A O 1
ATOM 4033 N N . GLN A 1 525 ? -7.412 -0.555 -1.366 1.00 95.00 525 GLN A N 1
ATOM 4034 C CA . GLN A 1 525 ? -8.189 -1.659 -1.936 1.00 95.00 525 GLN A CA 1
ATOM 4035 C C . GLN A 1 525 ? -7.267 -2.564 -2.749 1.00 95.00 525 GLN A C 1
ATOM 4037 O O . GLN A 1 525 ? -6.453 -2.078 -3.535 1.00 95.00 525 GLN A O 1
ATOM 4042 N N . VAL A 1 526 ? -7.436 -3.878 -2.622 1.00 95.94 526 VAL A N 1
ATOM 4043 C CA . VAL A 1 526 ? -6.752 -4.823 -3.512 1.00 95.94 526 VAL A CA 1
ATOM 4044 C C . VAL A 1 526 ? -7.370 -4.719 -4.906 1.00 95.94 526 VAL A C 1
ATOM 4046 O O . VAL A 1 526 ? -8.592 -4.768 -5.066 1.00 95.94 526 VAL A O 1
ATOM 4049 N N . GLY A 1 527 ? -6.536 -4.565 -5.934 1.00 96.12 527 GLY A N 1
ATOM 4050 C CA . GLY A 1 527 ? -7.009 -4.470 -7.311 1.00 96.12 527 GLY A CA 1
ATOM 4051 C C . GLY A 1 527 ? -6.148 -3.611 -8.224 1.00 96.12 527 GLY A C 1
ATOM 4052 O O . GLY A 1 527 ? -4.976 -3.344 -7.967 1.00 96.12 527 GLY A O 1
ATOM 4053 N N . ILE A 1 528 ? -6.758 -3.187 -9.331 1.00 96.25 528 ILE A N 1
ATOM 4054 C CA . ILE A 1 528 ? -6.098 -2.415 -10.382 1.00 96.25 528 ILE A CA 1
ATOM 4055 C C . ILE A 1 528 ? -6.498 -0.944 -10.280 1.00 96.25 528 ILE A C 1
ATOM 4057 O O . ILE A 1 528 ? -7.682 -0.610 -10.263 1.00 96.25 528 ILE A O 1
ATOM 4061 N N . TYR A 1 529 ? -5.497 -0.072 -10.292 1.00 95.69 529 TYR A N 1
ATOM 4062 C CA . TYR A 1 529 ? -5.639 1.379 -10.290 1.00 95.69 529 TYR A CA 1
ATOM 4063 C C . TYR A 1 529 ? -5.189 1.954 -11.632 1.00 95.69 529 TYR A C 1
ATOM 4065 O O . TYR A 1 529 ? -4.196 1.506 -12.209 1.00 95.69 529 TYR A O 1
ATOM 4073 N N . LYS A 1 530 ? -5.878 2.992 -12.117 1.00 92.88 530 LYS A N 1
ATOM 4074 C CA . LYS A 1 530 ? -5.447 3.770 -13.293 1.00 92.88 530 LYS A CA 1
ATOM 4075 C C . LYS A 1 530 ? -5.149 5.204 -12.870 1.00 92.88 530 LYS A C 1
ATOM 4077 O O . LYS A 1 530 ? -6.082 5.930 -12.558 1.00 92.88 530 LYS A O 1
ATOM 4082 N N . ALA A 1 531 ? -3.879 5.598 -12.863 1.00 87.44 531 ALA A N 1
ATOM 4083 C CA . ALA A 1 531 ? -3.376 6.893 -12.399 1.00 87.44 531 ALA A CA 1
ATOM 4084 C C . ALA A 1 531 ? -2.313 7.423 -13.381 1.00 87.44 531 ALA A C 1
ATOM 4086 O O . ALA A 1 531 ? -1.117 7.352 -13.112 1.00 87.44 531 ALA A O 1
ATOM 4087 N N . GLY A 1 532 ? -2.725 7.827 -14.588 1.00 81.31 532 GLY A N 1
ATOM 4088 C CA . GLY A 1 532 ? -1.825 8.108 -15.726 1.00 81.31 532 GLY A CA 1
ATOM 4089 C C . GLY A 1 532 ? -1.165 6.853 -16.325 1.00 81.31 532 GLY A C 1
ATOM 4090 O O . GLY A 1 532 ? -1.079 6.707 -17.541 1.00 81.31 532 GLY A O 1
ATOM 4091 N N . ARG A 1 533 ? -0.775 5.901 -15.472 1.00 84.81 533 ARG A N 1
ATOM 4092 C CA . ARG A 1 533 ? -0.356 4.528 -15.786 1.00 84.81 533 ARG A CA 1
ATOM 4093 C C . ARG A 1 533 ? -1.241 3.532 -15.025 1.00 84.81 533 ARG A C 1
ATOM 4095 O O . ARG A 1 533 ? -2.024 3.922 -14.159 1.00 84.81 533 ARG A O 1
ATOM 4102 N N . THR A 1 534 ? -1.150 2.248 -15.368 1.00 89.56 534 THR A N 1
ATOM 4103 C CA . THR A 1 534 ? -1.889 1.184 -14.664 1.00 89.56 534 THR A CA 1
ATOM 4104 C C . THR A 1 534 ? -1.004 0.554 -13.591 1.00 89.56 534 THR A C 1
ATOM 4106 O O . THR A 1 534 ? 0.150 0.232 -13.875 1.00 89.56 534 THR A O 1
ATOM 4109 N N . TYR A 1 535 ? -1.557 0.364 -12.395 1.00 93.25 535 TYR A N 1
ATOM 4110 C CA . TYR A 1 535 ? -0.894 -0.227 -11.233 1.00 93.25 535 TYR A CA 1
ATOM 4111 C C . TYR A 1 535 ? -1.747 -1.363 -10.662 1.00 93.25 535 TYR A C 1
ATOM 4113 O O . TYR A 1 535 ? -2.974 -1.281 -10.697 1.00 93.25 535 TYR A O 1
ATOM 4121 N N . ALA A 1 536 ? -1.113 -2.393 -10.114 1.00 95.69 536 ALA A N 1
ATOM 4122 C CA . ALA A 1 536 ? -1.745 -3.363 -9.226 1.00 95.69 536 ALA A CA 1
ATOM 4123 C C . ALA A 1 536 ? -1.378 -3.036 -7.776 1.00 95.69 536 ALA A C 1
ATOM 4125 O O . ALA A 1 536 ? -0.224 -2.709 -7.501 1.00 95.69 536 ALA A O 1
ATOM 4126 N N . ALA A 1 537 ? -2.348 -3.146 -6.872 1.00 96.94 537 ALA A N 1
ATOM 4127 C CA . ALA A 1 537 ? -2.146 -3.101 -5.430 1.00 96.94 537 ALA A CA 1
ATOM 4128 C C . ALA A 1 537 ? -2.624 -4.421 -4.816 1.00 96.94 537 ALA A C 1
ATOM 4130 O O . ALA A 1 537 ? -3.751 -4.848 -5.075 1.00 96.94 537 ALA A O 1
ATOM 4131 N N . ASN A 1 538 ? -1.769 -5.061 -4.021 1.00 97.31 538 ASN A N 1
ATOM 4132 C CA . ASN A 1 538 ? -2.041 -6.350 -3.382 1.00 97.31 538 ASN A CA 1
ATOM 4133 C C . ASN A 1 538 ? -1.689 -6.305 -1.889 1.00 97.31 538 ASN A C 1
ATOM 4135 O O . ASN A 1 538 ? -0.771 -5.577 -1.517 1.00 97.31 538 ASN A O 1
ATOM 4139 N N . LEU A 1 539 ? -2.364 -7.109 -1.060 1.00 96.25 539 LEU A N 1
ATOM 4140 C CA . LEU A 1 539 ? -2.101 -7.165 0.384 1.00 96.25 539 LEU A CA 1
ATOM 4141 C C . LEU A 1 539 ? -0.689 -7.691 0.686 1.00 96.25 539 LEU A C 1
ATOM 4143 O O . LEU A 1 539 ? 0.104 -6.998 1.316 1.00 96.25 539 LEU A O 1
ATOM 4147 N N . LEU A 1 540 ? -0.367 -8.893 0.188 1.00 96.31 540 LEU A N 1
ATOM 4148 C CA . LEU A 1 540 ? 0.956 -9.533 0.286 1.00 96.31 540 LEU A CA 1
ATOM 4149 C C . LEU A 1 540 ? 1.556 -9.475 1.698 1.00 96.31 540 LEU A C 1
ATOM 4151 O O . LEU A 1 540 ? 2.708 -9.085 1.874 1.00 96.31 540 LEU A O 1
ATOM 4155 N N . SER A 1 541 ? 0.775 -9.824 2.716 1.00 96.19 541 SER A N 1
ATOM 4156 C CA . SER A 1 541 ? 1.213 -9.725 4.107 1.00 96.19 541 SER A CA 1
ATOM 4157 C C . SER A 1 541 ? 1.096 -11.065 4.804 1.00 96.19 541 SER A C 1
ATOM 4159 O O . SER A 1 541 ? 0.002 -11.610 4.933 1.00 96.19 541 SER A O 1
ATOM 4161 N N . GLU A 1 542 ? 2.221 -11.589 5.290 1.00 95.75 542 GLU A N 1
ATOM 4162 C CA . GLU A 1 542 ? 2.215 -12.798 6.113 1.00 95.75 542 GLU A CA 1
ATOM 4163 C C . GLU A 1 542 ? 1.526 -12.560 7.468 1.00 95.75 542 GLU A C 1
ATOM 4165 O O . GLU A 1 542 ? 0.866 -13.461 7.984 1.00 95.75 542 GLU A O 1
ATOM 4170 N N . ALA A 1 543 ? 1.672 -11.356 8.030 1.00 94.56 543 ALA A N 1
ATOM 4171 C CA . ALA A 1 543 ? 1.097 -10.983 9.317 1.00 94.56 543 ALA A CA 1
ATOM 4172 C C . ALA A 1 543 ? -0.425 -10.831 9.224 1.00 94.56 543 ALA A C 1
ATOM 4174 O O . ALA A 1 543 ? -1.145 -11.504 9.953 1.00 94.56 543 ALA A O 1
ATOM 4175 N N . GLU A 1 544 ? -0.909 -10.024 8.273 1.00 95.38 544 GLU A N 1
ATOM 4176 C CA . GLU A 1 544 ? -2.346 -9.745 8.127 1.00 95.38 544 GLU A CA 1
ATOM 4177 C C . GLU A 1 544 ? -3.148 -10.978 7.682 1.00 95.38 544 GLU A C 1
ATOM 4179 O O . GLU A 1 544 ? -4.339 -11.086 7.962 1.00 95.38 544 GLU A O 1
ATOM 4184 N N . SER A 1 545 ? -2.497 -11.926 7.000 1.00 95.88 545 SER A N 1
ATOM 4185 C CA . SER A 1 545 ? -3.126 -13.187 6.590 1.00 95.88 545 SER A CA 1
ATOM 4186 C C . SER A 1 545 ? -3.192 -14.215 7.735 1.00 95.88 545 SER A C 1
ATOM 4188 O O . SER A 1 545 ? -3.862 -15.240 7.601 1.00 95.88 545 SER A O 1
ATOM 4190 N N . ASP A 1 546 ? -2.537 -13.977 8.880 1.00 95.38 546 ASP A N 1
ATOM 4191 C CA . ASP A 1 546 ? -2.728 -14.810 10.071 1.00 95.38 546 ASP A CA 1
ATOM 4192 C C . ASP A 1 546 ? -3.940 -14.325 10.872 1.00 95.38 546 ASP A C 1
ATOM 4194 O O . ASP A 1 546 ? -3.908 -13.342 11.608 1.00 95.38 546 ASP A O 1
ATOM 4198 N N . LEU A 1 547 ? -5.035 -15.064 10.755 1.00 94.56 547 LEU A N 1
ATOM 4199 C CA . LEU A 1 547 ? -6.308 -14.711 11.372 1.00 94.56 547 LEU A CA 1
ATOM 4200 C C . LEU A 1 547 ? -6.378 -15.010 12.878 1.00 94.56 547 LEU A C 1
ATOM 4202 O O . LEU A 1 547 ? -7.449 -14.815 13.475 1.00 94.56 547 LEU A O 1
ATOM 4206 N N . ARG A 1 548 ? -5.306 -15.538 13.482 1.00 92.50 548 ARG A N 1
ATOM 4207 C CA . ARG A 1 548 ? -5.265 -15.928 14.895 1.00 92.50 548 ARG A CA 1
ATOM 4208 C C . ARG A 1 548 ? -4.841 -14.751 15.777 1.00 92.50 548 ARG A C 1
ATOM 4210 O O . ARG A 1 548 ? -3.878 -14.061 15.458 1.00 92.50 548 ARG A O 1
ATOM 4217 N N . PRO A 1 549 ? -5.501 -14.549 16.928 1.00 91.81 549 PRO A N 1
ATOM 4218 C CA . PRO A 1 549 ? -5.112 -13.497 17.854 1.00 91.81 549 PRO A CA 1
ATOM 4219 C C . PRO A 1 549 ? -3.745 -13.793 18.485 1.00 91.81 549 PRO A C 1
ATOM 4221 O O . PRO A 1 549 ? -3.495 -14.909 18.943 1.00 91.81 549 PRO A O 1
ATOM 4224 N N . VAL A 1 550 ? -2.892 -12.774 18.593 1.00 90.25 550 VAL A N 1
ATOM 4225 C CA . VAL A 1 550 ? -1.599 -12.848 19.298 1.00 90.25 550 VAL A CA 1
ATOM 4226 C C . VAL A 1 550 ? -1.699 -12.465 20.776 1.00 90.25 550 VAL A C 1
ATOM 4228 O O . VAL A 1 550 ? -0.799 -12.767 21.558 1.00 90.25 550 VAL A O 1
ATOM 4231 N N . ILE A 1 551 ? -2.795 -11.817 21.187 1.00 86.81 551 ILE A N 1
ATOM 4232 C CA . ILE A 1 551 ? -3.000 -11.330 22.559 1.00 86.81 551 ILE A CA 1
ATOM 4233 C C . ILE A 1 551 ? -4.346 -11.809 23.107 1.00 86.81 551 ILE A C 1
ATOM 4235 O O . ILE A 1 551 ? -5.357 -11.868 22.406 1.00 86.81 551 ILE A O 1
ATOM 4239 N N . SER A 1 552 ? -4.372 -12.108 24.409 1.00 82.06 552 SER A N 1
ATOM 4240 C CA . SER A 1 552 ? -5.602 -12.442 25.127 1.00 82.06 552 SER A CA 1
ATOM 4241 C C . SER A 1 552 ? -6.515 -11.220 25.264 1.00 82.06 552 SER A C 1
ATOM 4243 O O . SER A 1 552 ? -6.113 -10.171 25.770 1.00 82.06 552 SER A O 1
ATOM 4245 N N . SER A 1 553 ? -7.768 -11.363 24.838 1.00 85.50 553 SER A N 1
ATOM 4246 C CA . SER A 1 553 ? -8.787 -10.311 24.873 1.00 85.50 553 SER A CA 1
ATOM 4247 C C . SER A 1 553 ? -10.117 -10.855 25.397 1.00 85.50 553 SER A C 1
ATOM 4249 O O . SER A 1 553 ? -10.319 -12.067 25.499 1.00 85.50 553 SER A O 1
ATOM 4251 N N . LYS A 1 554 ? -11.045 -9.964 25.770 1.00 85.50 554 LYS A N 1
ATOM 4252 C CA . LYS A 1 554 ? -12.396 -10.382 26.169 1.00 85.50 554 LYS A CA 1
ATOM 4253 C C . LYS A 1 554 ? -13.171 -10.815 24.920 1.00 85.50 554 LYS A C 1
ATOM 4255 O O . LYS A 1 554 ? -13.305 -9.994 24.013 1.00 85.50 554 LYS A O 1
ATOM 4260 N N . PRO A 1 555 ? -13.737 -12.032 24.868 1.00 80.38 555 PRO A N 1
ATOM 4261 C CA . PRO A 1 555 ? -14.557 -12.447 23.735 1.00 80.38 555 PRO A CA 1
ATOM 4262 C C . PRO A 1 555 ? -15.774 -11.536 23.565 1.00 80.38 555 PRO A C 1
ATOM 4264 O O . PRO A 1 555 ? -16.484 -11.272 24.542 1.00 80.38 555 PRO A O 1
ATOM 4267 N N . ALA A 1 556 ? -16.055 -11.118 22.327 1.00 76.81 556 ALA A N 1
ATOM 4268 C CA . ALA A 1 556 ? -17.213 -10.296 21.966 1.00 76.81 556 ALA A CA 1
ATOM 4269 C C . ALA A 1 556 ? -18.548 -10.796 22.553 1.00 76.81 556 ALA A C 1
ATOM 4271 O O . ALA A 1 556 ? -19.368 -9.996 22.999 1.00 76.81 556 ALA A O 1
ATOM 4272 N N . GLU A 1 557 ? -18.758 -12.114 22.591 1.00 77.19 557 GLU A N 1
ATOM 4273 C CA . GLU A 1 557 ? -19.991 -12.750 23.086 1.00 77.19 557 GLU A CA 1
ATOM 4274 C C . GLU A 1 557 ? -20.182 -12.597 24.602 1.00 77.19 557 GLU A C 1
ATOM 4276 O O . GLU A 1 557 ? -21.307 -12.553 25.094 1.00 77.19 557 GLU A O 1
ATOM 4281 N N . SER A 1 558 ? -19.081 -12.466 25.341 1.00 74.25 558 SER A N 1
ATOM 4282 C CA . SER A 1 558 ? -19.069 -12.299 26.800 1.00 74.25 558 SER A CA 1
ATOM 4283 C C . SER A 1 558 ? -19.006 -10.834 27.244 1.00 74.25 558 SER A C 1
ATOM 4285 O O . SER A 1 558 ? -19.008 -10.537 28.441 1.00 74.25 558 SER A O 1
ATOM 4287 N N . PHE A 1 559 ? -18.910 -9.901 26.293 1.00 80.62 559 PHE A N 1
ATOM 4288 C CA . PHE A 1 559 ? -18.687 -8.499 26.597 1.00 80.62 559 PHE A CA 1
ATOM 4289 C C . PHE A 1 559 ? -19.971 -7.808 27.073 1.00 80.62 559 PHE A C 1
ATOM 4291 O O . PHE A 1 559 ? -20.907 -7.571 26.308 1.00 80.62 559 PHE A O 1
ATOM 4298 N N . SER A 1 560 ? -19.975 -7.417 28.347 1.00 69.94 560 SER A N 1
ATOM 4299 C CA . SER A 1 560 ? -20.963 -6.514 28.937 1.00 69.94 560 SER A CA 1
ATOM 4300 C C . SER A 1 560 ? -20.256 -5.289 29.529 1.00 69.94 560 SER A C 1
ATOM 4302 O O . SER A 1 560 ? -19.337 -5.477 30.339 1.00 69.94 560 SER A O 1
ATOM 4304 N N . PRO A 1 561 ? -20.668 -4.051 29.195 1.00 66.12 561 PRO A N 1
ATOM 4305 C CA . PRO A 1 561 ? -20.067 -2.858 29.778 1.00 66.12 561 PRO A CA 1
ATOM 4306 C C . PRO A 1 561 ? -20.282 -2.852 31.293 1.00 66.12 561 PRO A C 1
ATOM 4308 O O . PRO A 1 561 ? -21.406 -3.021 31.769 1.00 66.12 561 PRO A O 1
ATOM 4311 N N . ARG A 1 562 ? -19.208 -2.653 32.064 1.00 64.56 562 ARG A N 1
ATOM 4312 C CA . ARG A 1 562 ? -19.319 -2.488 33.518 1.00 64.56 562 ARG A CA 1
ATOM 4313 C C . ARG A 1 562 ? -19.764 -1.054 33.818 1.00 64.56 562 ARG A C 1
ATOM 4315 O O . ARG A 1 562 ? -19.015 -0.131 33.492 1.00 64.56 562 ARG A O 1
ATOM 4322 N N . PRO A 1 563 ? -20.938 -0.831 34.436 1.00 61.59 563 PRO A N 1
ATOM 4323 C CA . PRO A 1 563 ? -21.272 0.487 34.949 1.00 61.59 563 PRO A CA 1
ATOM 4324 C C . PRO A 1 563 ? -20.312 0.794 36.099 1.00 61.59 563 PRO A C 1
ATOM 4326 O O . PRO A 1 563 ? -20.353 0.148 37.144 1.00 61.59 563 PRO A O 1
ATOM 4329 N N . VAL A 1 564 ? -19.409 1.747 35.886 1.00 63.84 564 VAL A N 1
ATOM 4330 C CA . VAL A 1 564 ? -18.572 2.291 36.956 1.00 63.84 564 VAL A CA 1
ATOM 4331 C C . VAL A 1 564 ? -19.316 3.497 37.526 1.00 63.84 564 VAL A C 1
ATOM 4333 O O . VAL A 1 564 ? -19.510 4.471 36.793 1.00 63.84 564 VAL A O 1
ATOM 4336 N N . PRO A 1 565 ? -19.796 3.438 38.779 1.00 62.75 565 PRO A N 1
ATOM 4337 C CA . PRO A 1 565 ? -20.419 4.587 39.414 1.00 62.75 565 PRO A CA 1
ATOM 4338 C C . PRO A 1 565 ? -19.362 5.672 39.643 1.00 62.75 565 PRO A C 1
ATOM 4340 O O . PRO A 1 565 ? -18.332 5.416 40.263 1.00 62.75 565 PRO A O 1
ATOM 4343 N N . MET A 1 566 ? -19.618 6.881 39.154 1.00 63.78 566 MET A N 1
ATOM 4344 C CA . MET A 1 566 ? -18.808 8.069 39.411 1.00 63.78 566 MET A CA 1
ATOM 4345 C C . MET A 1 566 ? -19.667 9.092 40.143 1.00 63.78 566 MET A C 1
ATOM 4347 O O . MET A 1 566 ? -20.761 9.441 39.696 1.00 63.78 566 MET A O 1
ATOM 4351 N N . GLN A 1 567 ? -19.178 9.542 41.297 1.00 64.94 567 GLN A N 1
ATOM 4352 C CA . GLN A 1 567 ? -19.799 10.629 42.043 1.00 64.94 567 GLN A CA 1
ATOM 4353 C C . GLN A 1 567 ? -19.409 11.958 41.399 1.00 64.94 567 GLN A C 1
ATOM 4355 O O . GLN A 1 567 ? -18.227 12.266 41.248 1.00 64.94 567 GLN A O 1
ATOM 4360 N N . ARG A 1 568 ? -20.412 12.754 41.037 1.00 66.12 568 ARG A N 1
ATOM 4361 C CA . ARG A 1 568 ? -20.241 14.117 40.540 1.00 66.12 568 ARG A CA 1
ATOM 4362 C C . ARG A 1 568 ? -21.057 15.084 41.380 1.00 66.12 568 ARG A C 1
ATOM 4364 O O . ARG A 1 568 ? -22.235 14.853 41.632 1.00 66.12 568 ARG A O 1
ATOM 4371 N N . ASP A 1 569 ? -20.448 16.208 41.730 1.00 75.00 569 ASP A N 1
ATOM 4372 C CA . ASP A 1 569 ? -21.121 17.290 42.437 1.00 75.00 569 ASP A CA 1
ATOM 4373 C C . ASP A 1 569 ? -21.947 18.159 41.474 1.00 75.00 569 ASP A C 1
ATOM 4375 O O . ASP A 1 569 ? -21.406 18.914 40.659 1.00 75.00 569 ASP A O 1
ATOM 4379 N N . LEU A 1 570 ? -23.274 18.111 41.586 1.00 73.88 570 LEU A N 1
ATOM 4380 C CA . LEU A 1 570 ? -24.167 19.073 40.951 1.00 73.88 570 LEU A CA 1
ATOM 4381 C C . LEU A 1 570 ? -24.158 20.379 41.756 1.00 73.88 570 LEU A C 1
ATOM 4383 O O . LEU A 1 570 ? -24.639 20.432 42.890 1.00 73.88 570 LEU A O 1
ATOM 4387 N N . ALA A 1 571 ? -23.633 21.452 41.162 1.00 79.19 571 ALA A N 1
ATOM 4388 C CA . ALA A 1 571 ? -23.645 22.780 41.767 1.00 79.19 571 ALA A CA 1
ATOM 4389 C C . ALA A 1 571 ? -25.037 23.425 41.643 1.00 79.19 571 ALA A C 1
ATOM 4391 O O . ALA A 1 571 ? -25.471 23.787 40.546 1.00 79.19 571 ALA A O 1
ATOM 4392 N N . LEU A 1 572 ? -25.728 23.633 42.767 1.00 81.50 572 LEU A N 1
ATOM 4393 C CA . LEU A 1 572 ? -27.065 24.241 42.765 1.00 81.50 572 LEU A CA 1
ATOM 4394 C C . LEU A 1 572 ? -27.078 25.763 42.582 1.00 81.50 572 LEU A C 1
ATOM 4396 O O . LEU A 1 572 ? -28.151 26.347 42.427 1.00 81.50 572 LEU A O 1
ATOM 4400 N N . GLY A 1 573 ? -25.914 26.416 42.572 1.00 82.25 573 GLY A N 1
ATOM 4401 C CA . GLY A 1 573 ? -25.811 27.878 42.554 1.00 82.25 573 GLY A CA 1
ATOM 4402 C C . GLY A 1 573 ? -26.628 28.548 41.442 1.00 82.25 573 GLY A C 1
ATOM 4403 O O . GLY A 1 573 ? -27.297 29.543 41.698 1.00 82.25 573 GLY A O 1
ATOM 4404 N N . ARG A 1 574 ? -26.660 27.972 40.229 1.00 81.88 574 ARG A N 1
ATOM 4405 C CA . ARG A 1 574 ? -27.438 28.523 39.099 1.00 81.88 574 ARG A CA 1
ATOM 4406 C C . ARG A 1 574 ? -28.950 28.471 39.342 1.00 81.88 574 ARG A C 1
ATOM 4408 O O . ARG A 1 574 ? -29.642 29.445 39.064 1.00 81.88 574 ARG A O 1
ATOM 4415 N N . TYR A 1 575 ? -29.455 27.362 39.882 1.00 86.19 575 TYR A N 1
ATOM 4416 C CA . TYR A 1 575 ? -30.879 27.204 40.195 1.00 86.19 575 TYR A CA 1
ATOM 4417 C C . TYR A 1 575 ? -31.300 28.104 41.356 1.00 86.19 575 TYR A C 1
ATOM 4419 O O . TYR A 1 575 ? -32.356 28.732 41.297 1.00 86.19 575 TYR A O 1
ATOM 4427 N N . LEU A 1 576 ? -30.444 28.220 42.376 1.00 87.19 576 LEU A N 1
ATOM 4428 C CA . LEU A 1 576 ? -30.652 29.143 43.487 1.00 87.19 576 LEU A CA 1
ATOM 4429 C C . LEU A 1 576 ? -30.678 30.593 42.996 1.00 87.19 576 LEU A C 1
ATOM 4431 O O . LEU A 1 576 ? -31.588 31.322 43.361 1.00 87.19 576 LEU A O 1
ATOM 4435 N N . LEU A 1 577 ? -29.769 30.997 42.104 1.00 86.12 577 LEU A N 1
ATOM 4436 C CA . LEU A 1 577 ? -29.754 32.346 41.523 1.00 86.12 577 LEU A CA 1
ATOM 4437 C C . LEU A 1 577 ? -31.065 32.672 40.793 1.00 86.12 577 LEU A C 1
ATOM 4439 O O . LEU A 1 577 ? -31.648 33.728 41.035 1.00 86.12 577 LEU A O 1
ATOM 4443 N N . ILE A 1 578 ? -31.572 31.750 39.966 1.00 88.50 578 ILE A N 1
ATOM 4444 C CA . ILE A 1 578 ? -32.872 31.911 39.293 1.00 88.50 578 ILE A CA 1
ATOM 4445 C C . ILE A 1 578 ? -34.001 32.058 40.322 1.00 88.50 578 ILE A C 1
ATOM 4447 O O . ILE A 1 578 ? -34.807 32.981 40.214 1.00 88.50 578 ILE A O 1
ATOM 4451 N N . ALA A 1 579 ? -34.042 31.195 41.342 1.00 88.50 579 ALA A N 1
ATOM 4452 C CA . ALA A 1 579 ? -35.051 31.267 42.397 1.00 88.50 579 ALA A CA 1
ATOM 4453 C C . ALA A 1 579 ? -34.994 32.601 43.168 1.00 88.50 579 ALA A C 1
ATOM 4455 O O . ALA A 1 579 ? -36.035 33.187 43.457 1.00 88.50 579 ALA A O 1
ATOM 4456 N N . GLY A 1 580 ? -33.793 33.120 43.438 1.00 87.69 580 GLY A N 1
ATOM 4457 C CA . GLY A 1 580 ? -33.592 34.426 44.068 1.00 87.69 580 GLY A CA 1
ATOM 4458 C C . GLY A 1 580 ? -34.086 35.585 43.214 1.00 87.69 580 GLY A C 1
ATOM 4459 O O . GLY A 1 580 ? -34.726 36.500 43.725 1.00 87.69 580 GLY A O 1
ATOM 4460 N N . LEU A 1 581 ? -33.846 35.527 41.905 1.00 88.25 581 LEU A N 1
ATOM 4461 C CA . LEU A 1 581 ? -34.301 36.550 40.966 1.00 88.25 581 LEU A CA 1
ATOM 4462 C C . LEU A 1 581 ? -35.831 36.560 40.835 1.00 88.25 581 LEU A C 1
ATOM 4464 O O . LEU A 1 581 ? -36.442 37.627 40.836 1.00 88.25 581 LEU A O 1
ATOM 4468 N N . VAL A 1 582 ? -36.464 35.382 40.809 1.00 90.94 582 VAL A N 1
ATOM 4469 C CA . VAL A 1 582 ? -37.931 35.256 40.876 1.00 90.94 582 VAL A CA 1
ATOM 4470 C C . VAL A 1 582 ? -38.466 35.831 42.189 1.00 90.94 582 VAL A C 1
ATOM 4472 O O . VAL A 1 582 ? -39.468 36.545 42.180 1.00 90.94 582 VAL A O 1
ATOM 4475 N N . LEU A 1 583 ? -37.788 35.571 43.310 1.00 88.50 583 LEU A N 1
ATOM 4476 C CA . LEU A 1 583 ? -38.182 36.103 44.611 1.00 88.50 583 LEU A CA 1
ATOM 4477 C C . LEU A 1 583 ? -38.138 37.638 44.650 1.00 88.50 583 LEU A C 1
ATOM 4479 O O . LEU A 1 583 ? -39.077 38.256 45.141 1.00 88.50 583 LEU A O 1
ATOM 4483 N N . LEU A 1 584 ? -37.086 38.249 44.094 1.00 86.00 584 LEU A N 1
ATOM 4484 C CA . LEU A 1 584 ? -36.957 39.707 43.985 1.00 86.00 584 LEU A CA 1
ATOM 4485 C C . LEU A 1 584 ? -38.076 40.325 43.139 1.00 86.00 584 LEU A C 1
ATOM 4487 O O . LEU A 1 584 ? -38.617 41.369 43.497 1.00 86.00 584 LEU A O 1
ATOM 4491 N N . LEU A 1 585 ? -38.455 39.678 42.034 1.00 87.81 585 LEU A N 1
ATOM 4492 C CA . LEU A 1 585 ? -39.572 40.133 41.201 1.00 87.81 585 LEU A CA 1
ATOM 4493 C C . LEU A 1 585 ? -40.911 40.061 41.949 1.00 87.81 585 LEU A C 1
ATOM 4495 O O . LEU A 1 585 ? -41.723 40.980 41.838 1.00 87.81 585 LEU A O 1
ATOM 4499 N N . LEU A 1 586 ? -41.135 38.998 42.728 1.00 86.50 586 LEU A N 1
ATOM 4500 C CA . LEU A 1 586 ? -42.325 38.859 43.573 1.00 86.50 586 LEU A CA 1
ATOM 4501 C C . LEU A 1 586 ? -42.368 39.915 44.682 1.00 86.50 586 LEU A C 1
ATOM 4503 O O . LEU A 1 586 ? -43.432 40.476 44.945 1.00 86.50 586 LEU A O 1
ATOM 4507 N N . ASP A 1 587 ? -41.223 40.212 45.294 1.00 84.31 587 ASP A N 1
ATOM 4508 C CA . ASP A 1 587 ? -41.093 41.246 46.321 1.00 84.31 587 ASP A CA 1
ATOM 4509 C C . ASP A 1 587 ? -41.444 42.633 45.752 1.00 84.31 587 ASP A C 1
ATOM 4511 O O . ASP A 1 587 ? -42.316 43.326 46.279 1.00 84.31 587 ASP A O 1
ATOM 4515 N N . LEU A 1 588 ? -40.891 42.982 44.583 1.00 83.38 588 LEU A N 1
ATOM 4516 C CA . LEU A 1 588 ? -41.222 44.215 43.857 1.00 83.38 588 LEU A CA 1
ATOM 4517 C C . LEU A 1 588 ? -42.709 44.302 43.478 1.00 83.38 588 LEU A C 1
ATOM 4519 O O . LEU A 1 588 ? -43.331 45.356 43.629 1.00 83.38 588 LEU A O 1
ATOM 4523 N N . MET A 1 589 ? -43.309 43.201 43.010 1.00 83.31 589 MET A N 1
ATOM 4524 C CA . MET A 1 589 ? -44.745 43.148 42.711 1.00 83.31 589 MET A CA 1
ATOM 4525 C C . MET A 1 589 ? -45.603 43.389 43.958 1.00 83.31 589 MET A C 1
ATOM 4527 O O . MET A 1 589 ? -46.605 44.104 43.885 1.00 83.31 589 MET A O 1
ATOM 4531 N N . LEU A 1 590 ? -45.216 42.823 45.102 1.00 80.94 590 LEU A N 1
ATOM 4532 C CA . LEU A 1 590 ? -45.920 43.014 46.368 1.00 80.94 590 LEU A CA 1
ATOM 4533 C C . LEU A 1 590 ? -45.790 44.444 46.892 1.00 80.94 590 LEU A C 1
ATOM 4535 O O . LEU A 1 590 ? -46.788 45.000 47.353 1.00 80.94 590 LEU A O 1
ATOM 4539 N N . MET A 1 591 ? -44.606 45.053 46.790 1.00 79.50 591 MET A N 1
ATOM 4540 C CA . MET A 1 591 ? -44.401 46.462 47.145 1.00 79.50 591 MET A CA 1
ATOM 4541 C C . MET A 1 591 ? -45.262 47.387 46.274 1.00 79.50 591 MET A C 1
ATOM 4543 O O . MET A 1 591 ? -45.927 48.286 46.792 1.00 79.50 591 MET A O 1
ATOM 4547 N N . ARG A 1 592 ? -45.346 47.113 44.964 1.00 79.00 592 ARG A N 1
ATOM 4548 C CA . ARG A 1 592 ? -46.233 47.845 44.048 1.00 79.00 592 ARG A CA 1
ATOM 4549 C C . ARG A 1 592 ? -47.711 47.664 44.402 1.00 79.00 592 ARG A C 1
ATOM 4551 O O . ARG A 1 592 ? -48.465 48.630 44.400 1.00 79.00 592 ARG A O 1
ATOM 4558 N N . HIS A 1 593 ? -48.138 46.448 44.748 1.00 76.56 593 HIS A N 1
ATOM 4559 C CA . HIS A 1 593 ? -49.524 46.182 45.152 1.00 76.56 593 HIS A CA 1
ATOM 4560 C C . HIS A 1 593 ? -49.904 46.870 46.475 1.00 76.56 593 HIS A C 1
ATOM 4562 O O . HIS A 1 593 ? -51.059 47.246 46.667 1.00 76.56 593 HIS A O 1
ATOM 4568 N N . ARG A 1 594 ? -48.937 47.059 47.380 1.00 74.31 594 ARG A N 1
ATOM 4569 C CA . ARG A 1 594 ? -49.112 47.777 48.653 1.00 74.31 594 ARG A CA 1
ATOM 4570 C C . ARG A 1 594 ? -49.075 49.302 48.518 1.00 74.31 594 ARG A C 1
ATOM 4572 O O . ARG A 1 594 ? -49.478 49.981 49.458 1.00 74.31 594 ARG A O 1
ATOM 4579 N N . GLY A 1 595 ? -48.657 49.826 47.363 1.00 64.25 595 GLY A N 1
ATOM 4580 C CA . GLY A 1 595 ? -48.539 51.263 47.108 1.00 64.25 595 GLY A CA 1
ATOM 4581 C C . GLY A 1 595 ? -47.276 51.901 47.696 1.00 64.25 595 GLY A C 1
ATOM 4582 O O . GLY A 1 595 ? -47.222 53.122 47.817 1.00 64.25 595 GLY A O 1
ATOM 4583 N N . ASP A 1 596 ? -46.272 51.096 48.059 1.00 66.25 596 ASP A N 1
ATOM 4584 C CA . ASP A 1 596 ? -45.006 51.571 48.639 1.00 66.25 596 ASP A CA 1
ATOM 4585 C C . ASP A 1 596 ? -44.040 52.120 47.567 1.00 66.25 596 ASP A C 1
ATOM 4587 O O . ASP A 1 596 ? -43.076 52.819 47.881 1.00 66.25 596 ASP A O 1
ATOM 4591 N N . ILE A 1 597 ? -44.301 51.817 46.292 1.00 61.34 597 ILE A N 1
ATOM 4592 C CA . ILE A 1 597 ? -43.525 52.246 45.123 1.00 61.34 597 ILE A CA 1
ATOM 4593 C C . ILE A 1 597 ? -44.520 52.597 44.005 1.00 61.34 597 ILE A C 1
ATOM 4595 O O . ILE A 1 597 ? -45.519 51.892 43.843 1.00 61.34 597 ILE A O 1
ATOM 4599 N N . ALA A 1 598 ? -44.264 53.686 43.272 1.00 49.12 598 ALA A N 1
ATOM 4600 C CA . ALA A 1 598 ? -45.099 54.155 42.158 1.00 49.12 598 ALA A CA 1
ATOM 4601 C C . ALA A 1 598 ? -45.060 53.217 40.938 1.00 49.12 598 ALA A C 1
ATOM 4603 O O . ALA A 1 598 ? -43.950 52.750 40.590 1.00 49.12 598 ALA A O 1
#

Foldseek 3Di:
DDFDDKDWPAPVLLVLLVVLVVLVVVVPPDDDDDDDDDDDPVPPPPDPDDDPVVVSVVVCVPPVLSVLVSVLSVLSSCLSRFMWTWDWDQLLQAAEEEEQEQEQLCQFPVLNVLRLVLPLVRDHQFYFYWYWFLDIDRQDGRDGSVVVVVSSVPDHRFHGFGPLLVSLLVSLVRAAQSYEYEYREQQFFGDDDNNVVSQVSSCVHHVYYAYAHSFDPQFWFKFFQDWDDDLQKIKTKIFGQHQAWDWKWKDWPPDIDTDTHGHRGIDIDIGGHDAAKIKIAIPDPGRRRQRRIAIFHHHPQSAAEEEEEAQDDDPLVVVLQVVQRRYDYDYHYFPDDDLDLGQEYEYAHHDLVRHDLVVLVSVLVSQLVAGEYEYEFDQCCVPPSNCVSCVQPDQKDFDAKDAKFDKAFFDDDLLCVPQDDFIWGMWTQIDGDPPWGQGIARVPGRAWIWDRRNNHIYIYHTDDPVGTPSSVDPSSSVSVNSVCCVRVVPDDSDVQREEFQDKDAAQWKQAQVRDIDGGMDGRRHAAWMDGVHIHGYGHSRPRSSNSHNPDDRHYSVRDDDDRDTDIDIDGCSVVSVVVSVVSVVVSVVVCVVVVVDD

Nearest PDB structures (foldseek):
  3soz-assembly1_C  TM=8.556E-01  e=1.631E-10  Salmonella enterica subsp. enterica serovar Typhimurium str. LT2
  7skp-assembly1_B  TM=6.884E-01  e=1.274E-02  synthetic construct
  7skp-assembly1_A  TM=6.861E-01  e=2.245E-02  synthetic construct
  8bl3-assembly1_A  TM=6.333E-01  e=1.035E-01  Escherichia coli
  8bl6-assembly1_A  TM=5.324E-01  e=2.869E-01  synthetic construct

Radius of gyration: 43.99 Å; Cα contacts (8 Å, |Δi|>4): 1269; chains: 1; bounding box: 99×95×128 Å

Mean predicted aligned error: 14.73 Å

Sequence (598 aa):
MVWESWSFQDTAGLWWLLSGLLVVIIYLIRPKPREMKIPSLMFFLAQKRAERLASFFRRFIKDPMMLFHLLLILLLALILSGPKFAITENAAAQQKVIVLDISSSMKAQGRFASAKNIVLKNLGERNTIILAADTPLVALIDGSPAEARSLLAKVSPLDTESALGDAVMTAVNYAGKESFALVVSDFGPGTGTDPALALEALRAASMNLDAVGVAKPDPRNVGIIDLTFSKRKVMVLIKNYNDQEQTVPLTYGEQKFLLDLGAQSVAAIELNLTPGTGYVKLQSDDDFSPDNTAYLIVPEALTPKVLLITNNQSRYLTAALRSIPGVQLEVAQPPIVPERGHDLYVLDRVDYDSLLPGTTEYIEAQVRAGKTLVIGAQPELEGQSAQKMLSKVIPVDIQGMLDSSAIGPGTSSPITANVQFEETRRHLHTTPHEGDTVLAYAGDVPFITLSSLGEGKVLYYGYMEDDTNFQRFPSYPLFWAQFVQEVLAQAPLQERNLRTGSVVSAETIILPSGTQVKGSTRMDQVGIYKAGRTYAANLLSEAESDLRPVISSKPAESFSPRPVPMQRDLALGRYLLIAGLVLLLLDLMLMRHRGDIA

Solvent-accessible surface area (backbone atoms only — not comparable to full-atom values): 31908 Å² total; per-residue (Å²): 134,67,88,77,54,80,48,60,77,34,73,69,22,53,61,48,47,57,57,41,55,50,51,52,52,57,72,66,58,73,77,79,81,80,89,73,94,71,98,70,74,81,82,72,73,83,76,85,79,88,55,80,67,60,55,49,54,58,46,60,74,64,36,63,67,62,51,51,55,44,51,48,36,51,45,49,17,45,41,60,11,30,45,26,35,45,40,64,42,53,42,62,45,41,42,28,37,35,37,39,50,27,14,34,54,33,62,26,86,53,23,38,62,54,41,52,51,53,52,69,76,59,60,17,59,24,29,25,36,29,38,13,20,66,63,55,40,82,77,38,72,72,26,43,52,67,55,50,50,58,51,57,70,73,62,70,63,36,31,24,46,29,12,49,12,47,22,38,49,56,45,36,81,73,36,38,69,75,19,32,32,37,39,33,34,45,47,41,47,59,46,81,47,60,47,70,62,21,50,52,54,31,42,74,32,18,61,41,64,48,52,35,24,44,51,63,85,87,63,45,36,58,30,41,30,40,77,49,78,51,98,60,33,35,37,39,33,34,35,28,65,28,93,54,65,47,77,40,43,36,36,43,85,94,47,77,46,79,43,80,29,49,44,67,27,74,44,76,48,80,42,78,65,67,63,35,82,54,46,43,36,51,65,72,96,53,45,52,70,76,35,25,49,43,49,39,39,34,60,79,68,73,46,51,33,32,39,41,38,24,71,56,82,53,70,53,59,52,48,32,52,60,67,32,87,50,44,44,77,46,78,32,42,66,63,62,64,84,96,62,98,52,48,33,40,34,43,38,58,56,58,48,89,48,46,48,71,66,58,48,53,50,52,50,54,44,20,39,73,48,18,34,39,36,41,44,37,54,79,59,55,76,35,71,58,32,44,64,68,36,67,89,62,60,56,51,51,76,78,49,78,40,71,59,36,56,48,42,82,44,54,90,46,78,47,53,60,92,44,72,68,53,52,29,52,43,36,65,39,38,46,71,49,94,91,48,44,41,46,22,18,38,65,91,32,54,30,27,36,43,30,74,40,76,68,10,38,29,35,36,39,40,66,29,76,94,36,40,64,42,78,80,40,77,34,39,44,48,33,54,41,32,38,52,26,66,76,68,67,51,66,56,61,63,79,24,40,39,51,28,64,43,76,50,67,26,83,50,29,34,41,64,90,65,52,76,48,63,47,69,49,67,34,43,51,62,34,53,34,41,39,95,51,69,34,12,20,23,52,49,37,65,42,39,59,38,64,56,55,78,59,95,56,45,50,56,90,76,67,68,88,72,79,42,77,36,79,42,71,49,71,44,35,67,61,46,50,52,54,47,53,52,48,52,53,52,51,53,52,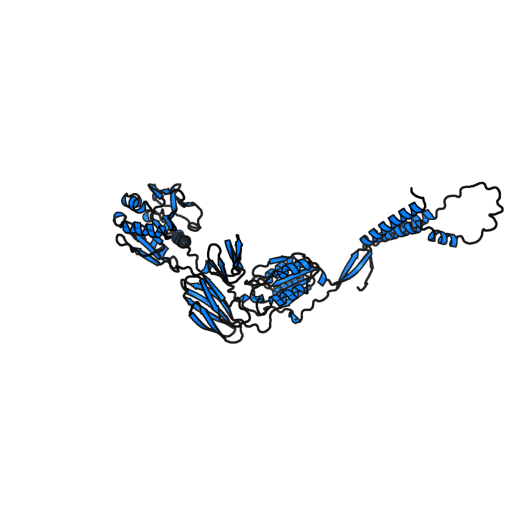51,37,44,75,71,63,79,45,138

pLDDT: mean 87.62, std 11.66, range [43.28, 98.44]